Protein AF-0000000067826975 (afdb_homodimer)

Structure (mmCIF, N/CA/C/O backbone):
data_AF-0000000067826975-model_v1
#
loop_
_entity.id
_entity.type
_entity.pdbx_description
1 polymer 'Sll1570 protein'
#
loop_
_atom_site.group_PDB
_atom_site.id
_atom_site.type_symbol
_atom_site.label_atom_id
_atom_site.label_alt_id
_atom_site.label_comp_id
_atom_site.label_asym_id
_atom_site.label_entity_id
_atom_site.label_seq_id
_atom_site.pdbx_PDB_ins_code
_atom_site.Cartn_x
_atom_site.Cartn_y
_atom_site.Cartn_z
_atom_site.occupancy
_atom_site.B_iso_or_equiv
_atom_site.auth_seq_id
_atom_site.auth_comp_id
_atom_site.auth_asym_id
_atom_site.auth_atom_id
_atom_site.pdbx_PDB_model_num
ATOM 1 N N . MET A 1 1 ? 66.312 76.188 -1.214 1 27.33 1 MET A N 1
ATOM 2 C CA . MET A 1 1 ? 65.125 75.688 -1.903 1 27.33 1 MET A CA 1
ATOM 3 C C . MET A 1 1 ? 65.312 74.312 -2.479 1 27.33 1 MET A C 1
ATOM 5 O O . MET A 1 1 ? 66.438 74 -2.953 1 27.33 1 MET A O 1
ATOM 9 N N . VAL A 1 2 ? 64.375 73.312 -2.111 1 25.5 2 VAL A N 1
ATOM 10 C CA . VAL A 1 2 ? 64.438 71.938 -1.65 1 25.5 2 VAL A CA 1
ATOM 11 C C . VAL A 1 2 ? 64.562 71 -2.846 1 25.5 2 VAL A C 1
ATOM 13 O O . VAL A 1 2 ? 63.656 70.812 -3.627 1 25.5 2 VAL A O 1
ATOM 16 N N . LYS A 1 3 ? 65.812 71.062 -3.537 1 24.67 3 LYS A N 1
ATOM 17 C CA . LYS A 1 3 ? 66.188 70.438 -4.816 1 24.67 3 LYS A CA 1
ATOM 18 C C . LYS A 1 3 ? 66.062 68.938 -4.762 1 24.67 3 LYS A C 1
ATOM 20 O O . LYS A 1 3 ? 66.438 68.25 -5.73 1 24.67 3 LYS A O 1
ATOM 25 N N . SER A 1 4 ? 65.875 68.312 -3.475 1 24.92 4 SER A N 1
ATOM 26 C CA . SER A 1 4 ? 66.688 67.125 -3.293 1 24.92 4 SER A CA 1
ATOM 27 C C . SER A 1 4 ? 66.188 66 -4.156 1 24.92 4 SER A C 1
ATOM 29 O O . SER A 1 4 ? 65.062 65.438 -3.936 1 24.92 4 SER A O 1
ATOM 31 N N . GLU A 1 5 ? 66.312 66.062 -5.496 1 25.78 5 GLU A N 1
ATOM 32 C CA . GLU A 1 5 ? 66 65.188 -6.586 1 25.78 5 GLU A CA 1
ATOM 33 C C . GLU A 1 5 ? 66.562 63.781 -6.383 1 25.78 5 GLU A C 1
ATOM 35 O O . GLU A 1 5 ? 67.75 63.562 -6.613 1 25.78 5 GLU A O 1
ATOM 40 N N . SER A 1 6 ? 66.5 63.219 -5.102 1 27.38 6 SER A N 1
ATOM 41 C CA . SER A 1 6 ? 67.25 62 -4.844 1 27.38 6 SER A CA 1
ATOM 42 C C . SER A 1 6 ? 66.875 60.875 -5.805 1 27.38 6 SER A C 1
ATOM 44 O O . SER A 1 6 ? 65.688 60.531 -5.91 1 27.38 6 SER A O 1
ATOM 46 N N . GLY A 1 7 ? 67.438 60.906 -7.023 1 24.91 7 GLY A N 1
ATOM 47 C CA . GLY A 1 7 ? 67.375 60 -8.164 1 24.91 7 GLY A CA 1
ATOM 48 C C . GLY A 1 7 ? 67.562 58.531 -7.789 1 24.91 7 GLY A C 1
ATOM 49 O O . GLY A 1 7 ? 68.688 58.125 -7.398 1 24.91 7 GLY A O 1
ATOM 50 N N . ILE A 1 8 ? 66.625 57.938 -6.969 1 28.06 8 ILE A N 1
ATOM 51 C CA . ILE A 1 8 ? 66.688 56.594 -6.441 1 28.06 8 ILE A CA 1
ATOM 52 C C . ILE A 1 8 ? 66.875 55.594 -7.586 1 28.06 8 ILE A C 1
ATOM 54 O O . ILE A 1 8 ? 66.125 55.594 -8.555 1 28.06 8 ILE A O 1
ATOM 58 N N . SER A 1 9 ? 68.188 55.312 -7.941 1 25.05 9 SER A N 1
ATOM 59 C CA . SER A 1 9 ? 68.75 54.344 -8.914 1 25.05 9 SER A CA 1
ATOM 60 C C . SER A 1 9 ? 68.188 52.969 -8.703 1 25.05 9 SER A C 1
ATOM 62 O O . SER A 1 9 ? 68.375 52.344 -7.652 1 25.05 9 SER A O 1
ATOM 64 N N . MET A 1 10 ? 66.812 52.75 -9.039 1 24.97 10 MET A N 1
ATOM 65 C CA . MET A 1 10 ? 66.125 51.5 -8.898 1 24.97 10 MET A CA 1
ATOM 66 C C . MET A 1 10 ? 66.812 50.344 -9.602 1 24.97 10 MET A C 1
ATOM 68 O O . MET A 1 10 ? 67.125 50.406 -10.805 1 24.97 10 MET A O 1
ATOM 72 N N . GLN A 1 11 ? 67.875 49.75 -8.875 1 24.52 11 GLN A N 1
ATOM 73 C CA . GLN A 1 11 ? 68.688 48.625 -9.32 1 24.52 11 GLN A CA 1
ATOM 74 C C . GLN A 1 11 ? 67.812 47.469 -9.781 1 24.52 11 GLN A C 1
ATOM 76 O O . GLN A 1 11 ? 66.938 46.969 -9.016 1 24.52 11 GLN A O 1
ATOM 81 N N . THR A 1 12 ? 67.375 47.438 -11.086 1 26.55 12 THR A N 1
ATOM 82 C CA . THR A 1 12 ? 66.625 46.469 -11.844 1 26.55 12 THR A CA 1
ATOM 83 C C . THR A 1 12 ? 67.25 45.094 -11.805 1 26.55 12 THR A C 1
ATOM 85 O O . THR A 1 12 ? 68.312 44.875 -12.375 1 26.55 12 THR A O 1
ATOM 88 N N . HIS A 1 13 ? 67.438 44.531 -10.523 1 24.8 13 HIS A N 1
ATOM 89 C CA . HIS A 1 13 ? 68.062 43.188 -10.508 1 24.8 13 HIS A CA 1
ATOM 90 C C . HIS A 1 13 ? 67.312 42.25 -11.461 1 24.8 13 HIS A C 1
ATOM 92 O O . HIS A 1 13 ? 66.125 42.156 -11.445 1 24.8 13 HIS A O 1
ATOM 98 N N . LEU A 1 14 ? 67.938 42.062 -12.656 1 24.34 14 LEU A N 1
ATOM 99 C CA . LEU A 1 14 ? 67.625 41.219 -13.805 1 24.34 14 LEU A CA 1
ATOM 100 C C . LEU A 1 14 ? 67.438 39.781 -13.375 1 24.34 14 LEU A C 1
ATOM 102 O O . LEU A 1 14 ? 68.438 39.125 -12.945 1 24.34 14 LEU A O 1
ATOM 106 N N . LEU A 1 15 ? 66.375 39.438 -12.508 1 25.42 15 LEU A N 1
ATOM 107 C CA . LEU A 1 15 ? 66.188 38.062 -12.102 1 25.42 15 LEU A CA 1
ATOM 108 C C . LEU A 1 15 ? 66.188 37.125 -13.312 1 25.42 15 LEU A C 1
ATOM 110 O O . LEU A 1 15 ? 65.688 37.5 -14.375 1 25.42 15 LEU A O 1
ATOM 114 N N . PRO A 1 16 ? 67.25 36.125 -13.32 1 25.44 16 PRO A N 1
ATOM 115 C CA . PRO A 1 16 ? 67.5 35.188 -14.422 1 25.44 16 PRO A CA 1
ATOM 116 C C . PRO A 1 16 ? 66.312 34.438 -14.891 1 25.44 16 PRO A C 1
ATOM 118 O O . PRO A 1 16 ? 65.375 34.219 -14.117 1 25.44 16 PRO A O 1
ATOM 121 N N . LYS A 1 17 ? 66.125 34.344 -16.234 1 25.56 17 LYS A N 1
ATOM 122 C CA . LYS A 1 17 ? 65.062 33.844 -17.109 1 25.56 17 LYS A CA 1
ATOM 123 C C . LYS A 1 17 ? 64.812 32.375 -16.922 1 25.56 17 LYS A C 1
ATOM 125 O O . LYS A 1 17 ? 64.062 31.75 -17.672 1 25.56 17 LYS A O 1
ATOM 130 N N . LYS A 1 18 ? 65.75 31.672 -16.281 1 27.77 18 LYS A N 1
ATOM 131 C CA . LYS A 1 18 ? 65.75 30.297 -16.734 1 27.77 18 LYS A CA 1
ATOM 132 C C . LYS A 1 18 ? 64.375 29.609 -16.406 1 27.77 18 LYS A C 1
ATOM 134 O O . LYS A 1 18 ? 64.312 28.375 -16.359 1 27.77 18 LYS A O 1
ATOM 139 N N . VAL A 1 19 ? 63.375 30.234 -16.016 1 26.34 19 VAL A N 1
ATOM 140 C CA . VAL A 1 19 ? 62.312 29.469 -15.383 1 26.34 19 VAL A CA 1
ATOM 141 C C . VAL A 1 19 ? 61.594 28.609 -16.438 1 26.34 19 VAL A C 1
ATOM 143 O O . VAL A 1 19 ? 60.531 28.047 -16.172 1 26.34 19 VAL A O 1
ATOM 146 N N . ALA A 1 20 ? 62.188 28.578 -17.672 1 21.11 20 ALA A N 1
ATOM 147 C CA . ALA A 1 20 ? 61.062 28.359 -18.609 1 21.11 20 ALA A CA 1
ATOM 148 C C . ALA A 1 20 ? 60.438 26.984 -18.375 1 21.11 20 ALA A C 1
ATOM 150 O O . ALA A 1 20 ? 59.219 26.891 -18.266 1 21.11 20 ALA A O 1
ATOM 151 N N . SER A 1 21 ? 61 25.922 -19.016 1 24.59 21 SER A N 1
ATOM 152 C CA . SER A 1 21 ? 60.25 25.094 -19.953 1 24.59 21 SER A CA 1
ATOM 153 C C . SER A 1 21 ? 59.531 23.969 -19.219 1 24.59 21 SER A C 1
ATOM 155 O O . SER A 1 21 ? 59.125 22.984 -19.844 1 24.59 21 SER A O 1
ATOM 157 N N . TRP A 1 22 ? 59.625 23.844 -17.953 1 28 22 TRP A N 1
ATOM 158 C CA . TRP A 1 22 ? 59.219 22.531 -17.516 1 28 22 TRP A CA 1
ATOM 159 C C . TRP A 1 22 ? 57.75 22.266 -17.891 1 28 22 TRP A C 1
ATOM 161 O O . TRP A 1 22 ? 56.844 22.812 -17.266 1 28 22 TRP A O 1
ATOM 171 N N . ILE A 1 23 ? 57.375 22.375 -19.203 1 25.2 23 ILE A N 1
ATOM 172 C CA . ILE A 1 23 ? 56 22.203 -19.625 1 25.2 23 ILE A CA 1
ATOM 173 C C . ILE A 1 23 ? 55.406 20.969 -18.969 1 25.2 23 ILE A C 1
ATOM 175 O O . ILE A 1 23 ? 56.125 20.156 -18.375 1 25.2 23 ILE A O 1
ATOM 179 N N . THR A 1 24 ? 54.656 20.125 -19.844 1 26.69 24 THR A N 1
ATOM 180 C CA . THR A 1 24 ? 53.312 19.656 -20.062 1 26.69 24 THR A CA 1
ATOM 181 C C . THR A 1 24 ? 53.125 18.25 -19.516 1 26.69 24 THR A C 1
ATOM 183 O O . THR A 1 24 ? 52.031 17.672 -19.625 1 26.69 24 THR A O 1
ATOM 186 N N . SER A 1 25 ? 54.188 17.594 -19.172 1 29.06 25 SER A N 1
ATOM 187 C CA . SER A 1 25 ? 53.781 16.188 -19.141 1 29.06 25 SER A CA 1
ATOM 188 C C . SER A 1 25 ? 52.719 15.953 -18.062 1 29.06 25 SER A C 1
ATOM 190 O O . SER A 1 25 ? 53.062 15.703 -16.906 1 29.06 25 SER A O 1
ATOM 192 N N . LEU A 1 26 ? 51.906 16.906 -17.766 1 31.52 26 LEU A N 1
ATOM 193 C CA . LEU A 1 26 ? 50.938 16.531 -16.766 1 31.52 26 LEU A CA 1
ATOM 194 C C . LEU A 1 26 ? 50.281 15.195 -17.109 1 31.52 26 LEU A C 1
ATOM 196 O O . LEU A 1 26 ? 49.75 15.016 -18.203 1 31.52 26 LEU A O 1
ATOM 200 N N . GLY A 1 27 ? 50.875 14.109 -16.594 1 27.41 27 GLY A N 1
ATOM 201 C CA . GLY A 1 27 ? 50.344 12.758 -16.516 1 27.41 27 GLY A CA 1
ATOM 202 C C . GLY A 1 27 ? 48.812 12.719 -16.391 1 27.41 27 GLY A C 1
ATOM 203 O O . GLY A 1 27 ? 48.25 13.539 -15.68 1 27.41 27 GLY A O 1
ATOM 204 N N . LEU A 1 28 ? 48.188 12.164 -17.438 1 29.11 28 LEU A N 1
ATOM 205 C CA . LEU A 1 28 ? 46.781 11.703 -17.469 1 29.11 28 LEU A CA 1
ATOM 206 C C . LEU A 1 28 ? 46.438 10.977 -16.172 1 29.11 28 LEU A C 1
ATOM 208 O O . LEU A 1 28 ? 46.844 9.836 -15.961 1 29.11 28 LEU A O 1
ATOM 212 N N . ALA A 1 29 ? 46.625 11.539 -15.008 1 30.31 29 ALA A N 1
ATOM 213 C CA . ALA A 1 29 ? 45.906 10.922 -13.906 1 30.31 29 ALA A CA 1
ATOM 214 C C . ALA A 1 29 ? 44.5 10.469 -14.344 1 30.31 29 ALA A C 1
ATOM 216 O O . ALA A 1 29 ? 43.719 11.273 -14.836 1 30.31 29 ALA A O 1
ATOM 217 N N . GLY A 1 30 ? 44.531 9.305 -14.859 1 28.48 30 GLY A N 1
ATOM 218 C CA . GLY A 1 30 ? 43.281 8.602 -15.078 1 28.48 30 GLY A CA 1
ATOM 219 C C . GLY A 1 30 ? 42.219 8.93 -14.039 1 28.48 30 GLY A C 1
ATOM 220 O O . GLY A 1 30 ? 42.438 8.688 -12.844 1 28.48 30 GLY A O 1
ATOM 221 N N . LEU A 1 31 ? 41.625 10.062 -14.242 1 29.78 31 LEU A N 1
ATOM 222 C CA . LEU A 1 31 ? 40.312 10.227 -13.609 1 29.78 31 LEU A CA 1
ATOM 223 C C . LEU A 1 31 ? 39.562 8.906 -13.602 1 29.78 31 LEU A C 1
ATOM 225 O O . LEU A 1 31 ? 39.031 8.484 -14.641 1 29.78 31 LEU A O 1
ATOM 229 N N . SER A 1 32 ? 40.219 7.957 -12.969 1 29.25 32 SER A N 1
ATOM 230 C CA . SER A 1 32 ? 39.25 6.906 -12.656 1 29.25 32 SER A CA 1
ATOM 231 C C . SER A 1 32 ? 37.906 7.492 -12.211 1 29.25 32 SER A C 1
ATOM 233 O O . SER A 1 32 ? 37.812 8.109 -11.148 1 29.25 32 SER A O 1
ATOM 235 N N . ILE A 1 33 ? 37.281 8 -13.148 1 31.16 33 ILE A N 1
ATOM 236 C CA . ILE A 1 33 ? 35.844 8.117 -12.891 1 31.16 33 ILE A CA 1
ATOM 237 C C . ILE A 1 33 ? 35.344 6.914 -12.086 1 31.16 33 ILE A C 1
ATOM 239 O O . ILE A 1 33 ? 35.344 5.789 -12.586 1 31.16 33 ILE A O 1
ATOM 243 N N . LEU A 1 34 ? 35.844 6.816 -10.867 1 30 34 LEU A N 1
ATOM 244 C CA . LEU A 1 34 ? 34.969 6.016 -10.031 1 30 34 LEU A CA 1
ATOM 245 C C . LEU A 1 34 ? 33.5 6.195 -10.461 1 30 34 LEU A C 1
ATOM 247 O O . LEU A 1 34 ? 32.969 7.297 -10.383 1 30 34 LEU A O 1
ATOM 251 N N . ALA A 1 35 ? 33.281 5.629 -11.547 1 31.05 35 ALA A N 1
ATOM 252 C CA . ALA A 1 35 ? 31.844 5.355 -11.734 1 31.05 35 ALA A CA 1
ATOM 253 C C . ALA A 1 35 ? 31.141 5.176 -10.391 1 31.05 35 ALA A C 1
ATOM 255 O O . ALA A 1 35 ? 31.312 4.152 -9.727 1 31.05 35 ALA A O 1
ATOM 256 N N . LEU A 1 36 ? 31.094 6.309 -9.594 1 32.78 36 LEU A N 1
ATOM 257 C CA . LEU A 1 36 ? 30.062 6.238 -8.57 1 32.78 36 LEU A CA 1
ATOM 258 C C . LEU A 1 36 ? 28.875 5.395 -9.039 1 32.78 36 LEU A C 1
ATOM 260 O O . LEU A 1 36 ? 28.328 5.637 -10.109 1 32.78 36 LEU A O 1
ATOM 264 N N . ASP A 1 37 ? 29.094 4.203 -8.914 1 34 37 ASP A N 1
ATOM 265 C CA . ASP A 1 37 ? 27.875 3.414 -9.094 1 34 37 ASP A CA 1
ATOM 266 C C . ASP A 1 37 ? 26.625 4.242 -8.789 1 34 37 ASP A C 1
ATOM 268 O O . ASP A 1 37 ? 26.516 4.84 -7.715 1 34 37 ASP A O 1
ATOM 272 N N . PRO A 1 38 ? 26.078 4.871 -9.695 1 37.12 38 PRO A N 1
ATOM 273 C CA . PRO A 1 38 ? 24.828 5.586 -9.461 1 37.12 38 PRO A CA 1
ATOM 274 C C . PRO A 1 38 ? 23.969 4.922 -8.391 1 37.12 38 PRO A C 1
ATOM 276 O O . PRO A 1 38 ? 22.797 5.27 -8.234 1 37.12 38 PRO A O 1
ATOM 279 N N . LEU A 1 39 ? 24.234 3.695 -8.062 1 37.91 39 LEU A N 1
ATOM 280 C CA . LEU A 1 39 ? 23.562 3.324 -6.828 1 37.91 39 LEU A CA 1
ATOM 281 C C . LEU A 1 39 ? 23.781 4.375 -5.746 1 37.91 39 LEU A C 1
ATOM 283 O O . LEU A 1 39 ? 24.484 4.113 -4.758 1 37.91 39 LEU A O 1
ATOM 287 N N . ALA A 1 40 ? 24.531 5.469 -5.988 1 36.81 40 ALA A N 1
ATOM 288 C CA . ALA A 1 40 ? 24.719 6.594 -5.074 1 36.81 40 ALA A CA 1
ATOM 289 C C . ALA A 1 40 ? 23.656 6.605 -3.986 1 36.81 40 ALA A C 1
ATOM 291 O O . ALA A 1 40 ? 22.594 5.98 -4.133 1 36.81 40 ALA A O 1
ATOM 292 N N . SER A 1 41 ? 23.531 7.746 -3.068 1 38.72 41 SER A N 1
ATOM 293 C CA . SER A 1 41 ? 22.828 8.188 -1.872 1 38.72 41 SER A CA 1
ATOM 294 C C . SER A 1 41 ? 21.312 8.117 -2.066 1 38.72 41 SER A C 1
ATOM 296 O O . SER A 1 41 ? 20.672 9.117 -2.406 1 38.72 41 SER A O 1
ATOM 298 N N . ARG A 1 42 ? 20.891 7.34 -2.85 1 46.56 42 ARG A N 1
ATOM 299 C CA . ARG A 1 42 ? 19.438 7.184 -2.725 1 46.56 42 ARG A CA 1
ATOM 300 C C . ARG A 1 42 ? 19.016 7.152 -1.261 1 46.56 42 ARG A C 1
ATOM 302 O O . ARG A 1 42 ? 18.312 6.234 -0.833 1 46.56 42 ARG A O 1
ATOM 309 N N . ALA A 1 43 ? 19.875 7.512 -0.386 1 49.03 43 ALA A N 1
ATOM 310 C CA . ALA A 1 43 ? 19.797 7.547 1.072 1 49.03 43 ALA A CA 1
ATOM 311 C C . ALA A 1 43 ? 18.516 8.227 1.549 1 49.03 43 ALA A C 1
ATOM 313 O O . ALA A 1 43 ? 18.078 8.016 2.682 1 49.03 43 ALA A O 1
ATOM 314 N N . ASP A 1 44 ? 17.766 8.984 0.638 1 68.75 44 ASP A N 1
ATOM 315 C CA . ASP A 1 44 ? 16.766 9.773 1.354 1 68.75 44 ASP A CA 1
ATOM 316 C C . ASP A 1 44 ? 15.383 9.148 1.208 1 68.75 44 ASP A C 1
ATOM 318 O O . ASP A 1 44 ? 15.102 8.461 0.226 1 68.75 44 ASP A O 1
ATOM 322 N N . SER A 1 45 ? 14.719 9.023 2.24 1 81.88 45 SER A N 1
ATOM 323 C CA . SER A 1 45 ? 13.359 8.508 2.377 1 81.88 45 SER A CA 1
ATOM 324 C C . SER A 1 45 ? 12.398 9.242 1.451 1 81.88 45 SER A C 1
ATOM 326 O O . SER A 1 45 ? 12.5 10.453 1.274 1 81.88 45 SER A O 1
ATOM 328 N N . PRO A 1 46 ? 11.617 8.484 0.652 1 82.31 46 PRO A N 1
ATOM 329 C CA . PRO A 1 46 ? 10.641 9.102 -0.25 1 82.31 46 PRO A CA 1
ATOM 330 C C . PRO A 1 46 ? 9.789 10.164 0.442 1 82.31 46 PRO A C 1
ATOM 332 O O . PRO A 1 46 ? 9.492 11.203 -0.153 1 82.31 46 PRO A O 1
ATOM 335 N N . LEU A 1 47 ? 9.531 9.93 1.655 1 88.62 47 LEU A N 1
ATOM 336 C CA . LEU A 1 47 ? 8.68 10.883 2.363 1 88.62 47 LEU A CA 1
ATOM 337 C C . LEU A 1 47 ? 9.422 12.203 2.586 1 88.62 47 LEU A C 1
ATOM 339 O O . LEU A 1 47 ? 8.828 13.281 2.473 1 88.62 47 LEU A O 1
ATOM 343 N N . THR A 1 48 ? 10.711 12.102 2.805 1 89 48 THR A N 1
ATOM 344 C CA . THR A 1 48 ? 11.461 13.297 3.184 1 89 48 THR A CA 1
ATOM 345 C C . THR A 1 48 ? 12.062 13.969 1.953 1 89 48 THR A C 1
ATOM 347 O O . THR A 1 48 ? 12.5 15.117 2.02 1 89 48 THR A O 1
ATOM 350 N N . SER A 1 49 ? 11.961 13.312 0.824 1 90.44 49 SER A N 1
ATOM 351 C CA . SER A 1 49 ? 12.648 13.828 -0.35 1 90.44 49 SER A CA 1
ATOM 352 C C . SER A 1 49 ? 11.664 14.281 -1.422 1 90.44 49 SER A C 1
ATOM 354 O O . SER A 1 49 ? 12.07 14.734 -2.494 1 90.44 49 SER A O 1
ATOM 356 N N . THR A 1 50 ? 10.461 14.102 -1.182 1 94.31 50 THR A N 1
ATOM 357 C CA . THR A 1 50 ? 9.438 14.594 -2.104 1 94.31 50 THR A CA 1
ATOM 358 C C . THR A 1 50 ? 9.109 16.047 -1.812 1 94.31 50 THR A C 1
ATOM 360 O O . THR A 1 50 ? 8.766 16.406 -0.681 1 94.31 50 THR A O 1
ATOM 363 N N . ASP A 1 51 ? 9.219 16.891 -2.836 1 95.75 51 ASP A N 1
ATOM 364 C CA . ASP A 1 51 ? 9 18.312 -2.691 1 95.75 51 ASP A CA 1
ATOM 365 C C . ASP A 1 51 ? 7.605 18.719 -3.176 1 95.75 51 ASP A C 1
ATOM 367 O O . ASP A 1 51 ? 7.387 18.891 -4.375 1 95.75 51 ASP A O 1
ATOM 371 N N . LEU A 1 52 ? 6.695 18.922 -2.277 1 98.12 52 LEU A N 1
ATOM 372 C CA . LEU A 1 52 ? 5.395 19.516 -2.584 1 98.12 52 LEU A CA 1
ATOM 373 C C . LEU A 1 52 ? 5.418 21.016 -2.395 1 98.12 52 LEU A C 1
ATOM 375 O O . LEU A 1 52 ? 4.793 21.766 -3.156 1 98.12 52 LEU A O 1
ATOM 379 N N . ALA A 1 53 ? 6.152 21.422 -1.446 1 98.19 53 ALA A N 1
ATOM 380 C CA . ALA A 1 53 ? 6.152 22.797 -0.954 1 98.19 53 ALA A CA 1
ATOM 381 C C . ALA A 1 53 ? 6.637 23.766 -2.031 1 98.19 53 ALA A C 1
ATOM 383 O O . ALA A 1 53 ? 6.121 24.875 -2.15 1 98.19 53 ALA A O 1
ATOM 384 N N . GLY A 1 54 ? 7.547 23.344 -2.822 1 97.81 54 GLY A N 1
ATOM 385 C CA . GLY A 1 54 ? 8.133 24.219 -3.816 1 97.81 54 GLY A CA 1
ATOM 386 C C . GLY A 1 54 ? 7.117 24.797 -4.781 1 97.81 54 GLY A C 1
ATOM 387 O O . GLY A 1 54 ? 7.273 25.922 -5.254 1 97.81 54 GLY A O 1
ATOM 388 N N . ALA A 1 55 ? 6.098 24.109 -5.043 1 98.62 55 ALA A N 1
ATOM 389 C CA . ALA A 1 55 ? 5.066 24.531 -5.988 1 98.62 55 ALA A CA 1
ATOM 390 C C . ALA A 1 55 ? 4.145 25.578 -5.371 1 98.62 55 ALA A C 1
ATOM 392 O O . ALA A 1 55 ? 3.307 26.156 -6.062 1 98.62 55 ALA A O 1
ATOM 393 N N . TYR A 1 56 ? 4.328 25.797 -4.082 1 98.62 56 TYR A N 1
ATOM 394 C CA . TYR A 1 56 ? 3.43 26.688 -3.355 1 98.62 56 TYR A CA 1
ATOM 395 C C . TYR A 1 56 ? 4.207 27.797 -2.68 1 98.62 56 TYR A C 1
ATOM 397 O O . TYR A 1 56 ? 3.775 28.328 -1.653 1 98.62 56 TYR A O 1
ATOM 405 N N . SER A 1 57 ? 5.301 28.172 -3.174 1 96.94 57 SER A N 1
ATOM 406 C CA . SER A 1 57 ? 6.184 29.156 -2.555 1 96.94 57 SER A CA 1
ATOM 407 C C . SER A 1 57 ? 5.555 30.547 -2.564 1 96.94 57 SER A C 1
ATOM 409 O O . SER A 1 57 ? 6.039 31.453 -1.893 1 96.94 57 SER A O 1
ATOM 411 N N . ASP A 1 58 ? 4.492 30.703 -3.361 1 98.19 58 ASP A N 1
ATOM 412 C CA . ASP A 1 58 ? 3.783 31.984 -3.424 1 98.19 58 ASP A CA 1
ATOM 413 C C . ASP A 1 58 ? 2.91 32.188 -2.188 1 98.19 58 ASP A C 1
ATOM 415 O O . ASP A 1 58 ? 2.41 33.281 -1.947 1 98.19 58 ASP A O 1
ATOM 419 N N . ILE A 1 59 ? 2.707 31.172 -1.437 1 98.25 59 ILE A N 1
ATOM 420 C CA . ILE A 1 59 ? 1.903 31.25 -0.221 1 98.25 59 ILE A CA 1
ATOM 421 C C . ILE A 1 59 ? 2.799 31.562 0.972 1 98.25 59 ILE A C 1
ATOM 423 O O . ILE A 1 59 ? 3.734 30.828 1.274 1 98.25 59 ILE A O 1
ATOM 427 N N . ALA A 1 60 ? 2.502 32.594 1.694 1 97.5 60 ALA A N 1
ATOM 428 C CA . ALA A 1 60 ? 3.336 33.125 2.768 1 97.5 60 ALA A CA 1
ATOM 429 C C . ALA A 1 60 ? 3.615 32.062 3.824 1 97.5 60 ALA A C 1
ATOM 431 O O . ALA A 1 60 ? 4.742 31.938 4.309 1 97.5 60 ALA A O 1
ATOM 432 N N . ALA A 1 61 ? 2.619 31.281 4.188 1 98.12 61 ALA A N 1
ATOM 433 C CA . ALA A 1 61 ? 2.783 30.234 5.203 1 98.12 61 ALA A CA 1
ATOM 434 C C . ALA A 1 61 ? 3.773 29.172 4.742 1 98.12 61 ALA A C 1
ATOM 436 O O . ALA A 1 61 ? 4.559 28.656 5.543 1 98.12 61 ALA A O 1
ATOM 437 N N . VAL A 1 62 ? 3.768 28.844 3.467 1 98.5 62 VAL A N 1
ATOM 438 C CA . VAL A 1 62 ? 4.691 27.859 2.918 1 98.5 62 VAL A CA 1
ATOM 439 C C . VAL A 1 62 ? 6.113 28.422 2.93 1 98.5 62 VAL A C 1
ATOM 441 O O . VAL A 1 62 ? 7.051 27.75 3.359 1 98.5 62 VAL A O 1
ATOM 444 N N . GLU A 1 63 ? 6.203 29.641 2.502 1 97.75 63 GLU A N 1
ATOM 445 C CA . GLU A 1 63 ? 7.512 30.281 2.512 1 97.75 63 GLU A CA 1
ATOM 446 C C . GLU A 1 63 ? 8.094 30.328 3.922 1 97.75 63 GLU A C 1
ATOM 448 O O . GLU A 1 63 ? 9.273 30.031 4.125 1 97.75 63 GLU A O 1
ATOM 453 N N . TRP A 1 64 ? 7.301 30.719 4.828 1 97.25 64 TRP A N 1
ATOM 454 C CA . TRP A 1 64 ? 7.727 30.797 6.223 1 97.25 64 TRP A CA 1
ATOM 455 C C . TRP A 1 64 ? 8.188 29.422 6.727 1 97.25 64 TRP A C 1
ATOM 457 O O . TRP A 1 64 ? 9.25 29.312 7.332 1 97.25 64 TRP A O 1
ATOM 467 N N . ALA A 1 65 ? 7.402 28.406 6.477 1 97.38 65 ALA A N 1
ATOM 468 C CA . ALA A 1 65 ? 7.719 27.062 6.926 1 97.38 65 ALA A CA 1
ATOM 469 C C . ALA A 1 65 ? 9.016 26.562 6.289 1 97.38 65 ALA A C 1
ATOM 471 O O . ALA A 1 65 ? 9.805 25.875 6.938 1 97.38 65 ALA A O 1
ATOM 472 N N . GLN A 1 66 ? 9.219 26.906 5.043 1 96 66 GLN A N 1
ATOM 473 C CA . GLN A 1 66 ? 10.445 26.5 4.363 1 96 66 GLN A CA 1
ATOM 474 C C . GLN A 1 66 ? 11.664 27.172 5 1 96 66 GLN A C 1
ATOM 476 O O . GLN A 1 66 ? 12.727 26.562 5.102 1 96 66 GLN A O 1
ATOM 481 N N . GLN A 1 67 ? 11.477 28.312 5.402 1 95.31 67 GLN A N 1
ATOM 482 C CA . GLN A 1 67 ? 12.586 29.109 5.93 1 95.31 67 GLN A CA 1
ATOM 483 C C . GLN A 1 67 ? 12.922 28.703 7.359 1 95.31 67 GLN A C 1
ATOM 485 O O . GLN A 1 67 ? 14.094 28.547 7.707 1 95.31 67 GLN A O 1
ATOM 490 N N . TYR A 1 68 ? 11.922 28.516 8.188 1 94.19 68 TYR A N 1
ATOM 491 C CA . TYR A 1 68 ? 12.18 28.406 9.617 1 94.19 68 TYR A CA 1
ATOM 492 C C . TYR A 1 68 ? 11.969 26.984 10.102 1 94.19 68 TYR A C 1
ATOM 494 O O . TYR A 1 68 ? 12.5 26.578 11.141 1 94.19 68 TYR A O 1
ATOM 502 N N . ARG A 1 69 ? 11.031 26.203 9.508 1 94.62 69 ARG A N 1
ATOM 503 C CA . ARG A 1 69 ? 10.773 24.797 9.797 1 94.62 69 ARG A CA 1
ATOM 504 C C . ARG A 1 69 ? 10.297 24.609 11.234 1 94.62 69 ARG A C 1
ATOM 506 O O . ARG A 1 69 ? 10.727 23.688 11.922 1 94.62 69 ARG A O 1
ATOM 513 N N . ILE A 1 70 ? 9.539 25.578 11.656 1 92.81 70 ILE A N 1
ATOM 514 C CA . ILE A 1 70 ? 9 25.531 13.016 1 92.81 70 ILE A CA 1
ATOM 515 C C . ILE A 1 70 ? 7.48 25.719 12.969 1 92.81 70 ILE A C 1
ATOM 517 O O . ILE A 1 70 ? 6.973 26.531 12.195 1 92.81 70 ILE A O 1
ATOM 521 N N . MET A 1 71 ? 6.871 24.938 13.867 1 95.44 71 MET A N 1
ATOM 522 C CA . MET A 1 71 ? 5.438 25.125 14.055 1 95.44 71 MET A CA 1
ATOM 523 C C . MET A 1 71 ? 5.148 26.422 14.789 1 95.44 71 MET A C 1
ATOM 525 O O . MET A 1 71 ? 5.277 26.5 16.016 1 95.44 71 MET A O 1
ATOM 529 N N . SER A 1 72 ? 4.809 27.453 14.117 1 95.12 72 SER A N 1
ATOM 530 C CA . SER A 1 72 ? 4.488 28.766 14.664 1 95.12 72 SER A CA 1
ATOM 531 C C . SER A 1 72 ? 2.98 29 14.695 1 95.12 72 SER A C 1
ATOM 533 O O . SER A 1 72 ? 2.219 28.266 14.078 1 95.12 72 SER A O 1
ATOM 535 N N . PRO A 1 73 ? 2.557 30.078 15.383 1 96 73 PRO A N 1
ATOM 536 C CA . PRO A 1 73 ? 1.134 30.422 15.359 1 96 73 PRO A CA 1
ATOM 537 C C . PRO A 1 73 ? 0.608 30.656 13.945 1 96 73 PRO A C 1
ATOM 539 O O . PRO A 1 73 ? -0.538 30.312 13.648 1 96 73 PRO A O 1
ATOM 542 N N . LEU A 1 74 ? 1.461 31.188 13.133 1 97.06 74 LEU A N 1
ATOM 543 C CA . LEU A 1 74 ? 1.082 31.422 11.742 1 97.06 74 LEU A CA 1
ATOM 544 C C . LEU A 1 74 ? 0.737 30.094 11.055 1 97.06 74 LEU A C 1
ATOM 546 O O . LEU A 1 74 ? -0.279 30 10.367 1 97.06 74 LEU A O 1
ATOM 550 N N . ILE A 1 75 ? 1.558 29.125 11.297 1 98.25 75 ILE A N 1
ATOM 551 C CA . ILE A 1 75 ? 1.37 27.812 10.672 1 98.25 75 ILE A CA 1
ATOM 552 C C . ILE A 1 75 ? 0.142 27.141 11.273 1 98.25 75 ILE A C 1
ATOM 554 O O . ILE A 1 75 ? -0.675 26.562 10.547 1 98.25 75 ILE A O 1
ATOM 558 N N . VAL A 1 76 ? 0.024 27.219 12.562 1 98.06 76 VAL A N 1
ATOM 559 C CA . VAL A 1 76 ? -1.104 26.594 13.25 1 98.06 76 VAL A CA 1
ATOM 560 C C . VAL A 1 76 ? -2.412 27.188 12.727 1 98.06 76 VAL A C 1
ATOM 562 O O . VAL A 1 76 ? -3.338 26.453 12.383 1 98.06 76 VAL A O 1
ATOM 565 N N . ASP A 1 77 ? -2.498 28.5 12.625 1 97.88 77 ASP A N 1
ATOM 566 C CA . ASP A 1 77 ? -3.699 29.172 12.133 1 97.88 77 ASP A CA 1
ATOM 567 C C . ASP A 1 77 ? -4.008 28.766 10.695 1 97.88 77 ASP A C 1
ATOM 569 O O . ASP A 1 77 ? -5.172 28.594 10.328 1 97.88 77 ASP A O 1
ATOM 573 N N . PHE A 1 78 ? -2.998 28.672 9.938 1 98.69 78 PHE A N 1
ATOM 574 C CA . PHE A 1 78 ? -3.148 28.281 8.539 1 98.69 78 PHE A CA 1
ATOM 575 C C . PHE A 1 78 ? -3.764 26.891 8.445 1 98.69 78 PHE A C 1
ATOM 577 O O . PHE A 1 78 ? -4.703 26.672 7.68 1 98.69 78 PHE A O 1
ATOM 584 N N . LEU A 1 79 ? -3.285 25.922 9.242 1 98.75 79 LEU A N 1
ATOM 585 C CA . LEU A 1 79 ? -3.721 24.531 9.195 1 98.75 79 LEU A CA 1
ATOM 586 C C . LEU A 1 79 ? -5.121 24.375 9.781 1 98.75 79 LEU A C 1
ATOM 588 O O . LEU A 1 79 ? -5.891 23.516 9.352 1 98.75 79 LEU A O 1
ATOM 592 N N . LEU A 1 80 ? -5.461 25.234 10.719 1 98.5 80 LEU A N 1
ATOM 593 C CA . LEU A 1 80 ? -6.781 25.188 11.336 1 98.5 80 LEU A CA 1
ATOM 594 C C . LEU A 1 80 ? -7.816 25.875 10.461 1 98.5 80 LEU A C 1
ATOM 596 O O . LEU A 1 80 ? -9.023 25.688 10.648 1 98.5 80 LEU A O 1
ATOM 600 N N . GLY A 1 81 ? -7.348 26.672 9.547 1 97.69 81 GLY A N 1
ATOM 601 C CA . GLY A 1 81 ? -8.242 27.5 8.75 1 97.69 81 GLY A CA 1
ATOM 602 C C . GLY A 1 81 ? -8.883 26.75 7.598 1 97.69 81 GLY A C 1
ATOM 603 O O . GLY A 1 81 ? -8.883 25.516 7.582 1 97.69 81 GLY A O 1
ATOM 604 N N . ASP A 1 82 ? -9.5 27.469 6.586 1 97.19 82 ASP A N 1
ATOM 605 C CA . ASP A 1 82 ? -10.32 26.906 5.527 1 97.19 82 ASP A CA 1
ATOM 606 C C . ASP A 1 82 ? -9.562 26.844 4.203 1 97.19 82 ASP A C 1
ATOM 608 O O . ASP A 1 82 ? -10.164 26.719 3.137 1 97.19 82 ASP A O 1
ATOM 612 N N . ARG A 1 83 ? -8.25 26.906 4.293 1 98.06 83 ARG A N 1
ATOM 613 C CA . ARG A 1 83 ? -7.441 26.844 3.078 1 98.06 83 ARG A CA 1
ATOM 614 C C . ARG A 1 83 ? -7.582 25.484 2.402 1 98.06 83 ARG A C 1
ATOM 616 O O . ARG A 1 83 ? -7.887 24.484 3.059 1 98.06 83 ARG A O 1
ATOM 623 N N . PRO A 1 84 ? -7.391 25.453 1.062 1 98.5 84 PRO A N 1
ATOM 624 C CA . PRO A 1 84 ? -7.418 24.172 0.354 1 98.5 84 PRO A CA 1
ATOM 625 C C . PRO A 1 84 ? -6.402 23.172 0.908 1 98.5 84 PRO A C 1
ATOM 627 O O . PRO A 1 84 ? -5.301 23.547 1.298 1 98.5 84 PRO A O 1
ATOM 630 N N . LEU A 1 85 ? -6.762 21.906 0.844 1 98.81 85 LEU A N 1
ATOM 631 C CA . LEU A 1 85 ? -5.957 20.875 1.47 1 98.81 85 LEU A CA 1
ATOM 632 C C . LEU A 1 85 ? -4.59 20.766 0.804 1 98.81 85 LEU A C 1
ATOM 634 O O . LEU A 1 85 ? -3.596 20.453 1.465 1 98.81 85 LEU A O 1
ATOM 638 N N . GLY A 1 86 ? -4.555 21.016 -0.543 1 98.75 86 GLY A N 1
ATOM 639 C CA . GLY A 1 86 ? -3.27 21.031 -1.225 1 98.75 86 GLY A CA 1
ATOM 640 C C . GLY A 1 86 ? -2.295 22.031 -0.655 1 98.75 86 GLY A C 1
ATOM 641 O O . GLY A 1 86 ? -1.096 21.766 -0.557 1 98.75 86 GLY A O 1
ATOM 642 N N . GLU A 1 87 ? -2.805 23.172 -0.271 1 98.88 87 GLU A N 1
ATOM 643 C CA . GLU A 1 87 ? -1.969 24.203 0.344 1 98.88 87 GLU A CA 1
ATOM 644 C C . GLU A 1 87 ? -1.535 23.797 1.748 1 98.88 87 GLU A C 1
ATOM 646 O O . GLU A 1 87 ? -0.384 24 2.135 1 98.88 87 GLU A O 1
ATOM 651 N N . LYS A 1 88 ? -2.41 23.203 2.492 1 98.88 88 LYS A N 1
ATOM 652 C CA . LYS A 1 88 ? -2.072 22.719 3.828 1 98.88 88 LYS A CA 1
ATOM 653 C C . LYS A 1 88 ? -1.008 21.625 3.764 1 98.88 88 LYS A C 1
ATOM 655 O O . LYS A 1 88 ? -0.066 21.625 4.559 1 98.88 88 LYS A O 1
ATOM 660 N N . ALA A 1 89 ? -1.161 20.75 2.791 1 98.88 89 ALA A N 1
ATOM 661 C CA . ALA A 1 89 ? -0.163 19.703 2.596 1 98.88 89 ALA A CA 1
ATOM 662 C C . ALA A 1 89 ? 1.203 20.297 2.271 1 98.88 89 ALA A C 1
ATOM 664 O O . ALA A 1 89 ? 2.23 19.812 2.748 1 98.88 89 ALA A O 1
ATOM 665 N N . ALA A 1 90 ? 1.16 21.328 1.485 1 98.75 90 ALA A N 1
ATOM 666 C CA . ALA A 1 90 ? 2.408 22 1.113 1 98.75 90 ALA A CA 1
ATOM 667 C C . ALA A 1 90 ? 3.088 22.609 2.332 1 98.75 90 ALA A C 1
ATOM 669 O O . ALA A 1 90 ? 4.309 22.531 2.473 1 98.75 90 ALA A O 1
ATOM 670 N N . VAL A 1 91 ? 2.35 23.219 3.201 1 98.69 91 VAL A N 1
ATOM 671 C CA . VAL A 1 91 ? 2.902 23.797 4.418 1 98.69 91 VAL A CA 1
ATOM 672 C C . VAL A 1 91 ? 3.512 22.703 5.289 1 98.69 91 VAL A C 1
ATOM 674 O O . VAL A 1 91 ? 4.602 22.875 5.84 1 98.69 91 VAL A O 1
ATOM 677 N N . ILE A 1 92 ? 2.846 21.594 5.406 1 98.56 92 ILE A N 1
ATOM 678 C CA . ILE A 1 92 ? 3.348 20.484 6.195 1 98.56 92 ILE A CA 1
ATOM 679 C C . ILE A 1 92 ? 4.637 19.953 5.574 1 98.56 92 ILE A C 1
ATOM 681 O O . ILE A 1 92 ? 5.617 19.703 6.281 1 98.56 92 ILE A O 1
ATOM 685 N N . ASN A 1 93 ? 4.598 19.797 4.305 1 98 93 ASN A N 1
ATOM 686 C CA . ASN A 1 93 ? 5.797 19.391 3.586 1 98 93 ASN A CA 1
ATOM 687 C C . ASN A 1 93 ? 6.957 20.344 3.83 1 98 93 ASN A C 1
ATOM 689 O O . ASN A 1 93 ? 8.102 19.906 4.008 1 98 93 ASN A O 1
ATOM 693 N N . ALA A 1 94 ? 6.684 21.609 3.865 1 97.25 94 ALA A N 1
ATOM 694 C CA . ALA A 1 94 ? 7.695 22.641 4.07 1 97.25 94 ALA A CA 1
ATOM 695 C C . ALA A 1 94 ? 8.266 22.562 5.484 1 97.25 94 ALA A C 1
ATOM 697 O O . ALA A 1 94 ? 9.461 22.797 5.691 1 97.25 94 ALA A O 1
ATOM 698 N N . LEU A 1 95 ? 7.379 22.297 6.441 1 96.38 95 LEU A N 1
ATOM 699 C CA . LEU A 1 95 ? 7.863 22.109 7.805 1 96.38 95 LEU A CA 1
ATOM 700 C C . LEU A 1 95 ? 8.93 21.031 7.859 1 96.38 95 LEU A C 1
ATOM 702 O O . LEU A 1 95 ? 9.898 21.141 8.617 1 96.38 95 LEU A O 1
ATOM 706 N N . GLY A 1 96 ? 8.703 20.047 7.039 1 89.19 96 GLY A N 1
ATOM 707 C CA . GLY A 1 96 ? 9.695 19 6.832 1 89.19 96 GLY A CA 1
ATOM 708 C C . GLY A 1 96 ? 9.859 18.094 8.023 1 89.19 96 GLY A C 1
ATOM 709 O O . GLY A 1 96 ? 8.883 17.766 8.703 1 89.19 96 GLY A O 1
ATOM 710 N N . TRP A 1 97 ? 11.07 17.547 8.062 1 81.69 97 TRP A N 1
ATOM 711 C CA . TRP A 1 97 ? 11.43 16.531 9.047 1 81.69 97 TRP A CA 1
ATOM 712 C C . TRP A 1 97 ? 12.688 16.922 9.805 1 81.69 97 TRP A C 1
ATOM 714 O O . TRP A 1 97 ? 13.414 17.828 9.391 1 81.69 97 TRP A O 1
ATOM 724 N N . ASN A 1 98 ? 12.75 16.391 10.961 1 77.06 98 ASN A N 1
ATOM 725 C CA . ASN A 1 98 ? 13.953 16.516 11.781 1 77.06 98 ASN A CA 1
ATOM 726 C C . ASN A 1 98 ? 14.469 15.156 12.234 1 77.06 98 ASN A C 1
ATOM 728 O O . ASN A 1 98 ? 13.695 14.328 12.711 1 77.06 98 ASN A O 1
ATOM 732 N N . ILE A 1 99 ? 15.766 15.008 12.047 1 74.56 99 ILE A N 1
ATOM 733 C CA . ILE A 1 99 ? 16.375 13.719 12.359 1 74.56 99 ILE A CA 1
ATOM 734 C C . ILE A 1 99 ? 16.141 13.391 13.836 1 74.56 99 ILE A C 1
ATOM 736 O O . ILE A 1 99 ? 16.016 12.227 14.203 1 74.56 99 ILE A O 1
ATOM 740 N N . ASP A 1 100 ? 16.141 14.469 14.703 1 76.81 100 ASP A N 1
ATOM 741 C CA . ASP A 1 100 ? 15.922 14.266 16.125 1 76.81 100 ASP A CA 1
ATOM 742 C C . ASP A 1 100 ? 14.43 14.164 16.438 1 76.81 100 ASP A C 1
ATOM 744 O O . ASP A 1 100 ? 14.047 13.969 17.594 1 76.81 100 ASP A O 1
ATOM 748 N N . GLY A 1 101 ? 13.648 14.141 15.453 1 77.69 101 GLY A N 1
ATOM 749 C CA . GLY A 1 101 ? 12.203 14.133 15.641 1 77.69 101 GLY A CA 1
ATOM 750 C C . GLY A 1 101 ? 11.617 15.508 15.883 1 77.69 101 GLY A C 1
ATOM 751 O O . GLY A 1 101 ? 12.352 16.453 16.172 1 77.69 101 GLY A O 1
ATOM 752 N N . SER A 1 102 ? 10.414 15.656 15.578 1 89.44 102 SER A N 1
ATOM 753 C CA . SER A 1 102 ? 9.602 16.828 15.891 1 89.44 102 SER A CA 1
ATOM 754 C C . SER A 1 102 ? 8.281 16.438 16.547 1 89.44 102 SER A C 1
ATOM 756 O O . SER A 1 102 ? 8.031 15.25 16.797 1 89.44 102 SER A O 1
ATOM 758 N N . ASN A 1 103 ? 7.629 17.375 17.078 1 94.12 103 ASN A N 1
ATOM 759 C CA . ASN A 1 103 ? 6.332 17.109 17.703 1 94.12 103 ASN A CA 1
ATOM 760 C C . ASN A 1 103 ? 5.234 17.984 17.094 1 94.12 103 ASN A C 1
ATOM 762 O O . ASN A 1 103 ? 4.344 18.453 17.812 1 94.12 103 ASN A O 1
ATOM 766 N N . ASN A 1 104 ? 5.344 18.234 15.805 1 96.88 104 ASN A N 1
ATOM 767 C CA . ASN A 1 104 ? 4.406 19.125 15.117 1 96.88 104 ASN A CA 1
ATOM 768 C C . ASN A 1 104 ? 2.975 18.594 15.203 1 96.88 104 ASN A C 1
ATOM 770 O O . ASN A 1 104 ? 2.033 19.375 15.359 1 96.88 104 ASN A O 1
ATOM 774 N N . ALA A 1 105 ? 2.783 17.297 15.086 1 97.19 105 ALA A N 1
ATOM 775 C CA . ALA A 1 105 ? 1.45 16.703 15.148 1 97.19 105 ALA A CA 1
ATOM 776 C C . ALA A 1 105 ? 0.794 16.984 16.5 1 97.19 105 ALA A C 1
ATOM 778 O O . ALA A 1 105 ? -0.374 17.375 16.562 1 97.19 105 ALA A O 1
ATOM 779 N N . GLU A 1 106 ? 1.573 16.797 17.531 1 95.62 106 GLU A N 1
ATOM 780 C CA . GLU A 1 106 ? 1.049 17.047 18.875 1 95.62 106 GLU A CA 1
ATOM 781 C C . GLU A 1 106 ? 0.698 18.531 19.047 1 95.62 106 GLU A C 1
ATOM 783 O O . GLU A 1 106 ? -0.343 18.859 19.625 1 95.62 106 GLU A O 1
ATOM 788 N N . GLN A 1 107 ? 1.537 19.391 18.594 1 96.5 107 GLN A N 1
ATOM 789 C CA . GLN A 1 107 ? 1.282 20.828 18.688 1 96.5 107 GLN A CA 1
ATOM 790 C C . GLN A 1 107 ? 0.003 21.219 17.953 1 96.5 107 GLN A C 1
ATOM 792 O O . GLN A 1 107 ? -0.799 22 18.469 1 96.5 107 GLN A O 1
ATOM 797 N N . PHE A 1 108 ? -0.166 20.672 16.828 1 98.12 108 PHE A N 1
ATOM 798 C CA . PHE A 1 108 ? -1.391 20.938 16.078 1 98.12 108 PHE A CA 1
ATOM 799 C C . PHE A 1 108 ? -2.609 20.438 16.844 1 98.12 108 PHE A C 1
ATOM 801 O O . PHE A 1 108 ? -3.625 21.125 16.938 1 98.12 108 PHE A O 1
ATOM 808 N N . LEU A 1 109 ? -2.471 19.219 17.359 1 97.44 109 LEU A N 1
ATOM 809 C CA . LEU A 1 109 ? -3.588 18.625 18.078 1 97.44 109 LEU A CA 1
ATOM 810 C C . LEU A 1 109 ? -3.949 19.469 19.312 1 97.44 109 LEU A C 1
ATOM 812 O O . LEU A 1 109 ? -5.129 19.609 19.641 1 97.44 109 LEU A O 1
ATOM 816 N N . VAL A 1 110 ? -2.988 19.969 19.984 1 97.06 110 VAL A N 1
ATOM 817 C CA . VAL A 1 110 ? -3.227 20.828 21.141 1 97.06 110 VAL A CA 1
ATOM 818 C C . VAL A 1 110 ? -3.984 22.094 20.703 1 97.06 110 VAL A C 1
ATOM 820 O O . VAL A 1 110 ? -4.934 22.5 21.359 1 97.06 110 VAL A O 1
ATOM 823 N N . ALA A 1 111 ? -3.578 22.641 19.625 1 98.19 111 ALA A N 1
ATOM 824 C CA . ALA A 1 111 ? -4.258 23.828 19.094 1 98.19 111 ALA A CA 1
ATOM 825 C C . ALA A 1 111 ? -5.695 23.5 18.688 1 98.19 111 ALA A C 1
ATOM 827 O O . ALA A 1 111 ? -6.609 24.281 18.953 1 98.19 111 ALA A O 1
ATOM 828 N N . LEU A 1 112 ? -5.871 22.359 18.062 1 98.25 112 LEU A N 1
ATOM 829 C CA . LEU A 1 112 ? -7.199 21.922 17.656 1 98.25 112 LEU A CA 1
ATOM 830 C C . LEU A 1 112 ? -8.102 21.703 18.859 1 98.25 112 LEU A C 1
ATOM 832 O O . LEU A 1 112 ? -9.281 22.062 18.844 1 98.25 112 LEU A O 1
ATOM 836 N N . ALA A 1 113 ? -7.531 21.109 19.859 1 97.81 113 ALA A N 1
ATOM 837 C CA . ALA A 1 113 ? -8.273 20.891 21.094 1 97.81 113 ALA A CA 1
ATOM 838 C C . ALA A 1 113 ? -8.75 22.203 21.688 1 97.81 113 ALA A C 1
ATOM 840 O O . ALA A 1 113 ? -9.891 22.328 22.141 1 97.81 113 ALA A O 1
ATOM 841 N N . ARG A 1 114 ? -7.918 23.172 21.703 1 97.5 114 ARG A N 1
ATOM 842 C CA . ARG A 1 114 ? -8.266 24.484 22.203 1 97.5 114 ARG A CA 1
ATOM 843 C C . ARG A 1 114 ? -9.398 25.109 21.391 1 97.5 114 ARG A C 1
ATOM 845 O O . ARG A 1 114 ? -10.344 25.672 21.938 1 97.5 114 ARG A O 1
ATOM 852 N N . LYS A 1 115 ? -9.25 24.984 20.156 1 96.88 115 LYS A N 1
ATOM 853 C CA . LYS A 1 115 ? -10.289 25.5 19.266 1 96.88 115 LYS A CA 1
ATOM 854 C C . LYS A 1 115 ? -11.641 24.859 19.562 1 96.88 115 LYS A C 1
ATOM 856 O O . LYS A 1 115 ? -12.68 25.5 19.469 1 96.88 115 LYS A O 1
ATOM 861 N N . ASN A 1 116 ? -11.578 23.594 19.922 1 96.38 116 ASN A N 1
ATOM 862 C CA . ASN A 1 116 ? -12.797 22.844 20.188 1 96.38 116 ASN A CA 1
ATOM 863 C C . ASN A 1 116 ? -13.211 22.953 21.656 1 96.38 116 ASN A C 1
ATOM 865 O O . ASN A 1 116 ? -14.133 22.266 22.109 1 96.38 116 ASN A O 1
ATOM 869 N N . ASP A 1 117 ? -12.531 23.734 22.406 1 96.12 117 ASP A N 1
ATOM 870 C CA . ASP A 1 117 ? -12.789 23.922 23.828 1 96.12 117 ASP A CA 1
ATOM 871 C C . ASP A 1 117 ? -12.758 22.594 24.578 1 96.12 117 ASP A C 1
ATOM 873 O O . ASP A 1 117 ? -13.68 22.266 25.328 1 96.12 117 ASP A O 1
ATOM 877 N N . LYS A 1 118 ? -11.711 21.766 24.281 1 95.75 118 LYS A N 1
ATOM 878 C CA . LYS A 1 118 ? -11.477 20.469 24.906 1 95.75 118 LYS A CA 1
ATOM 879 C C . LYS A 1 118 ? -10.031 20.344 25.375 1 95.75 118 LYS A C 1
ATOM 881 O O . LYS A 1 118 ? -9.109 20.844 24.734 1 95.75 118 LYS A O 1
ATOM 886 N N . PRO A 1 119 ? -9.875 19.641 26.578 1 95.44 119 PRO A N 1
ATOM 887 C CA . PRO A 1 119 ? -8.484 19.281 26.891 1 95.44 119 PRO A CA 1
ATOM 888 C C . PRO A 1 119 ? -7.852 18.375 25.844 1 95.44 119 PRO A C 1
ATOM 890 O O . PRO A 1 119 ? -8.516 17.469 25.328 1 95.44 119 PRO A O 1
ATOM 893 N N . PRO A 1 120 ? -6.594 18.578 25.5 1 92.56 120 PRO A N 1
ATOM 894 C CA . PRO A 1 120 ? -5.941 17.75 24.484 1 92.56 120 PRO A CA 1
ATOM 895 C C . PRO A 1 120 ? -6.039 16.25 24.797 1 92.56 120 PRO A C 1
ATOM 897 O O . PRO A 1 120 ? -6.25 15.453 23.875 1 92.56 120 PRO A O 1
ATOM 900 N N . THR A 1 121 ? -5.969 15.867 26.031 1 91 121 THR A N 1
ATOM 901 C CA . THR A 1 121 ? -5.961 14.461 26.422 1 91 121 THR A CA 1
ATOM 902 C C . THR A 1 121 ? -7.336 13.836 26.203 1 91 121 THR A C 1
ATOM 904 O O . THR A 1 121 ? -7.473 12.609 26.219 1 91 121 THR A O 1
ATOM 907 N N . HIS A 1 122 ? -8.336 14.68 25.953 1 93.25 122 HIS A N 1
ATOM 908 C CA . HIS A 1 122 ? -9.703 14.18 25.781 1 93.25 122 HIS A CA 1
ATOM 909 C C . HIS A 1 122 ? -10.078 14.125 24.297 1 93.25 122 HIS A C 1
ATOM 911 O O . HIS A 1 122 ? -11.156 13.641 23.953 1 93.25 122 HIS A O 1
ATOM 917 N N . MET A 1 123 ? -9.156 14.617 23.484 1 94.19 123 MET A N 1
ATOM 918 C CA . MET A 1 123 ? -9.406 14.5 22.062 1 94.19 123 MET A CA 1
ATOM 919 C C . MET A 1 123 ? -9.391 13.039 21.625 1 94.19 123 MET A C 1
ATOM 921 O O . MET A 1 123 ? -8.508 12.281 22.031 1 94.19 123 MET A O 1
ATOM 925 N N . ASP A 1 124 ? -10.43 12.625 20.844 1 93.56 124 ASP A N 1
ATOM 926 C CA . ASP A 1 124 ? -10.5 11.281 20.266 1 93.56 124 ASP A CA 1
ATOM 927 C C . ASP A 1 124 ? -10.68 11.336 18.75 1 93.56 124 ASP A C 1
ATOM 929 O O . ASP A 1 124 ? -10.859 12.406 18.188 1 93.56 124 ASP A O 1
ATOM 933 N N . LEU A 1 125 ? -10.656 10.211 18.172 1 94.44 125 LEU A N 1
ATOM 934 C CA . LEU A 1 125 ? -10.75 10.125 16.719 1 94.44 125 LEU A CA 1
ATOM 935 C C . LEU A 1 125 ? -12.039 10.766 16.219 1 94.44 125 LEU A C 1
ATOM 937 O O . LEU A 1 125 ? -12.039 11.453 15.195 1 94.44 125 LEU A O 1
ATOM 941 N N . GLY A 1 126 ? -13.055 10.562 16.922 1 92.94 126 GLY A N 1
ATOM 942 C CA . GLY A 1 126 ? -14.352 11.078 16.516 1 92.94 126 GLY A CA 1
ATOM 943 C C . GLY A 1 126 ? -14.438 12.594 16.578 1 92.94 126 GLY A C 1
ATOM 944 O O . GLY A 1 126 ? -15.359 13.188 16.016 1 92.94 126 GLY A O 1
ATOM 945 N N . ASP A 1 127 ? -13.492 13.242 17.203 1 94.88 127 ASP A N 1
ATOM 946 C CA . ASP A 1 127 ? -13.477 14.695 17.297 1 94.88 127 ASP A CA 1
ATOM 947 C C . ASP A 1 127 ? -12.812 15.32 16.078 1 94.88 127 ASP A C 1
ATOM 949 O O . ASP A 1 127 ? -12.844 16.547 15.898 1 94.88 127 ASP A O 1
ATOM 953 N N . LEU A 1 128 ? -12.234 14.531 15.18 1 96.69 128 LEU A N 1
ATOM 954 C CA . LEU A 1 128 ? -11.492 15.039 14.031 1 96.69 128 LEU A CA 1
ATOM 955 C C . LEU A 1 128 ? -12.273 14.812 12.742 1 96.69 128 LEU A C 1
ATOM 957 O O . LEU A 1 128 ? -12.844 13.734 12.531 1 96.69 128 LEU A O 1
ATOM 961 N N . THR A 1 129 ? -12.328 15.836 11.938 1 97 129 THR A N 1
ATOM 962 C CA . THR A 1 129 ? -12.82 15.664 10.578 1 97 129 THR A CA 1
ATOM 963 C C . THR A 1 129 ? -11.844 14.836 9.75 1 97 129 THR A C 1
ATOM 965 O O . THR A 1 129 ? -10.672 14.711 10.109 1 97 129 THR A O 1
ATOM 968 N N . PRO A 1 130 ? -12.281 14.312 8.609 1 97.44 130 PRO A N 1
ATOM 969 C CA . PRO A 1 130 ? -11.359 13.562 7.746 1 97.44 130 PRO A CA 1
ATOM 970 C C . PRO A 1 130 ? -10.141 14.391 7.336 1 97.44 130 PRO A C 1
ATOM 972 O O . PRO A 1 130 ? -9.031 13.867 7.281 1 97.44 130 PRO A O 1
ATOM 975 N N . GLU A 1 131 ? -10.32 15.641 7.109 1 98.5 131 GLU A N 1
ATOM 976 C CA . GLU A 1 131 ? -9.195 16.5 6.754 1 98.5 131 GLU A CA 1
ATOM 977 C C . GLU A 1 131 ? -8.227 16.656 7.93 1 98.5 131 GLU A C 1
ATOM 979 O O . GLU A 1 131 ? -7.012 16.672 7.742 1 98.5 131 GLU A O 1
ATOM 984 N N . GLU A 1 132 ? -8.828 16.797 9.078 1 98.5 132 GLU A N 1
ATOM 985 C CA . GLU A 1 132 ? -7.98 16.922 10.258 1 98.5 132 GLU A CA 1
ATOM 986 C C . GLU A 1 132 ? -7.223 15.633 10.547 1 98.5 132 GLU A C 1
ATOM 988 O O . GLU A 1 132 ? -6.062 15.664 10.961 1 98.5 132 GLU A O 1
ATOM 993 N N . LEU A 1 133 ? -7.84 14.484 10.312 1 97.88 133 LEU A N 1
ATOM 994 C CA . LEU A 1 133 ? -7.145 13.203 10.3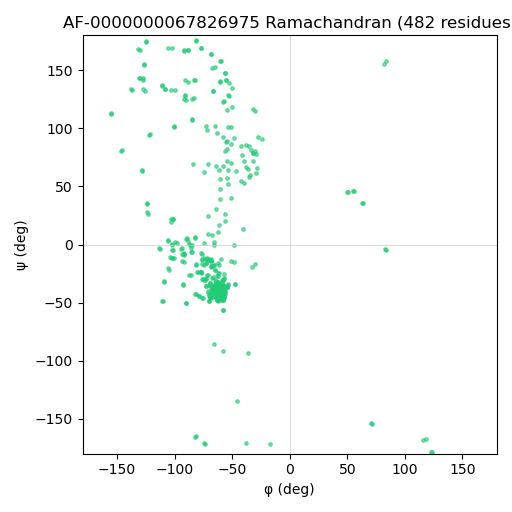91 1 97.88 133 LEU A CA 1
ATOM 995 C C . LEU A 1 133 ? -5.953 13.172 9.438 1 97.88 133 LEU A C 1
ATOM 997 O O . LEU A 1 133 ? -4.863 12.727 9.812 1 97.88 133 LEU A O 1
ATOM 1001 N N . PHE A 1 134 ? -6.191 13.672 8.289 1 98.69 134 PHE A N 1
ATOM 1002 C CA . PHE A 1 134 ? -5.137 13.758 7.281 1 98.69 134 PHE A CA 1
ATOM 1003 C C . PHE A 1 134 ? -4 14.648 7.766 1 98.69 134 PHE A C 1
ATOM 1005 O O . PHE A 1 134 ? -2.83 14.273 7.676 1 98.69 134 PHE A O 1
ATOM 1012 N N . ILE A 1 135 ? -4.324 15.797 8.25 1 98.81 135 ILE A N 1
ATOM 1013 C CA . ILE A 1 135 ? -3.33 16.766 8.688 1 98.81 135 ILE A CA 1
ATOM 1014 C C . ILE A 1 135 ? -2.492 16.188 9.82 1 98.81 135 ILE A C 1
ATOM 1016 O O . ILE A 1 135 ? -1.261 16.203 9.766 1 98.81 135 ILE A O 1
ATOM 1020 N N . VAL A 1 136 ? -3.117 15.594 10.82 1 98.38 136 VAL A N 1
ATOM 1021 C CA . VAL A 1 136 ? -2.402 15.008 11.953 1 98.38 136 VAL A CA 1
ATOM 1022 C C . VAL A 1 136 ? -1.53 13.852 11.469 1 98.38 136 VAL A C 1
ATOM 1024 O O . VAL A 1 136 ? -0.365 13.734 11.859 1 98.38 136 VAL A O 1
ATOM 1027 N N . GLY A 1 137 ? -2.117 13.023 10.617 1 98.12 137 GLY A N 1
ATOM 1028 C CA . GLY A 1 137 ? -1.371 11.891 10.102 1 98.12 137 GLY A CA 1
ATOM 1029 C C . GLY A 1 137 ? -0.133 12.297 9.32 1 98.12 137 GLY A C 1
ATOM 1030 O O . GLY A 1 137 ? 0.934 11.703 9.492 1 98.12 137 GLY A O 1
ATOM 1031 N N . TYR A 1 138 ? -0.272 13.297 8.453 1 98.38 138 TYR A N 1
ATOM 1032 C CA . TYR A 1 138 ? 0.853 13.742 7.641 1 98.38 138 TYR A CA 1
ATOM 1033 C C . TYR A 1 138 ? 1.926 14.398 8.5 1 98.38 138 TYR A C 1
ATOM 1035 O O . TYR A 1 138 ? 3.115 14.117 8.344 1 98.38 138 TYR A O 1
ATOM 1043 N N . LEU A 1 139 ? 1.562 15.242 9.469 1 98.19 139 LEU A N 1
ATOM 1044 C CA . LEU A 1 139 ? 2.508 15.82 10.414 1 98.19 139 LEU A CA 1
ATOM 1045 C C . LEU A 1 139 ? 3.254 14.734 11.172 1 98.19 139 LEU A C 1
ATOM 1047 O O . LEU A 1 139 ? 4.477 14.789 11.312 1 98.19 139 LEU A O 1
ATOM 1051 N N . LEU A 1 140 ? 2.49 13.781 11.617 1 97 140 LEU A N 1
ATOM 1052 C CA . LEU A 1 140 ? 3.053 12.703 12.422 1 97 140 LEU A CA 1
ATOM 1053 C C . LEU A 1 140 ? 4.039 11.875 11.609 1 97 140 LEU A C 1
ATOM 1055 O O . LEU A 1 140 ? 5.074 11.445 12.125 1 97 140 LEU A O 1
ATOM 1059 N N . ALA A 1 141 ? 3.707 11.641 10.344 1 96.56 141 ALA A N 1
ATOM 1060 C CA . ALA A 1 141 ? 4.605 10.906 9.461 1 96.56 141 ALA A CA 1
ATOM 1061 C C . ALA A 1 141 ? 5.949 11.617 9.328 1 96.56 141 ALA A C 1
ATOM 1063 O O . ALA A 1 141 ? 7 10.969 9.312 1 96.56 141 ALA A O 1
ATOM 1064 N N . LEU A 1 142 ? 5.906 12.898 9.211 1 95.81 142 LEU A N 1
ATOM 1065 C CA . LEU A 1 142 ? 7.137 13.664 9.031 1 95.81 142 LEU A CA 1
ATOM 1066 C C . LEU A 1 142 ? 7.852 13.875 10.359 1 95.81 142 LEU A C 1
ATOM 1068 O O . LEU A 1 142 ? 9.07 14.055 10.391 1 95.81 142 LEU A O 1
ATOM 1072 N N . ASP A 1 143 ? 7.121 13.82 11.492 1 95.31 143 ASP A N 1
ATOM 1073 C CA . ASP A 1 143 ? 7.742 13.914 12.812 1 95.31 143 ASP A CA 1
ATOM 1074 C C . ASP A 1 143 ? 8.742 12.789 13.031 1 95.31 143 ASP A C 1
ATOM 1076 O O . ASP A 1 143 ? 9.781 12.984 13.664 1 95.31 143 ASP A O 1
ATOM 1080 N N . ASP A 1 144 ? 8.375 11.648 12.531 1 91.06 144 ASP A N 1
ATOM 1081 C CA . ASP A 1 144 ? 9.211 10.453 12.609 1 91.06 144 ASP A CA 1
ATOM 1082 C C . ASP A 1 144 ? 9.039 9.578 11.367 1 91.06 144 ASP A C 1
ATOM 1084 O O . ASP A 1 144 ? 8.344 8.562 11.414 1 91.06 144 ASP A O 1
ATOM 1088 N N . TYR A 1 145 ? 9.719 9.969 10.352 1 88.69 145 TYR A N 1
ATOM 1089 C CA . TYR A 1 145 ? 9.531 9.352 9.039 1 88.69 145 TYR A CA 1
ATOM 1090 C C . TYR A 1 145 ? 10.133 7.957 9.008 1 88.69 145 TYR A C 1
ATOM 1092 O O . TYR A 1 145 ? 9.828 7.168 8.102 1 88.69 145 TYR A O 1
ATOM 1100 N N . GLN A 1 146 ? 10.977 7.641 9.984 1 86.5 146 GLN A N 1
ATOM 1101 C CA . GLN A 1 146 ? 11.656 6.348 9.977 1 86.5 146 GLN A CA 1
ATOM 1102 C C . GLN A 1 146 ? 10.758 5.254 10.539 1 86.5 146 GLN A C 1
ATOM 1104 O O . GLN A 1 146 ? 10.672 4.16 9.969 1 86.5 146 GLN A O 1
ATOM 1109 N N . THR A 1 147 ? 10.086 5.613 11.609 1 87.81 147 THR A N 1
ATOM 1110 C CA . THR A 1 147 ? 9.352 4.555 12.305 1 87.81 147 THR A CA 1
ATOM 1111 C C . THR A 1 147 ? 7.855 4.66 12.031 1 87.81 147 THR A C 1
ATOM 1113 O O . THR A 1 147 ? 7.117 3.693 12.211 1 87.81 147 THR A O 1
ATOM 1116 N N . LEU A 1 148 ? 7.363 5.852 11.625 1 92.38 148 LEU A N 1
ATOM 1117 C CA . LEU A 1 148 ? 5.941 6.109 11.422 1 92.38 148 LEU A CA 1
ATOM 1118 C C . LEU A 1 148 ? 5.133 5.668 12.641 1 92.38 148 LEU A C 1
ATOM 1120 O O . LEU A 1 148 ? 4.117 4.984 12.5 1 92.38 148 LEU A O 1
ATOM 1124 N N . GLY A 1 149 ? 5.656 6.039 13.797 1 92.19 149 GLY A N 1
ATOM 1125 C CA . GLY A 1 149 ? 5.074 5.629 15.07 1 92.19 149 GLY A CA 1
ATOM 1126 C C . GLY A 1 149 ? 3.898 6.488 15.492 1 92.19 149 GLY A C 1
ATOM 1127 O O . GLY A 1 149 ? 3.58 7.48 14.828 1 92.19 149 GLY A O 1
ATOM 1128 N N . PRO A 1 150 ? 3.291 6.113 16.562 1 94.06 150 PRO A N 1
ATOM 1129 C CA . PRO A 1 150 ? 2.092 6.812 17.031 1 94.06 150 PRO A CA 1
ATOM 1130 C C . PRO A 1 150 ? 2.412 8.133 17.719 1 94.06 150 PRO A C 1
ATOM 1132 O O . PRO A 1 150 ? 3.578 8.422 18 1 94.06 150 PRO A O 1
ATOM 1135 N N . LEU A 1 151 ? 1.374 8.883 17.938 1 90.94 151 LEU A N 1
ATOM 1136 C CA . LEU A 1 151 ? 1.468 10.141 18.672 1 90.94 151 LEU A CA 1
ATOM 1137 C C . LEU A 1 151 ? 2.057 9.922 20.062 1 90.94 151 LEU A C 1
ATOM 1139 O O . LEU A 1 151 ? 2.848 10.742 20.547 1 90.94 151 LEU A O 1
ATOM 1143 N N . SER A 1 152 ? 1.563 8.828 20.672 1 90.19 152 SER A N 1
ATOM 1144 C CA . SER A 1 152 ? 2.076 8.484 21.984 1 90.19 152 SER A CA 1
ATOM 1145 C C . SER A 1 152 ? 2.328 6.98 22.109 1 90.19 152 SER A C 1
ATOM 1147 O O . SER A 1 152 ? 1.456 6.172 21.781 1 90.19 152 SER A O 1
ATOM 1149 N N . THR A 1 153 ? 3.473 6.684 22.625 1 84.31 153 THR A N 1
ATOM 1150 C CA . THR A 1 153 ? 3.795 5.285 22.891 1 84.31 153 THR A CA 1
ATOM 1151 C C . THR A 1 153 ? 3.395 4.891 24.312 1 84.31 153 THR A C 1
ATOM 1153 O O . THR A 1 153 ? 3.367 3.705 24.641 1 84.31 153 THR A O 1
ATOM 1156 N N . GLN A 1 154 ? 3.145 5.875 25.125 1 81.19 154 GLN A N 1
ATOM 1157 C CA . GLN A 1 154 ? 2.863 5.66 26.547 1 81.19 154 GLN A CA 1
ATOM 1158 C C . GLN A 1 154 ? 1.384 5.363 26.766 1 81.19 154 GLN A C 1
ATOM 1160 O O . GLN A 1 154 ? 0.963 5.117 27.906 1 81.19 154 GLN A O 1
ATOM 1165 N N . GLY A 1 155 ? 0.646 5.406 25.719 1 75.44 155 GLY A N 1
ATOM 1166 C CA . GLY A 1 155 ? -0.767 5.094 25.875 1 75.44 155 GLY A CA 1
ATOM 1167 C C . GLY A 1 155 ? -1.675 6.258 25.516 1 75.44 155 GLY A C 1
ATOM 1168 O O . GLY A 1 155 ? -1.262 7.188 24.828 1 75.44 155 GLY A O 1
ATOM 1169 N N . GLY A 1 156 ? -2.92 6.082 25.906 1 83.12 156 GLY A N 1
ATOM 1170 C CA . GLY A 1 156 ? -3.988 7.004 25.547 1 83.12 156 GLY A CA 1
ATOM 1171 C C . GLY A 1 156 ? -5.133 6.332 24.812 1 83.12 156 GLY A C 1
ATOM 1172 O O . GLY A 1 156 ? -5.168 5.105 24.703 1 83.12 156 GLY A O 1
ATOM 1173 N N . ASN A 1 157 ? -5.984 7.297 24.531 1 90.44 157 ASN A N 1
ATOM 1174 C CA . ASN A 1 157 ? -7.109 6.746 23.781 1 90.44 157 ASN A CA 1
ATOM 1175 C C . ASN A 1 157 ? -6.715 6.414 22.344 1 90.44 157 ASN A C 1
ATOM 1177 O O . ASN A 1 157 ? -5.531 6.438 22 1 90.44 157 ASN A O 1
ATOM 1181 N N . ASP A 1 158 ? -7.609 6.082 21.5 1 90.69 158 ASP A N 1
ATOM 1182 C CA . ASP A 1 158 ? -7.348 5.574 20.156 1 90.69 158 ASP A CA 1
ATOM 1183 C C . ASP A 1 158 ? -6.605 6.609 19.312 1 90.69 158 ASP A C 1
ATOM 1185 O O . ASP A 1 158 ? -5.707 6.266 18.547 1 90.69 158 ASP A O 1
ATOM 1189 N N . LEU A 1 159 ? -6.906 7.812 19.5 1 94.94 159 LEU A N 1
ATOM 1190 C CA . LEU A 1 159 ? -6.246 8.859 18.734 1 94.94 159 LEU A CA 1
ATOM 1191 C C . LEU A 1 159 ? -4.754 8.914 19.047 1 94.94 159 LEU A C 1
ATOM 1193 O O . LEU A 1 159 ? -3.92 8.898 18.141 1 94.94 159 LEU A O 1
ATOM 1197 N N . TRP A 1 160 ? -4.41 8.828 20.281 1 94.12 160 TRP A N 1
ATOM 1198 C CA . TRP A 1 160 ? -3.029 9 20.734 1 94.12 160 TRP A CA 1
ATOM 1199 C C . TRP A 1 160 ? -2.205 7.75 20.422 1 94.12 160 TRP A C 1
ATOM 1201 O O . TRP A 1 160 ? -0.978 7.82 20.312 1 94.12 160 TRP A O 1
ATOM 1211 N N . ARG A 1 161 ? -2.879 6.68 20.156 1 93.06 161 ARG A N 1
ATOM 1212 C CA . ARG A 1 161 ? -2.199 5.43 19.828 1 93.06 161 ARG A CA 1
ATOM 1213 C C . ARG A 1 161 ? -2.162 5.203 18.328 1 93.06 161 ARG A C 1
ATOM 1215 O O . ARG A 1 161 ? -1.61 4.203 17.859 1 93.06 161 ARG A O 1
ATOM 1222 N N . SER A 1 162 ? -2.66 6.094 17.641 1 94.38 162 SER A N 1
ATOM 1223 C CA . SER A 1 162 ? -2.756 5.914 16.188 1 94.38 162 SER A CA 1
ATOM 1224 C C . SER A 1 162 ? -1.446 6.281 15.508 1 94.38 162 SER A C 1
ATOM 1226 O O . SER A 1 162 ? -0.794 7.258 15.875 1 94.38 162 SER A O 1
ATOM 1228 N N . THR A 1 163 ? -1.146 5.496 14.523 1 95.56 163 THR A N 1
ATOM 1229 C CA . THR A 1 163 ? -0.004 5.777 13.656 1 95.56 163 THR A CA 1
ATOM 1230 C C . THR A 1 163 ? -0.414 6.676 12.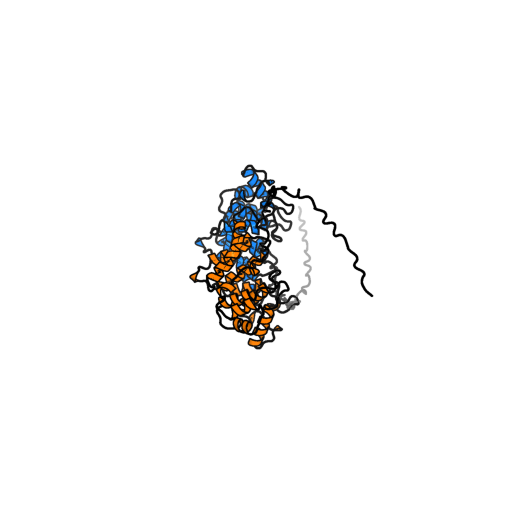492 1 95.56 163 THR A C 1
ATOM 1232 O O . THR A 1 163 ? -1.604 6.859 12.234 1 95.56 163 THR A O 1
ATOM 1235 N N . PRO A 1 164 ? 0.598 7.23 11.75 1 96.75 164 PRO A N 1
ATOM 1236 C CA . PRO A 1 164 ? 0.279 8.016 10.555 1 96.75 164 PRO A CA 1
ATOM 1237 C C . PRO A 1 164 ? -0.534 7.223 9.531 1 96.75 164 PRO A C 1
ATOM 1239 O O . PRO A 1 164 ? -1.5 7.746 8.969 1 96.75 164 PRO A O 1
ATOM 1242 N N . VAL A 1 165 ? -0.184 5.996 9.375 1 96.88 165 VAL A N 1
ATOM 1243 C CA . VAL A 1 165 ? -0.849 5.168 8.375 1 96.88 165 VAL A CA 1
ATOM 1244 C C . VAL A 1 165 ? -2.307 4.949 8.766 1 96.88 165 VAL A C 1
ATOM 1246 O O . VAL A 1 165 ? -3.203 5.016 7.926 1 96.88 165 VAL A O 1
ATOM 1249 N N . GLN A 1 166 ? -2.533 4.719 10.031 1 96.38 166 GLN A N 1
ATOM 1250 C CA . GLN A 1 166 ? -3.9 4.531 10.5 1 96.38 166 GLN A CA 1
ATOM 1251 C C . GLN A 1 166 ? -4.734 5.793 10.297 1 96.38 166 GLN A C 1
ATOM 1253 O O . GLN A 1 166 ? -5.832 5.734 9.742 1 96.38 166 GLN A O 1
ATOM 1258 N N . LEU A 1 167 ? -4.215 6.91 10.68 1 97.12 167 LEU A N 1
ATOM 1259 C CA . LEU A 1 167 ? -4.934 8.172 10.578 1 97.12 167 LEU A CA 1
ATOM 1260 C C . LEU A 1 167 ? -5.195 8.531 9.117 1 97.12 167 LEU A C 1
ATOM 1262 O O . LEU A 1 167 ? -6.324 8.867 8.75 1 97.12 167 LEU A O 1
ATOM 1266 N N . MET A 1 168 ? -4.234 8.375 8.312 1 97.75 168 MET A N 1
ATOM 1267 C CA . MET A 1 168 ? -4.363 8.773 6.914 1 97.75 168 MET A CA 1
ATOM 1268 C C . MET A 1 168 ? -5.238 7.789 6.145 1 97.75 168 MET A C 1
ATOM 1270 O O . MET A 1 168 ? -5.898 8.164 5.176 1 97.75 168 MET A O 1
ATOM 1274 N N . SER A 1 169 ? -5.227 6.527 6.559 1 97.81 169 SER A N 1
ATOM 1275 C CA . SER A 1 169 ? -6.121 5.566 5.926 1 97.81 169 SER A CA 1
ATOM 1276 C C . SER A 1 169 ? -7.582 5.891 6.219 1 97.81 169 SER A C 1
ATOM 1278 O O . SER A 1 169 ? -8.438 5.793 5.336 1 97.81 169 SER A O 1
ATOM 1280 N N . LYS A 1 170 ? -7.828 6.312 7.434 1 97.69 170 LYS A N 1
ATOM 1281 C CA . LYS A 1 170 ? -9.188 6.742 7.758 1 97.69 170 LYS A CA 1
ATOM 1282 C C . LYS A 1 170 ? -9.586 7.965 6.934 1 97.69 170 LYS A C 1
ATOM 1284 O O . LYS A 1 170 ? -10.703 8.031 6.418 1 97.69 170 LYS A O 1
ATOM 1289 N N . ALA A 1 171 ? -8.703 8.898 6.84 1 98.38 171 ALA A N 1
ATOM 1290 C CA . ALA A 1 171 ? -8.961 10.078 6.02 1 98.38 171 ALA A CA 1
ATOM 1291 C C . ALA A 1 171 ? -9.227 9.688 4.566 1 98.38 171 ALA A C 1
ATOM 1293 O O . ALA A 1 171 ? -10.164 10.188 3.943 1 98.38 171 ALA A O 1
ATOM 1294 N N . ALA A 1 172 ? -8.422 8.797 4.047 1 98.44 172 ALA A N 1
ATOM 1295 C CA . ALA A 1 172 ? -8.531 8.375 2.652 1 98.44 172 ALA A CA 1
ATOM 1296 C C . ALA A 1 172 ? -9.836 7.637 2.402 1 98.44 172 ALA A C 1
ATOM 1298 O O . ALA A 1 172 ? -10.438 7.77 1.334 1 98.44 172 ALA A O 1
ATOM 1299 N N . TYR A 1 173 ? -10.203 6.832 3.387 1 97.88 173 TYR A N 1
ATOM 1300 C CA . TYR A 1 173 ? -11.477 6.133 3.287 1 97.88 173 TYR A CA 1
ATOM 1301 C C . TYR A 1 173 ? -12.633 7.117 3.205 1 97.88 173 TYR A C 1
ATOM 1303 O O . TYR A 1 173 ? -13.555 6.941 2.398 1 97.88 173 TYR A O 1
ATOM 1311 N N . ALA A 1 174 ? -12.555 8.141 3.998 1 97.56 174 ALA A N 1
ATOM 1312 C CA . ALA A 1 174 ? -13.633 9.125 4.09 1 97.56 174 ALA A CA 1
ATOM 1313 C C . ALA A 1 174 ? -13.609 10.07 2.893 1 97.56 174 ALA A C 1
ATOM 1315 O O . ALA A 1 174 ? -14.633 10.68 2.561 1 97.56 174 ALA A O 1
ATOM 1316 N N . LEU A 1 175 ? -12.492 10.234 2.238 1 98 175 LEU A N 1
ATOM 1317 C CA . LEU A 1 175 ? -12.336 11.18 1.139 1 98 175 LEU A CA 1
ATOM 1318 C C . LEU A 1 175 ? -11.75 10.492 -0.088 1 98 175 LEU A C 1
ATOM 1320 O O . LEU A 1 175 ? -10.672 10.875 -0.562 1 98 175 LEU A O 1
ATOM 1324 N N . PRO A 1 176 ? -12.422 9.555 -0.667 1 97.31 176 PRO A N 1
ATOM 1325 C CA . PRO A 1 176 ? -11.852 8.742 -1.741 1 97.31 176 PRO A CA 1
ATOM 1326 C C . PRO A 1 176 ? -11.586 9.539 -3.014 1 97.31 176 PRO A C 1
ATOM 1328 O O . PRO A 1 176 ? -10.734 9.156 -3.82 1 97.31 176 PRO A O 1
ATOM 1331 N N . GLU A 1 177 ? -12.211 10.727 -3.17 1 97.62 177 GLU A N 1
ATOM 1332 C CA . GLU A 1 177 ? -12.055 11.5 -4.398 1 97.62 177 GLU A CA 1
ATOM 1333 C C . GLU A 1 177 ? -11.086 12.656 -4.203 1 97.62 177 GLU A C 1
ATOM 1335 O O . GLU A 1 177 ? -10.883 13.469 -5.109 1 97.62 177 GLU A O 1
ATOM 1340 N N . ASN A 1 178 ? -10.578 12.758 -2.998 1 98.75 178 ASN A N 1
ATOM 1341 C CA . ASN A 1 178 ? -9.617 13.82 -2.719 1 98.75 178 ASN A CA 1
ATOM 1342 C C . ASN A 1 178 ? -8.203 13.406 -3.098 1 98.75 178 ASN A C 1
ATOM 1344 O O . ASN A 1 178 ? -7.562 12.625 -2.381 1 98.75 178 ASN A O 1
ATOM 1348 N N . PHE A 1 179 ? -7.707 13.938 -4.133 1 98.81 179 PHE A N 1
ATOM 1349 C CA . PHE A 1 179 ? -6.418 13.531 -4.688 1 98.81 179 PHE A CA 1
ATOM 1350 C C . PHE A 1 179 ? -5.297 13.789 -3.689 1 98.81 179 PHE A C 1
ATOM 1352 O O . PHE A 1 179 ? -4.398 12.961 -3.529 1 98.81 179 PHE A O 1
ATOM 1359 N N . THR A 1 180 ? -5.285 14.906 -3.059 1 98.94 180 THR A N 1
ATOM 1360 C CA . THR A 1 180 ? -4.219 15.25 -2.123 1 98.94 180 THR A CA 1
ATOM 1361 C C . THR A 1 180 ? -4.109 14.203 -1.019 1 98.94 180 THR A C 1
ATOM 1363 O O . THR A 1 180 ? -3.016 13.734 -0.708 1 98.94 180 THR A O 1
ATOM 1366 N N . VAL A 1 181 ? -5.25 13.82 -0.492 1 98.88 181 VAL A N 1
ATOM 1367 C CA . VAL A 1 181 ? -5.285 12.82 0.565 1 98.88 181 VAL A CA 1
ATOM 1368 C C . VAL A 1 181 ? -4.727 11.5 0.041 1 98.88 181 VAL A C 1
ATOM 1370 O O . VAL A 1 181 ? -3.844 10.898 0.66 1 98.88 181 VAL A O 1
ATOM 1373 N N . GLN A 1 182 ? -5.199 11.117 -1.104 1 98.75 182 GLN A N 1
ATOM 1374 C CA . GLN A 1 182 ? -4.785 9.836 -1.669 1 98.75 182 GLN A CA 1
ATOM 1375 C C . GLN A 1 182 ? -3.303 9.844 -2.021 1 98.75 182 GLN A C 1
ATOM 1377 O O . GLN A 1 182 ? -2.588 8.875 -1.744 1 98.75 182 GLN A O 1
ATOM 1382 N N . PHE A 1 183 ? -2.799 10.914 -2.598 1 98.75 183 PHE A N 1
ATOM 1383 C CA . PHE A 1 183 ? -1.423 11 -3.07 1 98.75 183 PHE A CA 1
ATOM 1384 C C . PHE A 1 183 ? -0.451 11.047 -1.897 1 98.75 183 PHE A C 1
ATOM 1386 O O . PHE A 1 183 ? 0.52 10.289 -1.856 1 98.75 183 PHE A O 1
ATOM 1393 N N . VAL A 1 184 ? -0.707 11.883 -0.941 1 98.69 184 VAL A N 1
ATOM 1394 C CA . VAL A 1 184 ? 0.191 12.016 0.202 1 98.69 184 VAL A CA 1
ATOM 1395 C C . VAL A 1 184 ? 0.18 10.719 1.016 1 98.69 184 VAL A C 1
ATOM 1397 O O . VAL A 1 184 ? 1.223 10.273 1.5 1 98.69 184 VAL A O 1
ATOM 1400 N N . ARG A 1 185 ? -0.988 10.086 1.179 1 98.31 185 ARG A N 1
ATOM 1401 C CA . ARG A 1 185 ? -1.023 8.781 1.836 1 98.31 185 ARG A CA 1
ATOM 1402 C C . ARG A 1 185 ? -0.125 7.781 1.117 1 98.31 185 ARG A C 1
ATOM 1404 O O . ARG A 1 185 ? 0.567 6.988 1.758 1 98.31 185 ARG A O 1
ATOM 1411 N N . SER A 1 186 ? -0.163 7.824 -0.197 1 97.75 186 SER A N 1
ATOM 1412 C CA . SER A 1 186 ? 0.649 6.875 -0.954 1 97.75 186 SER A CA 1
ATOM 1413 C C . SER A 1 186 ? 2.137 7.105 -0.712 1 97.75 186 SER A C 1
ATOM 1415 O O . SER A 1 186 ? 2.93 6.164 -0.738 1 97.75 186 SER A O 1
ATOM 1417 N N . LEU A 1 187 ? 2.525 8.352 -0.467 1 97.19 187 LEU A N 1
ATOM 1418 C CA . LEU A 1 187 ? 3.91 8.633 -0.101 1 97.19 187 LEU A CA 1
ATOM 1419 C C . LEU A 1 187 ? 4.242 8.031 1.262 1 97.19 187 LEU A C 1
ATOM 1421 O O . LEU A 1 187 ? 5.305 7.434 1.438 1 97.19 187 LEU A O 1
ATOM 1425 N N . VAL A 1 188 ? 3.324 8.188 2.162 1 96.5 188 VAL A N 1
ATOM 1426 C CA . VAL A 1 188 ? 3.527 7.695 3.521 1 96.5 188 VAL A CA 1
ATOM 1427 C C . VAL A 1 188 ? 3.549 6.168 3.525 1 96.5 188 VAL A C 1
ATOM 1429 O O . VAL A 1 188 ? 4.438 5.555 4.121 1 96.5 188 VAL A O 1
ATOM 1432 N N . THR A 1 189 ? 2.594 5.527 2.824 1 95.5 189 THR A N 1
ATOM 1433 C CA . THR A 1 189 ? 2.584 4.07 2.752 1 95.5 189 THR A CA 1
ATOM 1434 C C . THR A 1 189 ? 3.764 3.562 1.928 1 95.5 189 THR A C 1
ATOM 1436 O O . THR A 1 189 ? 4.305 2.49 2.205 1 95.5 189 THR A O 1
ATOM 1439 N N . GLY A 1 190 ? 4.141 4.332 0.934 1 94.19 190 GLY A N 1
ATOM 1440 C CA . GLY A 1 190 ? 5.348 3.99 0.194 1 94.19 190 GLY A CA 1
ATOM 1441 C C . GLY A 1 190 ? 6.59 3.943 1.063 1 94.19 190 GLY A C 1
ATOM 1442 O O . GLY A 1 190 ? 7.469 3.104 0.856 1 94.19 190 GLY A O 1
ATOM 1443 N N . GLN A 1 191 ? 6.629 4.844 2.023 1 92 191 GLN A N 1
ATOM 1444 C CA . GLN A 1 191 ? 7.746 4.887 2.963 1 92 191 GLN A CA 1
ATOM 1445 C C . GLN A 1 191 ? 7.91 3.555 3.686 1 92 191 GLN A C 1
ATOM 1447 O O . GLN A 1 191 ? 9.031 3.154 4.012 1 92 191 GLN A O 1
ATOM 1452 N N . ALA A 1 192 ? 6.852 2.885 3.84 1 88.25 192 ALA A N 1
ATOM 1453 C CA . ALA A 1 192 ? 6.887 1.601 4.535 1 88.25 192 ALA A CA 1
ATOM 1454 C C . ALA A 1 192 ? 7.633 0.551 3.713 1 88.25 192 ALA A C 1
ATOM 1456 O O . ALA A 1 192 ? 8.062 -0.474 4.246 1 88.25 192 ALA A O 1
ATOM 1457 N N . TRP A 1 193 ? 7.801 0.761 2.43 1 91.69 193 TRP A N 1
ATOM 1458 C CA . TRP A 1 193 ? 8.469 -0.185 1.546 1 91.69 193 TRP A CA 1
ATOM 1459 C C . TRP A 1 193 ? 9.953 0.16 1.402 1 91.69 193 TRP A C 1
ATOM 1461 O O . TRP A 1 193 ? 10.703 -0.573 0.76 1 91.69 193 TRP A O 1
ATOM 1471 N N . PHE A 1 194 ? 10.305 1.27 2.035 1 88.62 194 PHE A N 1
ATOM 1472 C CA . PHE A 1 194 ? 11.695 1.7 1.956 1 88.62 194 PHE A CA 1
ATOM 1473 C C . PHE A 1 194 ? 12.625 0.611 2.471 1 88.62 194 PHE A C 1
ATOM 1475 O O . PHE A 1 194 ? 12.469 0.125 3.592 1 88.62 194 PHE A O 1
ATOM 1482 N N . GLY A 1 195 ? 13.586 0.198 1.615 1 84.5 195 GLY A N 1
ATOM 1483 C CA . GLY A 1 195 ? 14.516 -0.853 1.982 1 84.5 195 GLY A CA 1
ATOM 1484 C C . GLY A 1 195 ? 13.961 -2.248 1.781 1 84.5 195 GLY A C 1
ATOM 1485 O O . GLY A 1 195 ? 14.656 -3.24 1.99 1 84.5 195 GLY A O 1
ATOM 1486 N N . ILE A 1 196 ? 12.719 -2.336 1.396 1 87.81 196 ILE A N 1
ATOM 1487 C CA . ILE A 1 196 ? 12.078 -3.631 1.201 1 87.81 196 ILE A CA 1
ATOM 1488 C C . ILE A 1 196 ? 11.805 -3.855 -0.285 1 87.81 196 ILE A C 1
ATOM 1490 O O . ILE A 1 196 ? 12.234 -4.863 -0.854 1 87.81 196 ILE A O 1
ATOM 1494 N N . SER A 1 197 ? 11.258 -2.951 -0.924 1 92.88 197 SER A N 1
ATOM 1495 C CA . SER A 1 197 ? 10.953 -3.021 -2.35 1 92.88 197 SER A CA 1
ATOM 1496 C C . SER A 1 197 ? 10.852 -1.63 -2.965 1 92.88 197 SER A C 1
ATOM 1498 O O . SER A 1 197 ? 9.859 -0.931 -2.773 1 92.88 197 SER A O 1
ATOM 1500 N N . TRP A 1 198 ? 11.789 -1.358 -3.809 1 93.31 198 TRP A N 1
ATOM 1501 C CA . TRP A 1 198 ? 11.812 -0.057 -4.469 1 93.31 198 TRP A CA 1
ATOM 1502 C C . TRP A 1 198 ? 10.703 0.043 -5.516 1 93.31 198 TRP A C 1
ATOM 1504 O O . TRP A 1 198 ? 10.109 1.107 -5.695 1 93.31 198 TRP A O 1
ATOM 1514 N N . CYS A 1 199 ? 10.422 -1.038 -6.168 1 96.12 199 CYS A N 1
ATOM 1515 C CA . CYS A 1 199 ? 9.344 -1.055 -7.148 1 96.12 199 CYS A CA 1
ATOM 1516 C C . CYS A 1 199 ? 7.992 -0.852 -6.477 1 96.12 199 CYS A C 1
ATOM 1518 O O . CYS A 1 199 ? 7.152 -0.098 -6.973 1 96.12 199 CYS A O 1
ATOM 1520 N N . ALA A 1 200 ? 7.781 -1.523 -5.324 1 96.38 200 ALA A N 1
ATOM 1521 C CA . ALA A 1 200 ? 6.539 -1.308 -4.59 1 96.38 200 ALA A CA 1
ATOM 1522 C C . ALA A 1 200 ? 6.402 0.149 -4.156 1 96.38 200 ALA A C 1
ATOM 1524 O O . ALA A 1 200 ? 5.316 0.725 -4.223 1 96.38 200 ALA A O 1
ATOM 1525 N N . LEU A 1 201 ? 7.473 0.709 -3.697 1 95.62 201 LEU A N 1
ATOM 1526 C CA . LEU A 1 201 ? 7.508 2.113 -3.305 1 95.62 201 LEU A CA 1
ATOM 1527 C C . LEU A 1 201 ? 7.086 3.014 -4.461 1 95.62 201 LEU A C 1
ATOM 1529 O O . LEU A 1 201 ? 6.27 3.918 -4.281 1 95.62 201 LEU A O 1
ATOM 1533 N N . TYR A 1 202 ? 7.605 2.752 -5.613 1 96.31 202 TYR A N 1
ATOM 1534 C CA . TYR A 1 202 ? 7.281 3.529 -6.805 1 96.31 202 TYR A CA 1
ATOM 1535 C C . TYR A 1 202 ? 5.812 3.367 -7.176 1 96.31 202 TYR A C 1
ATOM 1537 O O . TYR A 1 202 ? 5.152 4.336 -7.562 1 96.31 202 TYR A O 1
ATOM 1545 N N . LEU A 1 203 ? 5.297 2.213 -7.051 1 97.5 203 LEU A N 1
ATOM 1546 C CA . LEU A 1 203 ? 3.957 1.906 -7.543 1 97.5 203 LEU A CA 1
ATOM 1547 C C . LEU A 1 203 ? 2.893 2.574 -6.68 1 97.5 203 LEU A C 1
ATOM 1549 O O . LEU A 1 203 ? 1.806 2.896 -7.168 1 97.5 203 LEU A O 1
ATOM 1553 N N . GLU A 1 204 ? 3.18 2.857 -5.371 1 97 204 GLU A N 1
ATOM 1554 C CA . GLU A 1 204 ? 2.17 3.436 -4.488 1 97 204 GLU A CA 1
ATOM 1555 C C . GLU A 1 204 ? 1.645 4.758 -5.043 1 97 204 GLU A C 1
ATOM 1557 O O . GLU A 1 204 ? 0.459 4.875 -5.359 1 97 204 GLU A O 1
ATOM 1562 N N . PRO A 1 205 ? 2.508 5.734 -5.301 1 97.69 205 PRO A N 1
ATOM 1563 C CA . PRO A 1 205 ? 1.989 6.988 -5.859 1 97.69 205 PRO A CA 1
ATOM 1564 C C . PRO A 1 205 ? 1.641 6.875 -7.344 1 97.69 205 PRO A C 1
ATOM 1566 O O . PRO A 1 205 ? 0.722 7.547 -7.816 1 97.69 205 PRO A O 1
ATOM 1569 N N . ALA A 1 206 ? 2.311 6.02 -8.117 1 97.31 206 ALA A N 1
ATOM 1570 C CA . ALA A 1 206 ? 2.018 5.844 -9.531 1 97.31 206 ALA A CA 1
ATOM 1571 C C . ALA A 1 206 ? 0.592 5.34 -9.742 1 97.31 206 ALA A C 1
ATOM 1573 O O . ALA A 1 206 ? -0.098 5.773 -10.664 1 97.31 206 ALA A O 1
ATOM 1574 N N . ASN A 1 207 ? 0.192 4.453 -8.859 1 96.62 207 ASN A N 1
ATOM 1575 C CA . ASN A 1 207 ? -1.164 3.924 -8.953 1 96.62 207 ASN A CA 1
ATOM 1576 C C . ASN A 1 207 ? -2.207 4.996 -8.656 1 96.62 207 ASN A C 1
ATOM 1578 O O . ASN A 1 207 ? -3.281 5.008 -9.258 1 96.62 207 ASN A O 1
ATOM 1582 N N . VAL A 1 208 ? -1.936 5.871 -7.695 1 97.88 208 VAL A N 1
ATOM 1583 C CA . VAL A 1 208 ? -2.848 6.973 -7.414 1 97.88 208 VAL A CA 1
ATOM 1584 C C . VAL A 1 208 ? -2.986 7.859 -8.648 1 97.88 208 VAL A C 1
ATOM 1586 O O . VAL A 1 208 ? -4.098 8.242 -9.023 1 97.88 208 VAL A O 1
ATOM 1589 N N . LEU A 1 209 ? -1.868 8.148 -9.289 1 97.88 209 LEU A N 1
ATOM 1590 C CA . LEU A 1 209 ? -1.891 9.008 -10.469 1 97.88 209 LEU A CA 1
ATOM 1591 C C . LEU A 1 209 ? -2.715 8.375 -11.586 1 97.88 209 LEU A C 1
ATOM 1593 O O . LEU A 1 209 ? -3.428 9.07 -12.312 1 97.88 209 LEU A O 1
ATOM 1597 N N . ALA A 1 210 ? -2.604 7.117 -11.68 1 95.12 210 ALA A N 1
ATOM 1598 C CA . ALA A 1 210 ? -3.34 6.41 -12.727 1 95.12 210 ALA A CA 1
ATOM 1599 C C . ALA A 1 210 ? -4.848 6.523 -12.508 1 95.12 210 ALA A C 1
ATOM 1601 O O . ALA A 1 210 ? -5.621 6.508 -13.469 1 95.12 210 ALA A O 1
ATOM 1602 N N . ASN A 1 211 ? -5.238 6.797 -11.297 1 94 211 ASN A N 1
ATOM 1603 C CA . ASN A 1 211 ? -6.656 6.816 -10.961 1 94 211 ASN A CA 1
ATOM 1604 C C . ASN A 1 211 ? -7.195 8.242 -10.867 1 94 211 ASN A C 1
ATOM 1606 O O . ASN A 1 211 ? -8.398 8.445 -10.734 1 94 211 ASN A O 1
ATOM 1610 N N . PHE A 1 212 ? -6.312 9.172 -10.867 1 97.69 212 PHE A N 1
ATOM 1611 C CA . PHE A 1 212 ? -6.703 10.57 -10.758 1 97.69 212 PHE A CA 1
ATOM 1612 C C . PHE A 1 212 ? -6.207 11.375 -11.953 1 97.69 212 PHE A C 1
ATOM 1614 O O . PHE A 1 212 ? -5.102 11.914 -11.938 1 97.69 212 PHE A O 1
ATOM 1621 N N . PRO A 1 213 ? -7.074 11.523 -12.922 1 96.31 213 PRO A N 1
ATOM 1622 C CA . PRO A 1 213 ? -6.66 12.391 -14.023 1 96.31 213 PRO A CA 1
ATOM 1623 C C . PRO A 1 213 ? -6.367 13.82 -13.57 1 96.31 213 PRO A C 1
ATOM 1625 O O . PRO A 1 213 ? -6.867 14.258 -12.531 1 96.31 213 PRO A O 1
ATOM 1628 N N . PRO A 1 214 ? -5.605 14.516 -14.336 1 97.31 214 PRO A N 1
ATOM 1629 C CA . PRO A 1 214 ? -5.117 15.828 -13.906 1 97.31 214 PRO A CA 1
ATOM 1630 C C . PRO A 1 214 ? -6.242 16.766 -13.477 1 97.31 214 PRO A C 1
ATOM 1632 O O . PRO A 1 214 ? -6.102 17.5 -12.5 1 97.31 214 PRO A O 1
ATOM 1635 N N . GLU A 1 215 ? -7.355 16.672 -14.117 1 97.19 215 GLU A N 1
ATOM 1636 C CA . GLU A 1 215 ? -8.453 17.609 -13.867 1 97.19 215 GLU A CA 1
ATOM 1637 C C . GLU A 1 215 ? -9.117 17.328 -12.523 1 97.19 215 GLU A C 1
ATOM 1639 O O . GLU A 1 215 ? -9.867 18.156 -12.008 1 97.19 215 GLU A O 1
ATOM 1644 N N . LYS A 1 216 ? -8.844 16.219 -11.891 1 97.44 216 LYS A N 1
ATOM 1645 C CA . LYS A 1 216 ? -9.477 15.836 -10.633 1 97.44 216 LYS A CA 1
ATOM 1646 C C . LYS A 1 216 ? -8.516 16.016 -9.461 1 97.44 216 LYS A C 1
ATOM 1648 O O . LYS A 1 216 ? -8.859 15.703 -8.312 1 97.44 216 LYS A O 1
ATOM 1653 N N . ARG A 1 217 ? -7.383 16.531 -9.781 1 98.44 217 ARG A N 1
ATOM 1654 C CA . ARG A 1 217 ? -6.367 16.672 -8.742 1 98.44 217 ARG A CA 1
ATOM 1655 C C . ARG A 1 217 ? -6.465 18.031 -8.062 1 98.44 217 ARG A C 1
ATOM 1657 O O . ARG A 1 217 ? -6.559 19.062 -8.734 1 98.44 217 ARG A O 1
ATOM 1664 N N . ASN A 1 218 ? -6.531 18.031 -6.762 1 98.75 218 ASN A N 1
ATOM 1665 C CA . ASN A 1 218 ? -6.605 19.266 -6.004 1 98.75 218 ASN A CA 1
ATOM 1666 C C . ASN A 1 218 ? -5.25 19.641 -5.402 1 98.75 218 ASN A C 1
ATOM 1668 O O . ASN A 1 218 ? -5.188 20.266 -4.348 1 98.75 218 ASN A O 1
ATOM 1672 N N . LEU A 1 219 ? -4.18 19.125 -5.98 1 98.69 219 LEU A N 1
ATOM 1673 C CA . LEU A 1 219 ? -2.781 19.5 -5.793 1 98.69 219 LEU A CA 1
ATOM 1674 C C . LEU A 1 219 ? -2.221 20.172 -7.047 1 98.69 219 LEU A C 1
ATOM 1676 O O . LEU A 1 219 ? -2.504 19.719 -8.164 1 98.69 219 LEU A O 1
ATOM 1680 N N . ARG A 1 220 ? -1.47 21.25 -6.871 1 98.56 220 ARG A N 1
ATOM 1681 C CA . ARG A 1 220 ? -0.925 21.922 -8.055 1 98.56 220 ARG A CA 1
ATOM 1682 C C . ARG A 1 220 ?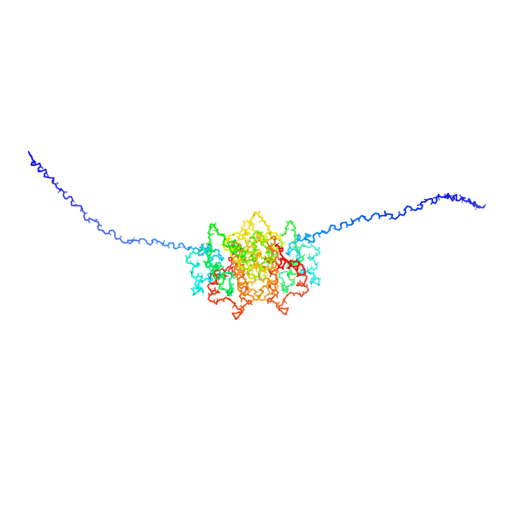 -0.12 20.938 -8.906 1 98.56 220 ARG A C 1
ATOM 1684 O O . ARG A 1 220 ? 0.633 20.125 -8.375 1 98.56 220 ARG A O 1
ATOM 1691 N N . PRO A 1 221 ? -0.219 21.047 -10.234 1 98.5 221 PRO A N 1
ATOM 1692 C CA . PRO A 1 221 ? 0.492 20.109 -11.109 1 98.5 221 PRO A CA 1
ATOM 1693 C C . PRO A 1 221 ? 2.002 20.125 -10.883 1 98.5 221 PRO A C 1
ATOM 1695 O O . PRO A 1 221 ? 2.641 19.062 -10.922 1 98.5 221 PRO A O 1
ATOM 1698 N N . GLN A 1 222 ? 2.516 21.266 -10.594 1 98.56 222 GLN A N 1
ATOM 1699 C CA . GLN A 1 222 ? 3.953 21.359 -10.359 1 98.56 222 GLN A CA 1
ATOM 1700 C C . GLN A 1 222 ? 4.355 20.578 -9.109 1 98.56 222 GLN A C 1
ATOM 1702 O O . GLN A 1 222 ? 5.445 20.016 -9.055 1 98.56 222 GLN A O 1
ATOM 1707 N N . ALA A 1 223 ? 3.535 20.562 -8.094 1 98.69 223 ALA A N 1
ATOM 1708 C CA . ALA A 1 223 ? 3.82 19.781 -6.887 1 98.69 223 ALA A CA 1
ATOM 1709 C C . ALA A 1 223 ? 3.883 18.297 -7.199 1 98.69 223 ALA A C 1
ATOM 1711 O O . ALA A 1 223 ? 4.781 17.594 -6.723 1 98.69 223 ALA A O 1
ATOM 1712 N N . VAL A 1 224 ? 2.924 17.844 -7.996 1 98.62 224 VAL A N 1
ATOM 1713 C CA . VAL A 1 224 ? 2.904 16.438 -8.414 1 98.62 224 VAL A CA 1
ATOM 1714 C C . VAL A 1 224 ? 4.168 16.125 -9.211 1 98.62 224 VAL A C 1
ATOM 1716 O O . VAL A 1 224 ? 4.816 15.102 -8.977 1 98.62 224 VAL A O 1
ATOM 1719 N N . GLN A 1 225 ? 4.531 17.031 -10.094 1 98.12 225 GLN A N 1
ATOM 1720 C CA . GLN A 1 225 ? 5.723 16.844 -10.914 1 98.12 225 GLN A CA 1
ATOM 1721 C C . GLN A 1 225 ? 6.98 16.766 -10.055 1 98.12 225 GLN A C 1
ATOM 1723 O O . GLN A 1 225 ? 7.816 15.883 -10.234 1 98.12 225 GLN A O 1
ATOM 1728 N N . ASN A 1 226 ? 7.098 17.656 -9.148 1 97.75 226 ASN A N 1
ATOM 1729 C CA . ASN A 1 226 ? 8.258 17.672 -8.258 1 97.75 226 ASN A CA 1
ATOM 1730 C C . ASN A 1 226 ? 8.367 16.359 -7.484 1 97.75 226 ASN A C 1
ATOM 1732 O O . ASN A 1 226 ? 9.453 15.781 -7.387 1 97.75 226 ASN A O 1
ATOM 1736 N N . ALA A 1 227 ? 7.262 15.945 -6.957 1 97.31 227 ALA A N 1
ATOM 1737 C CA . ALA A 1 227 ? 7.246 14.711 -6.18 1 97.31 227 ALA A CA 1
ATOM 1738 C C . ALA A 1 227 ? 7.641 13.516 -7.043 1 97.31 227 ALA A C 1
ATOM 1740 O O . ALA A 1 227 ? 8.492 12.711 -6.656 1 97.31 227 ALA A O 1
ATOM 1741 N N . MET A 1 228 ? 7.109 13.469 -8.242 1 97.25 228 MET A N 1
ATOM 1742 C CA . MET A 1 228 ? 7.316 12.297 -9.086 1 97.25 228 MET A CA 1
ATOM 1743 C C . MET A 1 228 ? 8.711 12.312 -9.703 1 97.25 228 MET A C 1
ATOM 1745 O O . MET A 1 228 ? 9.258 11.25 -10.023 1 97.25 228 MET A O 1
ATOM 1749 N N . GLU A 1 229 ? 9.266 13.453 -9.812 1 96.06 229 GLU A N 1
ATOM 1750 C CA . GLU A 1 229 ? 10.648 13.508 -10.289 1 96.06 229 GLU A CA 1
ATOM 1751 C C . GLU A 1 229 ? 11.57 12.688 -9.391 1 96.06 229 GLU A C 1
ATOM 1753 O O . GLU A 1 229 ? 12.445 11.969 -9.883 1 96.06 229 GLU A O 1
ATOM 1758 N N . TYR A 1 230 ? 11.359 12.758 -8.18 1 94.12 230 TYR A N 1
ATOM 1759 C CA . TYR A 1 230 ? 12.148 11.977 -7.234 1 94.12 230 TYR A CA 1
ATOM 1760 C C . TYR A 1 230 ? 11.727 10.516 -7.258 1 94.12 230 TYR A C 1
ATOM 1762 O O . TYR A 1 230 ? 12.57 9.617 -7.359 1 94.12 230 TYR A O 1
ATOM 1770 N N . LEU A 1 231 ? 10.453 10.281 -7.23 1 95.44 231 LEU A N 1
ATOM 1771 C CA . LEU A 1 231 ? 9.922 8.922 -7.117 1 95.44 231 LEU A CA 1
ATOM 1772 C C . LEU A 1 231 ? 10.234 8.117 -8.375 1 95.44 231 LEU A C 1
ATOM 1774 O O . LEU A 1 231 ? 10.391 6.895 -8.305 1 95.44 231 LEU A O 1
ATOM 1778 N N . ASN A 1 232 ? 10.352 8.758 -9.508 1 94.75 232 ASN A N 1
ATOM 1779 C CA . ASN A 1 232 ? 10.633 8.102 -10.781 1 94.75 232 ASN A CA 1
ATOM 1780 C C . ASN A 1 232 ? 12.016 7.465 -10.789 1 94.75 232 ASN A C 1
ATOM 1782 O O . ASN A 1 232 ? 12.297 6.594 -11.617 1 94.75 232 ASN A O 1
ATOM 1786 N N . LEU A 1 233 ? 12.883 7.879 -9.867 1 92.38 233 LEU A N 1
ATOM 1787 C CA . LEU A 1 233 ? 14.203 7.266 -9.742 1 92.38 233 LEU A CA 1
ATOM 1788 C C . LEU A 1 233 ? 14.078 5.789 -9.383 1 92.38 233 LEU A C 1
ATOM 1790 O O . LEU A 1 233 ? 14.977 4.996 -9.688 1 92.38 233 LEU A O 1
ATOM 1794 N N . TYR A 1 234 ? 12.953 5.457 -8.781 1 92.69 234 TYR A N 1
ATOM 1795 C CA . TYR A 1 234 ? 12.781 4.082 -8.336 1 92.69 234 TYR A CA 1
ATOM 1796 C C . TYR A 1 234 ? 12.094 3.242 -9.406 1 92.69 234 TYR A C 1
ATOM 1798 O O . TYR A 1 234 ? 12.008 2.018 -9.281 1 92.69 234 TYR A O 1
ATOM 1806 N N . GLU A 1 235 ? 11.625 3.832 -10.445 1 94.62 235 GLU A N 1
ATOM 1807 C CA . GLU A 1 235 ? 10.883 3.113 -11.477 1 94.62 235 GLU A CA 1
ATOM 1808 C C . GLU A 1 235 ? 11.758 2.045 -12.133 1 94.62 235 GLU A C 1
ATOM 1810 O O . GLU A 1 235 ? 11.266 0.977 -12.5 1 94.62 235 GLU A O 1
ATOM 1815 N N . SER A 1 236 ? 13.039 2.287 -12.242 1 93.12 236 SER A N 1
ATOM 1816 C CA . SER A 1 236 ? 13.945 1.369 -12.922 1 93.12 236 SER A CA 1
ATOM 1817 C C . SER A 1 236 ? 13.992 0.016 -12.227 1 93.12 236 SER A C 1
ATOM 1819 O O . SER A 1 236 ? 14.258 -1.009 -12.859 1 93.12 236 SER A O 1
ATOM 1821 N N . TYR A 1 237 ? 13.719 -0.007 -10.93 1 92.81 237 TYR A N 1
ATOM 1822 C CA . TYR A 1 237 ? 13.727 -1.254 -10.172 1 92.81 237 TYR A CA 1
ATOM 1823 C C . TYR A 1 237 ? 12.539 -2.129 -10.547 1 92.81 237 TYR A C 1
ATOM 1825 O O . TYR A 1 237 ? 12.492 -3.312 -10.203 1 92.81 237 TYR A O 1
ATOM 1833 N N . CYS A 1 238 ? 11.586 -1.545 -11.242 1 95.19 238 CYS A N 1
ATOM 1834 C CA . CYS A 1 238 ? 10.445 -2.318 -11.719 1 95.19 238 CYS A CA 1
ATOM 1835 C C . CYS A 1 238 ? 10.75 -2.977 -13.055 1 95.19 238 CYS A C 1
ATOM 1837 O O . CYS A 1 238 ? 10.086 -3.939 -13.445 1 95.19 238 CYS A O 1
ATOM 1839 N N . LEU A 1 239 ? 11.609 -2.432 -13.789 1 88.44 239 LEU A N 1
ATOM 1840 C CA . LEU A 1 239 ? 11.938 -2.846 -15.148 1 88.44 239 LEU A CA 1
ATOM 1841 C C . LEU A 1 239 ? 13.062 -3.879 -15.148 1 88.44 239 LEU A C 1
ATOM 1843 O O . LEU A 1 239 ? 12.984 -4.879 -15.867 1 88.44 239 LEU A O 1
ATOM 1847 N N . GLU A 1 240 ? 14.102 -3.555 -14.453 1 72.94 240 GLU A N 1
ATOM 1848 C CA . GLU A 1 240 ? 15.359 -4.277 -14.578 1 72.94 240 GLU A CA 1
ATOM 1849 C C . GLU A 1 240 ? 15.453 -5.414 -13.57 1 72.94 240 GLU A C 1
ATOM 1851 O O . GLU A 1 240 ? 14.531 -5.629 -12.781 1 72.94 240 GLU A O 1
ATOM 1856 N N . GLY A 1 241 ? 16.406 -6.23 -13.805 1 64.38 241 GLY A N 1
ATOM 1857 C CA . GLY A 1 241 ? 16.672 -7.418 -13 1 64.38 241 GLY A CA 1
ATOM 1858 C C . GLY A 1 241 ? 17.109 -7.094 -11.586 1 64.38 241 GLY A C 1
ATOM 1859 O O . GLY A 1 241 ? 17.406 -7.996 -10.797 1 64.38 241 GLY A O 1
ATOM 1860 N N . ASP A 1 242 ? 17.219 -5.746 -11.227 1 62.28 242 ASP A N 1
ATOM 1861 C CA . ASP A 1 242 ? 17.641 -5.441 -9.859 1 62.28 242 ASP A CA 1
ATOM 1862 C C . ASP A 1 242 ? 16.438 -5.363 -8.93 1 62.28 242 ASP A C 1
ATOM 1864 O O . ASP A 1 242 ? 15.32 -5.066 -9.367 1 62.28 242 ASP A O 1
ATOM 1868 N N . ILE A 1 243 ? 16.656 -5.961 -7.621 1 67.75 243 ILE A N 1
ATOM 1869 C CA . ILE A 1 243 ? 15.539 -5.988 -6.684 1 67.75 243 ILE A CA 1
ATOM 1870 C C . ILE A 1 243 ? 15.656 -4.816 -5.711 1 67.75 243 ILE A C 1
ATOM 1872 O O . ILE A 1 243 ? 16.75 -4.348 -5.418 1 67.75 243 ILE A O 1
ATOM 1876 N N . MET B 1 1 ? -18.375 -83.25 52.031 1 20.7 1 MET B N 1
ATOM 1877 C CA . MET B 1 1 ? -18.969 -82.438 51 1 20.7 1 MET B CA 1
ATOM 1878 C C . MET B 1 1 ? -19.578 -81.188 51.594 1 20.7 1 MET B C 1
ATOM 1880 O O . MET B 1 1 ? -19.812 -81.125 52.781 1 20.7 1 MET B O 1
ATOM 1884 N N . VAL B 1 2 ? -20.438 -80.375 50.906 1 19.47 2 VAL B N 1
ATOM 1885 C CA . VAL B 1 2 ? -20.688 -79.062 50.344 1 19.47 2 VAL B CA 1
ATOM 1886 C C . VAL B 1 2 ? -21.672 -78.312 51.25 1 19.47 2 VAL B C 1
ATOM 1888 O O . VAL B 1 2 ? -22 -77.125 50.969 1 19.47 2 VAL B O 1
ATOM 1891 N N . LYS B 1 3 ? -22.344 -78.812 52.219 1 25.89 3 LYS B N 1
ATOM 1892 C CA . LYS B 1 3 ? -23.703 -78.312 52.281 1 25.89 3 LYS B CA 1
ATOM 1893 C C . LYS B 1 3 ? -23.703 -76.875 52.719 1 25.89 3 LYS B C 1
ATOM 1895 O O . LYS B 1 3 ? -24.047 -76.562 53.875 1 25.89 3 LYS B O 1
ATOM 1900 N N . SER B 1 4 ? -22.516 -75.938 52.531 1 23.89 4 SER B N 1
ATOM 1901 C CA . SER B 1 4 ? -22.328 -74.812 53.438 1 23.89 4 SER B CA 1
ATOM 1902 C C . SER B 1 4 ? -23.328 -73.688 53.156 1 23.89 4 SER B C 1
ATOM 1904 O O . SER B 1 4 ? -23.219 -73 52.125 1 23.89 4 SER B O 1
ATOM 1906 N N . GLU B 1 5 ? -24.641 -73.938 53.312 1 26.47 5 GLU B N 1
ATOM 1907 C CA . GLU B 1 5 ? -25.812 -73.125 52.938 1 26.47 5 GLU B CA 1
ATOM 1908 C C . GLU B 1 5 ? -25.828 -71.75 53.656 1 26.47 5 GLU B C 1
ATOM 1910 O O . GLU B 1 5 ? -26.156 -71.688 54.844 1 26.47 5 GLU B O 1
ATOM 1915 N N . SER B 1 6 ? -24.672 -70.938 53.688 1 27.75 6 SER B N 1
ATOM 1916 C CA . SER B 1 6 ? -24.688 -69.812 54.625 1 27.75 6 SER B CA 1
ATOM 1917 C C . SER B 1 6 ? -25.766 -68.812 54.219 1 27.75 6 SER B C 1
ATOM 1919 O O . SER B 1 6 ? -25.906 -68.5 53.031 1 27.75 6 SER B O 1
ATOM 1921 N N . GLY B 1 7 ? -26.938 -68.75 54.844 1 25.08 7 GLY B N 1
ATOM 1922 C CA . GLY B 1 7 ? -28.203 -68.062 54.875 1 25.08 7 GLY B CA 1
ATOM 1923 C C . GLY B 1 7 ? -28.047 -66.562 54.969 1 25.08 7 GLY B C 1
ATOM 1924 O O . GLY B 1 7 ? -27.766 -66 56.031 1 25.08 7 GLY B O 1
ATOM 1925 N N . ILE B 1 8 ? -27.25 -65.812 54.094 1 28.38 8 ILE B N 1
ATOM 1926 C CA . ILE B 1 8 ? -26.953 -64.375 54.312 1 28.38 8 ILE B CA 1
ATOM 1927 C C . ILE B 1 8 ? -28.234 -63.562 54.25 1 28.38 8 ILE B C 1
ATOM 1929 O O . ILE B 1 8 ? -28.984 -63.656 53.281 1 28.38 8 ILE B O 1
ATOM 1933 N N . SER B 1 9 ? -28.891 -63.25 55.406 1 25.19 9 SER B N 1
ATOM 1934 C CA . SER B 1 9 ? -30.078 -62.469 55.719 1 25.19 9 SER B CA 1
ATOM 1935 C C . SER B 1 9 ? -29.953 -61.062 55.156 1 25.19 9 SER B C 1
ATOM 1937 O O . SER B 1 9 ? -29 -60.344 55.469 1 25.19 9 SER B O 1
ATOM 1939 N N . MET B 1 10 ? -30.359 -60.75 53.875 1 24.53 10 MET B N 1
ATOM 1940 C CA . MET B 1 10 ? -30.312 -59.562 53.062 1 24.53 10 MET B CA 1
ATOM 1941 C C . MET B 1 10 ? -31.156 -58.438 53.656 1 24.53 10 MET B C 1
ATOM 1943 O O . MET B 1 10 ? -32.375 -58.562 53.719 1 24.53 10 MET B O 1
ATOM 1947 N N . GLN B 1 11 ? -30.75 -57.875 54.844 1 25.08 11 GLN B N 1
ATOM 1948 C CA . GLN B 1 11 ? -31.531 -56.844 55.5 1 25.08 11 GLN B CA 1
ATOM 1949 C C . GLN B 1 11 ? -31.734 -55.656 54.594 1 25.08 11 GLN B C 1
ATOM 1951 O O . GLN B 1 11 ? -30.766 -55.062 54.062 1 25.08 11 GLN B O 1
ATOM 1956 N N . THR B 1 12 ? -32.844 -55.594 53.812 1 26.36 12 THR B N 1
ATOM 1957 C CA . THR B 1 12 ? -33.344 -54.625 52.844 1 26.36 12 THR B CA 1
ATOM 1958 C C . THR B 1 12 ? -33.594 -53.281 53.531 1 26.36 12 THR B C 1
ATOM 1960 O O . THR B 1 12 ? -34.469 -53.156 54.375 1 26.36 12 THR B O 1
ATOM 1963 N N . HIS B 1 13 ? -32.5 -52.562 54.094 1 25.03 13 HIS B N 1
ATOM 1964 C CA . HIS B 1 13 ? -32.688 -51.281 54.719 1 25.03 13 HIS B CA 1
ATOM 1965 C C . HIS B 1 13 ? -33.406 -50.312 53.812 1 25.03 13 HIS B C 1
ATOM 1967 O O . HIS B 1 13 ? -33.094 -50.188 52.625 1 25.03 13 HIS B O 1
ATOM 1973 N N . LEU B 1 14 ? -34.719 -50.125 54.062 1 24.91 14 LEU B N 1
ATOM 1974 C CA . LEU B 1 14 ? -35.75 -49.281 53.469 1 24.91 14 LEU B CA 1
ATOM 1975 C C . LEU B 1 14 ? -35.312 -47.844 53.469 1 24.91 14 LEU B C 1
ATOM 1977 O O . LEU B 1 14 ? -35.125 -47.25 54.531 1 24.91 14 LEU B O 1
ATOM 1981 N N . LEU B 1 15 ? -34.312 -47.438 52.594 1 25.67 15 LEU B N 1
ATOM 1982 C CA . LEU B 1 15 ? -33.844 -46.062 52.562 1 25.67 15 LEU B CA 1
ATOM 1983 C C . LEU B 1 15 ? -35 -45.094 52.344 1 25.67 15 LEU B C 1
ATOM 1985 O O . LEU B 1 15 ? -35.906 -45.375 51.562 1 25.67 15 LEU B O 1
ATOM 1989 N N . PRO B 1 16 ? -35.25 -44.219 53.406 1 26.23 16 PRO B N 1
ATOM 1990 C CA . PRO B 1 16 ? -36.375 -43.281 53.469 1 26.23 16 PRO B CA 1
ATOM 1991 C C . PRO B 1 16 ? -36.5 -42.375 52.25 1 26.23 16 PRO B C 1
ATOM 1993 O O . PRO B 1 16 ? -35.5 -42.156 51.562 1 26.23 16 PRO B O 1
ATOM 1996 N N . LYS B 1 17 ? -37.719 -42.125 51.75 1 23.58 17 LYS B N 1
ATOM 1997 C CA . LYS B 1 17 ? -38.375 -41.469 50.594 1 23.58 17 LYS B CA 1
ATOM 1998 C C . LYS B 1 17 ? -38.031 -39.969 50.562 1 23.58 17 LYS B C 1
ATOM 2000 O O . LYS B 1 17 ? -38.531 -39.25 49.719 1 23.58 17 LYS B O 1
ATOM 2005 N N . LYS B 1 18 ? -37.562 -39.406 51.656 1 28.38 18 LYS B N 1
ATOM 2006 C CA . LYS B 1 18 ? -37.844 -37.969 51.656 1 28.38 18 LYS B CA 1
ATOM 2007 C C . LYS B 1 18 ? -37.156 -37.281 50.469 1 28.38 18 LYS B C 1
ATOM 2009 O O . LYS B 1 18 ? -36.125 -36.625 50.656 1 28.38 18 LYS B O 1
ATOM 2014 N N . VAL B 1 19 ? -36.719 -37.969 49.469 1 26.12 19 VAL B N 1
ATOM 2015 C CA . VAL B 1 19 ? -35.812 -37.312 48.531 1 26.12 19 VAL B CA 1
ATOM 2016 C C . VAL B 1 19 ? -36.562 -36.219 47.781 1 26.12 19 VAL B C 1
ATOM 2018 O O . VAL B 1 19 ? -36.094 -35.688 46.781 1 26.12 19 VAL B O 1
ATOM 2021 N N . ALA B 1 20 ? -37.844 -35.969 48.25 1 21.5 20 ALA B N 1
ATOM 2022 C CA . ALA B 1 20 ? -38.594 -35.406 47.156 1 21.5 20 ALA B CA 1
ATOM 2023 C C . ALA B 1 20 ? -37.938 -34.125 46.625 1 21.5 20 ALA B C 1
ATOM 2025 O O . ALA B 1 20 ? -37.688 -34 45.438 1 21.5 20 ALA B O 1
ATOM 2026 N N . SER B 1 21 ? -38.406 -33 47.219 1 24.89 21 SER B N 1
ATOM 2027 C CA . SER B 1 21 ? -38.969 -31.859 46.469 1 24.89 21 SER B CA 1
ATOM 2028 C C . SER B 1 21 ? -37.875 -30.906 46 1 24.89 21 SER B C 1
ATOM 2030 O O . SER B 1 21 ? -38.156 -29.734 45.688 1 24.89 21 SER B O 1
ATOM 2032 N N . TRP B 1 22 ? -36.656 -31.156 46.281 1 27.11 22 TRP B N 1
ATOM 2033 C CA . TRP B 1 22 ? -35.844 -29.969 46.094 1 27.11 22 TRP B CA 1
ATOM 2034 C C . TRP B 1 22 ? -35.938 -29.438 44.656 1 27.11 22 TRP B C 1
ATOM 2036 O O . TRP B 1 22 ? -35.469 -30.078 43.719 1 27.11 22 TRP B O 1
ATOM 2046 N N . ILE B 1 23 ? -37.125 -28.922 44.25 1 26.05 23 ILE B N 1
ATOM 2047 C CA . ILE B 1 23 ? -37.406 -28.281 42.969 1 26.05 23 ILE B CA 1
ATOM 2048 C C . ILE B 1 23 ? -36.219 -27.422 42.531 1 26.05 23 ILE B C 1
ATOM 2050 O O . ILE B 1 23 ? -35.406 -27.031 43.375 1 26.05 23 ILE B O 1
ATOM 2054 N N . THR B 1 24 ? -36.5 -26.594 41.375 1 26.14 24 THR B N 1
ATOM 2055 C CA . THR B 1 24 ? -36.062 -26.047 40.062 1 26.14 24 THR B CA 1
ATOM 2056 C C . THR B 1 24 ? -35.281 -24.75 40.281 1 26.14 24 THR B C 1
ATOM 2058 O O . THR B 1 24 ? -34.969 -24.062 39.312 1 26.14 24 THR B O 1
ATOM 2061 N N . SER B 1 25 ? -35.062 -24.359 41.469 1 29.06 25 SER B N 1
ATOM 2062 C CA . SER B 1 25 ? -34.562 -22.984 41.344 1 29.06 25 SER B CA 1
ATOM 2063 C C . SER B 1 25 ? -33.281 -22.953 40.531 1 29.06 25 SER B C 1
ATOM 2065 O O . SER B 1 25 ? -32.188 -23.188 41.062 1 29.06 25 SER B O 1
ATOM 2067 N N . LEU B 1 26 ? -33.188 -23.75 39.469 1 31.34 26 LEU B N 1
ATOM 2068 C CA . LEU B 1 26 ? -32 -23.547 38.625 1 31.34 26 LEU B CA 1
ATOM 2069 C C . LEU B 1 26 ? -31.734 -22.062 38.438 1 31.34 26 LEU B C 1
ATOM 2071 O O . LEU B 1 26 ? -32.594 -21.344 37.906 1 31.34 26 LEU B O 1
ATOM 2075 N N . GLY B 1 27 ? -31.062 -21.453 39.344 1 27.12 27 GLY B N 1
ATOM 2076 C CA . GLY B 1 27 ? -30.484 -20.125 39.281 1 27.12 27 GLY B CA 1
ATOM 2077 C C . GLY B 1 27 ? -30.047 -19.75 37.875 1 27.12 27 GLY B C 1
ATOM 2078 O O . GLY B 1 27 ? -29.531 -20.609 37.125 1 27.12 27 GLY B O 1
ATOM 2079 N N . LEU B 1 28 ? -30.688 -18.703 37.312 1 29.81 28 LEU B N 1
ATOM 2080 C CA . LEU B 1 28 ? -30.281 -17.938 36.156 1 29.81 28 LEU B CA 1
ATOM 2081 C C . LEU B 1 28 ? -28.781 -17.703 36.156 1 29.81 28 LEU B C 1
ATOM 2083 O O . LEU B 1 28 ? -28.281 -16.875 36.906 1 29.81 28 LEU B O 1
ATOM 2087 N N . ALA B 1 29 ? -27.953 -18.719 36.281 1 30.47 29 ALA B N 1
ATOM 2088 C CA . ALA B 1 29 ? -26.578 -18.422 35.875 1 30.47 29 ALA B CA 1
ATOM 2089 C C . ALA B 1 29 ? -26.531 -17.469 34.688 1 30.47 29 ALA B C 1
ATOM 2091 O O . ALA B 1 29 ? -27.078 -17.766 33.625 1 30.47 29 ALA B O 1
ATOM 2092 N N . GLY B 1 30 ? -26.609 -16.281 35.094 1 27.56 30 GLY B N 1
ATOM 2093 C CA . GLY B 1 30 ? -26.312 -15.242 34.094 1 27.56 30 GLY B CA 1
ATOM 2094 C C . GLY B 1 30 ? -25.25 -15.648 33.094 1 27.56 30 GLY B C 1
ATOM 2095 O O . GLY B 1 30 ? -24.109 -15.93 33.469 1 27.56 30 GLY B O 1
ATOM 2096 N N . LEU B 1 31 ? -25.672 -16.391 32.094 1 30.44 31 LEU B N 1
ATOM 2097 C CA . LEU B 1 31 ? -24.875 -16.422 30.891 1 30.44 31 LEU B CA 1
ATOM 2098 C C . LEU B 1 31 ? -24.219 -15.07 30.625 1 30.44 31 LEU B C 1
ATOM 2100 O O . LEU B 1 31 ? -24.891 -14.117 30.219 1 30.44 31 LEU B O 1
ATOM 2104 N N . SER B 1 32 ? -23.438 -14.711 31.609 1 29.31 32 SER B N 1
ATOM 2105 C CA . SER B 1 32 ? -22.578 -13.641 31.094 1 29.31 32 SER B CA 1
ATOM 2106 C C . SER B 1 32 ? -22.094 -13.953 29.688 1 29.31 32 SER B C 1
ATOM 2108 O O . SER B 1 32 ? -21.359 -14.914 29.469 1 29.31 32 SER B O 1
ATOM 2110 N N . ILE B 1 33 ? -22.969 -13.766 28.812 1 30.44 33 ILE B N 1
ATOM 2111 C CA . ILE B 1 33 ? -22.469 -13.578 27.453 1 30.44 33 ILE B CA 1
ATOM 2112 C C . ILE B 1 33 ? -21.188 -12.75 27.484 1 30.44 33 ILE B C 1
ATOM 2114 O O . ILE B 1 33 ? -21.203 -11.57 27.844 1 30.44 33 ILE B O 1
ATOM 2118 N N . LEU B 1 34 ? -20.141 -13.344 28.062 1 30.17 34 LEU B N 1
ATOM 2119 C CA . LEU B 1 34 ? -18.891 -12.742 27.594 1 30.17 34 LEU B CA 1
ATOM 2120 C C . LEU B 1 34 ? -19.047 -12.195 26.188 1 30.17 34 LEU B C 1
ATOM 2122 O O . LEU B 1 34 ? -19.344 -12.945 25.25 1 30.17 34 LEU B O 1
ATOM 2126 N N . ALA B 1 35 ? -19.656 -11.094 26.125 1 32.09 35 ALA B N 1
ATOM 2127 C CA . ALA B 1 35 ? -19.375 -10.336 24.906 1 32.09 35 ALA B CA 1
ATOM 2128 C C . ALA B 1 35 ? -17.984 -10.633 24.391 1 32.09 35 ALA B C 1
ATOM 2130 O O . ALA B 1 35 ? -16.984 -10.141 24.938 1 32.09 35 ALA B O 1
ATOM 2131 N N . LEU B 1 36 ? -17.688 -11.883 24.031 1 33.25 36 LEU B N 1
ATOM 2132 C CA . LEU B 1 36 ? -16.547 -12.07 23.156 1 33.25 36 LEU B CA 1
ATOM 2133 C C . LEU B 1 36 ? -16.375 -10.867 22.219 1 33.25 36 LEU B C 1
ATOM 2135 O O . LEU B 1 36 ? -17.297 -10.523 21.484 1 33.25 36 LEU B O 1
ATOM 2139 N N . ASP B 1 37 ? -15.828 -9.883 22.766 1 33.62 37 ASP B N 1
ATOM 2140 C CA . ASP B 1 37 ? -15.469 -8.82 21.844 1 33.62 37 ASP B CA 1
ATOM 2141 C C . ASP B 1 37 ? -15.203 -9.375 20.438 1 33.62 37 ASP B C 1
ATOM 2143 O O . ASP B 1 37 ? -14.383 -10.273 20.266 1 33.62 37 ASP B O 1
ATOM 2147 N N . PRO B 1 38 ? -16.125 -9.422 19.609 1 37.72 38 PRO B N 1
ATOM 2148 C CA . PRO B 1 38 ? -15.914 -9.875 18.234 1 37.72 38 PRO B CA 1
ATOM 2149 C C . PRO B 1 38 ? -14.523 -9.523 17.703 1 37.72 38 PRO B C 1
ATOM 2151 O O . PRO B 1 38 ? -14.242 -9.742 16.516 1 37.72 38 PRO B O 1
ATOM 2154 N N . LEU B 1 39 ? -13.844 -8.602 18.281 1 37.56 39 LEU B N 1
ATOM 2155 C CA . LEU B 1 39 ? -12.469 -8.398 17.844 1 37.56 39 LEU B CA 1
ATOM 2156 C C . LEU B 1 39 ? -11.648 -9.672 17.984 1 37.56 39 LEU B C 1
ATOM 2158 O O . LEU B 1 39 ? -10.43 -9.656 17.781 1 37.56 39 LEU B O 1
ATOM 2162 N N . ALA B 1 40 ? -11.93 -10.648 18.859 1 38.09 40 ALA B N 1
ATOM 2163 C CA . ALA B 1 40 ? -11.156 -11.859 19.141 1 38.09 40 ALA B CA 1
ATOM 2164 C C . ALA B 1 40 ? -10.516 -12.398 17.859 1 38.09 40 ALA B C 1
ATOM 2166 O O . ALA B 1 40 ? -9.305 -12.648 17.812 1 38.09 40 ALA B O 1
ATOM 2167 N N . SER B 1 41 ? -11.234 -13.461 17.016 1 36.38 41 SER B N 1
ATOM 2168 C CA . SER B 1 41 ? -10.711 -14.469 16.109 1 36.38 41 SER B CA 1
ATOM 2169 C C . SER B 1 41 ? -10.258 -13.844 14.797 1 36.38 41 SER B C 1
ATOM 2171 O O . SER B 1 41 ? -10.297 -14.492 13.75 1 36.38 41 SER B O 1
ATOM 2173 N N . ARG B 1 42 ? -10.359 -12.602 14.672 1 44.81 42 ARG B N 1
ATOM 2174 C CA . ARG B 1 42 ? -9.859 -12.18 13.367 1 44.81 42 ARG B CA 1
ATOM 2175 C C . ARG B 1 42 ? -8.422 -12.633 13.156 1 44.81 42 ARG B C 1
ATOM 2177 O O . ARG B 1 42 ? -7.535 -11.812 12.914 1 44.81 42 ARG B O 1
ATOM 2184 N N . ALA B 1 43 ? -7.996 -13.547 13.836 1 48.5 43 ALA B N 1
ATOM 2185 C CA . ALA B 1 43 ? -6.648 -14.109 13.883 1 48.5 43 ALA B CA 1
ATOM 2186 C C . ALA B 1 43 ? -6.141 -14.445 12.484 1 48.5 43 ALA B C 1
ATOM 2188 O O . ALA B 1 43 ? -4.938 -14.633 12.281 1 48.5 43 ALA B O 1
ATOM 2189 N N . ASP B 1 44 ? -7.047 -14.492 11.422 1 69.56 44 ASP B N 1
ATOM 2190 C CA . ASP B 1 44 ? -6.402 -15.086 10.25 1 69.56 44 ASP B CA 1
ATOM 2191 C C . ASP B 1 44 ? -5.938 -14.008 9.273 1 69.56 44 ASP B C 1
ATOM 2193 O O . ASP B 1 44 ? -6.5 -12.914 9.234 1 69.56 44 ASP B O 1
ATOM 2197 N N . SER B 1 45 ? -4.785 -14.117 8.836 1 82.62 45 SER B N 1
ATOM 2198 C CA . SER B 1 45 ? -4.105 -13.266 7.871 1 82.62 45 SER B CA 1
ATOM 2199 C C . SER B 1 45 ? -4.934 -13.102 6.598 1 82.62 45 SER B C 1
ATOM 2201 O O . SER B 1 45 ? -5.562 -14.062 6.137 1 82.62 45 SER B O 1
ATOM 2203 N N . PRO B 1 46 ? -5.172 -11.836 6.172 1 82.81 46 PRO B N 1
ATOM 2204 C CA . PRO B 1 46 ? -5.938 -11.594 4.949 1 82.81 46 PRO B CA 1
ATOM 2205 C C . PRO B 1 46 ? -5.473 -12.461 3.779 1 82.81 46 PRO B C 1
ATOM 2207 O O . PRO B 1 46 ? -6.297 -12.945 3 1 82.81 46 PRO B O 1
ATOM 2210 N N . LEU B 1 47 ? -4.23 -12.703 3.754 1 89.19 47 LEU B N 1
ATOM 2211 C CA . LEU B 1 47 ? -3.707 -13.492 2.643 1 89.19 47 LEU B CA 1
ATOM 2212 C C . LEU B 1 47 ? -4.18 -14.945 2.732 1 89.19 47 LEU B C 1
ATOM 2214 O O . LEU B 1 47 ? -4.531 -15.547 1.719 1 89.19 47 LEU B O 1
ATOM 2218 N N . THR B 1 48 ? -4.281 -15.43 3.943 1 89.38 48 THR B N 1
ATOM 2219 C CA . THR B 1 48 ? -4.574 -16.844 4.117 1 89.38 48 THR B CA 1
ATOM 2220 C C . THR B 1 48 ? -6.078 -17.078 4.234 1 89.38 48 THR B C 1
ATOM 2222 O O . THR B 1 48 ? -6.551 -18.203 4.098 1 89.38 48 THR B O 1
ATOM 2225 N N . SER B 1 49 ? -6.828 -16.016 4.344 1 90.69 49 SER B N 1
ATOM 2226 C CA . SER B 1 49 ? -8.25 -16.188 4.621 1 90.69 49 SER B CA 1
ATOM 2227 C C . SER B 1 49 ? -9.102 -15.742 3.434 1 90.69 49 SER B C 1
ATOM 2229 O O . SER B 1 49 ? -10.328 -15.828 3.479 1 90.69 49 SER B O 1
ATOM 2231 N N . THR B 1 50 ? -8.508 -15.234 2.463 1 94.56 50 THR B N 1
ATOM 2232 C CA . THR B 1 50 ? -9.242 -14.883 1.251 1 94.56 50 THR B CA 1
ATOM 2233 C C . THR B 1 50 ? -9.406 -16.094 0.347 1 94.56 50 THR B C 1
ATOM 2235 O O . THR B 1 50 ? -8.422 -16.766 0.004 1 94.56 50 THR B O 1
ATOM 2238 N N . ASP B 1 51 ? -10.625 -16.391 -0.029 1 96 51 ASP B N 1
ATOM 2239 C CA . ASP B 1 51 ? -10.945 -17.562 -0.838 1 96 51 ASP B CA 1
ATOM 2240 C C . ASP B 1 51 ? -11.141 -17.172 -2.305 1 96 51 ASP B C 1
ATOM 2242 O O . ASP B 1 51 ? -12.219 -16.734 -2.695 1 96 51 ASP B O 1
ATOM 2246 N N . LEU B 1 52 ? -10.172 -17.406 -3.119 1 98.12 52 LEU B N 1
ATOM 2247 C CA . LEU B 1 52 ? -10.305 -17.297 -4.566 1 98.12 52 LEU B CA 1
ATOM 2248 C C . LEU B 1 52 ? -10.68 -18.625 -5.191 1 98.12 52 LEU B C 1
ATOM 2250 O O . LEU B 1 52 ? -11.445 -18.688 -6.156 1 98.12 52 LEU B O 1
ATOM 2254 N N . ALA B 1 53 ? -10.18 -19.641 -4.609 1 98.25 53 ALA B N 1
ATOM 2255 C CA . ALA B 1 53 ? -10.227 -20.984 -5.168 1 98.25 53 ALA B CA 1
ATOM 2256 C C . ALA B 1 53 ? -11.664 -21.484 -5.27 1 98.25 53 ALA B C 1
ATOM 2258 O O . ALA B 1 53 ? -12.031 -22.156 -6.238 1 98.25 53 ALA B O 1
ATOM 2259 N N . GLY B 1 54 ? -12.477 -21.125 -4.348 1 97.88 54 GLY B N 1
ATOM 2260 C CA . GLY B 1 54 ? -13.844 -21.641 -4.305 1 97.88 54 GLY B CA 1
ATOM 2261 C C . GLY B 1 54 ? -14.633 -21.328 -5.562 1 97.88 54 GLY B C 1
ATOM 2262 O O . GLY B 1 54 ? -15.484 -22.109 -5.973 1 97.88 54 GLY B O 1
ATOM 2263 N N . ALA B 1 55 ? -14.352 -20.266 -6.188 1 98.62 55 ALA B N 1
ATOM 2264 C CA . ALA B 1 55 ? -15.062 -19.828 -7.383 1 98.62 55 ALA B CA 1
ATOM 2265 C C . ALA B 1 55 ? -14.633 -20.625 -8.609 1 98.62 55 ALA B C 1
ATOM 2267 O O . ALA B 1 55 ? -15.242 -20.516 -9.672 1 98.62 55 ALA B O 1
ATOM 2268 N N . TYR B 1 56 ? -13.594 -21.438 -8.422 1 98.62 56 TYR B N 1
ATOM 2269 C CA . TYR B 1 56 ? -13.016 -22.156 -9.547 1 98.62 56 TYR B CA 1
ATOM 2270 C C . TYR B 1 56 ? -13.023 -23.656 -9.281 1 98.62 56 TYR B C 1
ATOM 2272 O O . TYR B 1 56 ? -12.18 -24.391 -9.805 1 98.62 56 TYR B O 1
ATOM 2280 N N . SER B 1 57 ? -13.891 -24.125 -8.508 1 97.12 57 SER B N 1
ATOM 2281 C CA . SER B 1 57 ? -13.922 -25.531 -8.094 1 97.12 57 SER B CA 1
ATOM 2282 C C . SER B 1 57 ? -14.266 -26.438 -9.266 1 97.12 57 SER B C 1
ATOM 2284 O O . SER B 1 57 ? -14.125 -27.672 -9.164 1 97.12 57 SER B O 1
ATOM 2286 N N . ASP B 1 58 ? -14.75 -25.844 -10.359 1 98.19 58 ASP B N 1
ATOM 2287 C CA . ASP B 1 58 ? -15.07 -26.625 -11.555 1 98.19 58 ASP B CA 1
ATOM 2288 C C . ASP B 1 58 ? -13.797 -27.016 -12.312 1 98.19 58 ASP B C 1
ATOM 2290 O O . ASP B 1 58 ? -13.844 -27.859 -13.211 1 98.19 58 ASP B O 1
ATOM 2294 N N . ILE B 1 59 ? -12.711 -26.438 -11.984 1 98.25 59 ILE B N 1
ATOM 2295 C CA . ILE B 1 59 ? -11.43 -26.734 -12.617 1 98.25 59 ILE B CA 1
ATOM 2296 C C . ILE B 1 59 ? -10.719 -27.859 -11.852 1 98.25 59 ILE B C 1
ATOM 2298 O O . ILE B 1 59 ? -10.445 -27.719 -10.656 1 98.25 59 ILE B O 1
ATOM 2302 N N . ALA B 1 60 ? -10.375 -28.891 -12.5 1 97.62 60 ALA B N 1
ATOM 2303 C CA . ALA B 1 60 ? -9.828 -30.109 -11.891 1 97.62 60 ALA B CA 1
ATOM 2304 C C . ALA B 1 60 ? -8.586 -29.797 -11.07 1 97.62 60 ALA B C 1
ATOM 2306 O O . ALA B 1 60 ? -8.414 -30.312 -9.961 1 97.62 60 ALA B O 1
ATOM 2307 N N . ALA B 1 61 ? -7.711 -28.953 -11.57 1 98.19 61 ALA B N 1
ATOM 2308 C CA . ALA B 1 61 ? -6.477 -28.609 -10.875 1 98.19 61 ALA B CA 1
ATOM 2309 C C . ALA B 1 61 ? -6.773 -27.891 -9.562 1 98.19 61 ALA B C 1
ATOM 2311 O O . ALA B 1 61 ? -6.086 -28.094 -8.562 1 98.19 61 ALA B O 1
ATOM 2312 N N . VAL B 1 62 ? -7.797 -27.047 -9.555 1 98.56 62 VAL B N 1
ATOM 2313 C CA . VAL B 1 62 ? -8.188 -26.328 -8.344 1 98.56 62 VAL B CA 1
ATOM 2314 C C . VAL B 1 62 ? -8.758 -27.312 -7.324 1 98.56 62 VAL B C 1
ATOM 2316 O O . VAL B 1 62 ? -8.391 -27.281 -6.148 1 98.56 62 VAL B O 1
ATOM 2319 N N . GLU B 1 63 ? -9.594 -28.156 -7.812 1 97.81 63 GLU B N 1
ATOM 2320 C CA . GLU B 1 63 ? -10.172 -29.172 -6.934 1 97.81 63 GLU B CA 1
ATOM 2321 C C . GLU B 1 63 ? -9.086 -30.031 -6.297 1 97.81 63 GLU B C 1
ATOM 2323 O O . GLU B 1 63 ? -9.117 -30.297 -5.094 1 97.81 63 GLU B O 1
ATOM 2328 N N . TRP B 1 64 ? -8.211 -30.469 -7.09 1 97.44 64 TRP B N 1
ATOM 2329 C CA . TRP B 1 64 ? -7.109 -31.297 -6.605 1 97.44 64 TRP B CA 1
ATOM 2330 C C . TRP B 1 64 ? -6.301 -30.562 -5.547 1 97.44 64 TRP B C 1
ATOM 2332 O O . TRP B 1 64 ? -6.012 -31.109 -4.48 1 97.44 64 TRP B O 1
ATOM 2342 N N . ALA B 1 65 ? -5.941 -29.328 -5.82 1 97.5 65 ALA B N 1
ATOM 2343 C CA . ALA B 1 65 ? -5.145 -28.531 -4.898 1 97.5 65 ALA B CA 1
ATOM 2344 C C . ALA B 1 65 ? -5.887 -28.312 -3.584 1 97.5 65 ALA B C 1
ATOM 2346 O O . ALA B 1 65 ? -5.281 -28.312 -2.512 1 97.5 65 ALA B O 1
ATOM 2347 N N . GLN B 1 66 ? -7.172 -28.094 -3.668 1 96.19 66 GLN B N 1
ATOM 2348 C CA . GLN B 1 66 ? -7.973 -27.922 -2.461 1 96.19 66 GLN B CA 1
ATOM 2349 C C . GLN B 1 66 ? -7.977 -29.188 -1.607 1 96.19 66 GLN B C 1
ATOM 2351 O O . GLN B 1 66 ? -7.953 -29.109 -0.377 1 96.19 66 GLN B O 1
ATOM 2356 N N . GLN B 1 67 ? -7.973 -30.234 -2.244 1 95.56 67 GLN B N 1
ATOM 2357 C CA . GLN B 1 67 ? -8.086 -31.516 -1.549 1 95.56 67 GLN B CA 1
ATOM 2358 C C . GLN B 1 67 ? -6.754 -31.922 -0.927 1 95.56 67 GLN B C 1
ATOM 2360 O O . GLN B 1 67 ? -6.711 -32.375 0.225 1 95.56 67 GLN B O 1
ATOM 2365 N N . TYR B 1 68 ? -5.676 -31.766 -1.661 1 94.5 68 TYR B N 1
ATOM 2366 C CA . TYR B 1 68 ? -4.43 -32.406 -1.242 1 94.5 68 TYR B CA 1
ATOM 2367 C C . TYR B 1 68 ? -3.43 -31.359 -0.757 1 94.5 68 TYR B C 1
ATOM 2369 O O . TYR B 1 68 ? -2.51 -31.672 -0 1 94.5 68 TYR B O 1
ATOM 2377 N N . ARG B 1 69 ? -3.439 -30.141 -1.291 1 94.81 69 ARG B N 1
ATOM 2378 C CA . ARG B 1 69 ? -2.613 -29.016 -0.875 1 94.81 69 ARG B CA 1
ATOM 2379 C C . ARG B 1 69 ? -1.133 -29.312 -1.08 1 94.81 69 ARG B C 1
ATOM 2381 O O . ARG B 1 69 ? -0.305 -29 -0.221 1 94.81 69 ARG B O 1
ATOM 2388 N N . ILE B 1 70 ? -0.884 -30.031 -2.139 1 93.06 70 ILE B N 1
ATOM 2389 C CA . ILE B 1 70 ? 0.495 -30.375 -2.461 1 93.06 70 ILE B CA 1
ATOM 2390 C C . ILE B 1 70 ? 0.807 -29.984 -3.902 1 93.06 70 ILE B C 1
ATOM 2392 O O . ILE B 1 70 ? -0.035 -30.125 -4.793 1 93.06 70 ILE B O 1
ATOM 2396 N N . MET B 1 71 ? 2.055 -29.531 -4.023 1 95.62 71 MET B N 1
ATOM 2397 C CA . MET B 1 71 ? 2.547 -29.266 -5.371 1 95.62 71 MET B CA 1
ATOM 2398 C C . MET B 1 71 ? 2.814 -30.562 -6.121 1 95.62 71 MET B C 1
ATOM 2400 O O . MET B 1 71 ? 3.807 -31.234 -5.859 1 95.62 71 MET B O 1
ATOM 2404 N N . SER B 1 72 ? 1.961 -30.953 -6.977 1 95.38 72 SER B N 1
ATOM 2405 C CA . SER B 1 72 ? 2.066 -32.156 -7.785 1 95.38 72 SER B CA 1
ATOM 2406 C C . SER B 1 72 ? 2.416 -31.828 -9.234 1 95.38 72 SER B C 1
ATOM 2408 O O . SER B 1 72 ? 2.33 -30.672 -9.648 1 95.38 72 SER B O 1
ATOM 2410 N N . PRO B 1 73 ? 2.758 -32.875 -10.023 1 96.19 73 PRO B N 1
ATOM 2411 C CA . PRO B 1 73 ? 2.998 -32.625 -11.445 1 96.19 73 PRO B CA 1
ATOM 2412 C C . PRO B 1 73 ? 1.79 -32.031 -12.156 1 96.19 73 PRO B C 1
ATOM 2414 O O . PRO B 1 73 ? 1.95 -31.188 -13.062 1 96.19 73 PRO B O 1
ATOM 2417 N N . LEU B 1 74 ? 0.636 -32.406 -11.703 1 97.19 74 LEU B N 1
ATOM 2418 C CA . LEU B 1 74 ? -0.584 -31.859 -12.273 1 97.19 74 LEU B CA 1
ATOM 2419 C C . LEU B 1 74 ? -0.632 -30.344 -12.062 1 97.19 74 LEU B C 1
ATOM 2421 O O . LEU B 1 74 ? -0.944 -29.594 -12.992 1 97.19 74 LEU B O 1
ATOM 2425 N N . ILE B 1 75 ? -0.304 -29.938 -10.883 1 98.31 75 ILE B N 1
ATOM 2426 C CA . ILE B 1 75 ? -0.339 -28.531 -10.531 1 98.31 75 ILE B CA 1
ATOM 2427 C C . ILE B 1 75 ? 0.771 -27.781 -11.273 1 98.31 75 ILE B C 1
ATOM 2429 O O . ILE B 1 75 ? 0.544 -26.703 -11.82 1 98.31 75 ILE B O 1
ATOM 2433 N N . VAL B 1 76 ? 1.938 -28.375 -11.297 1 98.19 76 VAL B N 1
ATOM 2434 C CA . VAL B 1 76 ? 3.082 -27.766 -11.969 1 98.19 76 VAL B CA 1
ATOM 2435 C C . VAL B 1 76 ? 2.76 -27.547 -13.445 1 98.19 76 VAL B C 1
ATOM 2437 O O . VAL B 1 76 ? 2.963 -26.453 -13.984 1 98.19 76 VAL B O 1
ATOM 2440 N N . ASP B 1 77 ? 2.217 -28.547 -14.102 1 97.94 77 ASP B N 1
ATOM 2441 C CA . ASP B 1 77 ? 1.865 -28.453 -15.516 1 97.94 77 ASP B CA 1
ATOM 2442 C C . ASP B 1 77 ? 0.806 -27.391 -15.75 1 97.94 77 ASP B C 1
ATOM 2444 O O . ASP B 1 77 ? 0.854 -26.672 -16.75 1 97.94 77 ASP B O 1
ATOM 2448 N N . PHE B 1 78 ? -0.116 -27.344 -14.883 1 98.75 78 PHE B N 1
ATOM 2449 C CA . PHE B 1 78 ? -1.175 -26.344 -14.969 1 98.75 78 PHE B CA 1
ATOM 2450 C C . PHE B 1 78 ? -0.598 -24.938 -14.914 1 98.75 78 PHE B C 1
ATOM 2452 O O . PHE B 1 78 ? -0.944 -24.078 -15.734 1 98.75 78 PHE B O 1
ATOM 2459 N N . LEU B 1 79 ? 0.334 -24.656 -13.984 1 98.75 79 LEU B N 1
ATOM 2460 C CA . LEU B 1 79 ? 0.91 -23.344 -13.766 1 98.7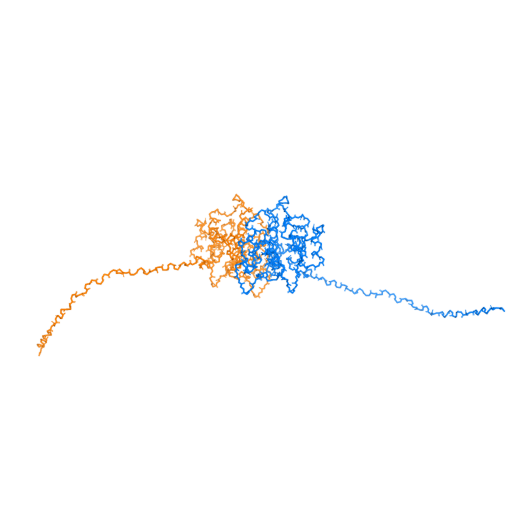5 79 LEU B CA 1
ATOM 2461 C C . LEU B 1 79 ? 1.873 -22.969 -14.883 1 98.75 79 LEU B C 1
ATOM 2463 O O . LEU B 1 79 ? 2.008 -21.797 -15.234 1 98.75 79 LEU B O 1
ATOM 2467 N N . LEU B 1 80 ? 2.492 -23.953 -15.484 1 98.56 80 LEU B N 1
ATOM 2468 C CA . LE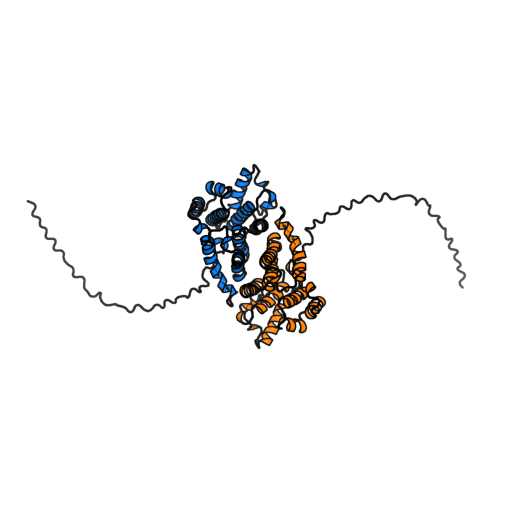U B 1 80 ? 3.42 -23.719 -16.578 1 98.56 80 LEU B CA 1
ATOM 2469 C C . LEU B 1 80 ? 2.67 -23.531 -17.891 1 98.56 80 LEU B C 1
ATOM 2471 O O . LEU B 1 80 ? 3.236 -23.031 -18.875 1 98.56 80 LEU B O 1
ATOM 2475 N N . GLY B 1 81 ? 1.443 -23.938 -17.906 1 97.75 81 GLY B N 1
ATOM 2476 C CA . GLY B 1 81 ? 0.683 -23.953 -19.156 1 97.75 81 GLY B CA 1
ATOM 2477 C C . GLY B 1 81 ? 0.101 -22.594 -19.5 1 97.75 81 GLY B C 1
ATOM 2478 O O . GLY B 1 81 ? 0.522 -21.578 -18.969 1 97.75 81 GLY B O 1
ATOM 2479 N N . ASP B 1 82 ? -0.889 -22.547 -20.484 1 97.25 82 ASP B N 1
ATOM 2480 C CA . ASP B 1 82 ? -1.409 -21.312 -21.078 1 97.25 82 ASP B CA 1
ATOM 2481 C C . ASP B 1 82 ? -2.783 -20.969 -20.5 1 97.25 82 ASP B C 1
ATOM 2483 O O . ASP B 1 82 ? -3.537 -20.203 -21.094 1 97.25 82 ASP B O 1
ATOM 2487 N N . ARG B 1 83 ? -3.078 -21.484 -19.328 1 98.06 83 ARG B N 1
ATOM 2488 C CA . ARG B 1 83 ? -4.359 -21.188 -18.688 1 98.06 83 ARG B CA 1
ATOM 2489 C C . ARG B 1 83 ? -4.445 -19.719 -18.281 1 98.06 83 ARG B C 1
ATOM 2491 O O . ARG B 1 83 ? -3.42 -19.078 -18.062 1 98.06 83 ARG B O 1
ATOM 2498 N N . PRO B 1 84 ? -5.688 -19.188 -18.234 1 98.44 84 PRO B N 1
ATOM 2499 C CA . PRO B 1 84 ? -5.855 -17.812 -17.766 1 98.44 84 PRO B CA 1
ATOM 2500 C C . PRO B 1 84 ? -5.281 -17.594 -16.375 1 98.44 84 PRO B C 1
ATOM 2502 O O . PRO B 1 84 ? -5.371 -18.484 -15.516 1 98.44 84 PRO B O 1
ATOM 2505 N N . LEU B 1 85 ? -4.785 -16.422 -16.141 1 98.81 85 LEU B N 1
ATOM 2506 C CA . LEU B 1 85 ? -4.074 -16.125 -14.906 1 98.81 85 LEU B CA 1
ATOM 2507 C C . LEU B 1 85 ? -5.004 -16.234 -13.703 1 98.81 85 LEU B C 1
ATOM 2509 O O . LEU B 1 85 ? -4.574 -16.625 -12.617 1 98.81 85 LEU B O 1
ATOM 2513 N N . GLY B 1 86 ? -6.32 -15.859 -13.914 1 98.75 86 GLY B N 1
ATOM 2514 C CA . GLY B 1 86 ? -7.281 -16.016 -12.836 1 98.75 86 GLY B CA 1
ATOM 2515 C C . GLY B 1 86 ? -7.402 -17.453 -12.359 1 98.75 86 GLY B C 1
ATOM 2516 O O . GLY B 1 86 ? -7.547 -17.703 -11.156 1 98.75 86 GLY B O 1
ATOM 2517 N N . GLU B 1 87 ? -7.316 -18.375 -13.273 1 98.88 87 GLU B N 1
ATOM 2518 C CA . GLU B 1 87 ? -7.363 -19.797 -12.922 1 98.88 87 GLU B CA 1
ATOM 2519 C C . GLU B 1 87 ? -6.082 -20.219 -12.219 1 98.88 87 GLU B C 1
ATOM 2521 O O . GLU B 1 87 ? -6.125 -20.984 -11.25 1 98.88 87 GLU B O 1
ATOM 2526 N N . LYS B 1 88 ? -4.973 -19.766 -12.672 1 98.88 88 LYS B N 1
ATOM 2527 C CA . LYS B 1 88 ? -3.701 -20.062 -12.023 1 98.88 88 LYS B CA 1
ATOM 2528 C C . LYS B 1 88 ? -3.658 -19.531 -10.602 1 98.88 88 LYS B C 1
ATOM 2530 O O . LYS B 1 88 ? -3.207 -20.219 -9.68 1 98.88 88 LYS B O 1
ATOM 2535 N N . ALA B 1 89 ? -4.16 -18.328 -10.445 1 98.88 89 ALA B N 1
ATOM 2536 C CA . ALA B 1 89 ? -4.234 -17.734 -9.117 1 98.88 89 ALA B CA 1
ATOM 2537 C C . ALA B 1 89 ? -5.109 -18.578 -8.188 1 98.88 89 ALA B C 1
ATOM 2539 O O . ALA B 1 89 ? -4.793 -18.75 -7.012 1 98.88 89 ALA B O 1
ATOM 2540 N N . ALA B 1 90 ? -6.172 -19.062 -8.75 1 98.75 90 ALA B N 1
ATOM 2541 C CA . ALA B 1 90 ? -7.082 -19.891 -7.965 1 98.75 90 ALA B CA 1
ATOM 2542 C C . ALA B 1 90 ? -6.398 -21.172 -7.512 1 98.75 90 ALA B C 1
ATOM 2544 O O . ALA B 1 90 ? -6.586 -21.625 -6.375 1 98.75 90 ALA B O 1
ATOM 2545 N N . VAL B 1 91 ? -5.625 -21.781 -8.359 1 98.75 91 VAL B N 1
ATOM 2546 C CA . VAL B 1 91 ? -4.898 -23 -8 1 98.75 91 VAL B CA 1
ATOM 2547 C C . VAL B 1 91 ? -3.895 -22.688 -6.895 1 98.75 91 VAL B C 1
ATOM 2549 O O . VAL B 1 91 ? -3.76 -23.469 -5.941 1 98.75 91 VAL B O 1
ATOM 2552 N N . ILE B 1 92 ? -3.215 -21.609 -6.984 1 98.56 92 ILE B N 1
ATOM 2553 C CA . ILE B 1 92 ? -2.244 -21.219 -5.969 1 98.56 92 ILE B CA 1
ATOM 2554 C C . ILE B 1 92 ? -2.959 -20.969 -4.645 1 98.56 92 ILE B C 1
ATOM 2556 O O . ILE B 1 92 ? -2.506 -21.422 -3.592 1 98.56 92 ILE B O 1
ATOM 2560 N N . ASN B 1 93 ? -4.043 -20.266 -4.742 1 98.06 93 ASN B N 1
ATOM 2561 C CA . ASN B 1 93 ? -4.859 -20.047 -3.557 1 98.06 93 ASN B CA 1
ATOM 2562 C C . ASN B 1 93 ? -5.301 -21.359 -2.92 1 98.06 93 ASN B C 1
ATOM 2564 O O . ASN B 1 93 ? -5.297 -21.5 -1.694 1 98.06 93 ASN B O 1
ATOM 2568 N N . ALA B 1 94 ? -5.633 -22.312 -3.707 1 97.38 94 ALA B N 1
ATOM 2569 C CA . ALA B 1 94 ? -6.09 -23.625 -3.236 1 97.38 94 ALA B CA 1
ATOM 2570 C C . ALA B 1 94 ? -4.957 -24.391 -2.561 1 97.38 94 ALA B C 1
ATOM 2572 O O . ALA B 1 94 ? -5.18 -25.094 -1.575 1 97.38 94 ALA B O 1
ATOM 2573 N N . LEU B 1 95 ? -3.766 -24.266 -3.145 1 96.44 95 LEU B N 1
ATOM 2574 C CA . LEU B 1 95 ? -2.609 -24.891 -2.504 1 96.44 95 LEU B CA 1
ATOM 2575 C C . LEU B 1 95 ? -2.459 -24.391 -1.067 1 96.44 95 LEU B C 1
ATOM 2577 O O . LEU B 1 95 ? -2.074 -25.156 -0.183 1 96.44 95 LEU B O 1
ATOM 2581 N N . GLY B 1 96 ? -2.779 -23.141 -0.921 1 89.31 96 GLY B N 1
ATOM 2582 C CA . GLY B 1 96 ? -2.873 -22.562 0.404 1 89.31 96 GLY B CA 1
ATOM 2583 C C . GLY B 1 96 ? -1.523 -22.375 1.072 1 89.31 96 GLY B C 1
ATOM 2584 O O . GLY B 1 96 ? -0.537 -22.047 0.41 1 89.31 96 GLY B O 1
ATOM 2585 N N . TRP B 1 97 ? -1.632 -22.375 2.379 1 81.94 97 TRP B N 1
ATOM 2586 C CA . TRP B 1 97 ? -0.497 -22.094 3.246 1 81.94 97 TRP B CA 1
ATOM 2587 C C . TRP B 1 97 ? -0.302 -23.188 4.281 1 81.94 97 TRP B C 1
ATOM 2589 O O . TRP B 1 97 ? -1.19 -24.016 4.488 1 81.94 97 TRP B O 1
ATOM 2599 N N . ASN B 1 98 ? 0.916 -23.25 4.703 1 77.44 98 ASN B N 1
ATOM 2600 C CA . ASN B 1 98 ? 1.271 -24.125 5.816 1 77.44 98 ASN B CA 1
ATOM 2601 C C . ASN B 1 98 ? 2.012 -23.375 6.914 1 77.44 98 ASN B C 1
ATOM 2603 O O . ASN B 1 98 ? 2.93 -22.594 6.629 1 77.44 98 ASN B O 1
ATOM 2607 N N . ILE B 1 99 ? 1.55 -23.641 8.133 1 75.25 99 ILE B N 1
ATOM 2608 C CA . ILE B 1 99 ? 2.121 -22.906 9.258 1 75.25 99 ILE B CA 1
ATOM 2609 C C . ILE B 1 99 ? 3.621 -23.172 9.344 1 75.25 99 ILE B C 1
ATOM 2611 O O . ILE B 1 99 ? 4.395 -22.312 9.75 1 75.25 99 ILE B O 1
ATOM 2615 N N . ASP B 1 100 ? 4.016 -24.453 8.977 1 77.69 100 ASP B N 1
ATOM 2616 C CA . ASP B 1 100 ? 5.43 -24.812 9 1 77.69 100 ASP B CA 1
ATOM 2617 C C . ASP B 1 100 ? 6.137 -24.344 7.73 1 77.69 100 ASP B C 1
ATOM 2619 O O . ASP B 1 100 ? 7.348 -24.531 7.578 1 77.69 100 ASP B O 1
ATOM 2623 N N . GLY B 1 101 ? 5.453 -23.641 6.93 1 79.56 101 GLY B N 1
ATOM 2624 C CA . GLY B 1 101 ? 6 -23.203 5.652 1 79.56 101 GLY B CA 1
ATOM 2625 C C . GLY B 1 101 ? 5.887 -24.25 4.562 1 79.56 101 GLY B C 1
ATOM 2626 O O . GLY B 1 101 ? 5.605 -25.422 4.844 1 79.56 101 GLY B O 1
ATOM 2627 N N . SER B 1 102 ? 5.926 -23.812 3.379 1 90.25 102 SER B N 1
ATOM 2628 C CA . SER B 1 102 ? 6.008 -24.656 2.186 1 90.25 102 SER B CA 1
ATOM 2629 C C . SER B 1 102 ? 7.094 -24.156 1.237 1 90.25 102 SER B C 1
ATOM 2631 O O . SER B 1 102 ? 7.812 -23.203 1.552 1 90.25 102 SER B O 1
ATOM 2633 N N . ASN B 1 103 ? 7.406 -24.953 0.268 1 94.38 103 ASN B N 1
ATOM 2634 C CA . ASN B 1 103 ? 8.406 -24.562 -0.713 1 94.38 103 ASN B CA 1
ATOM 2635 C C . ASN B 1 103 ? 7.859 -24.625 -2.135 1 94.38 103 ASN B C 1
ATOM 2637 O O . ASN B 1 103 ? 8.57 -25.016 -3.064 1 94.38 103 ASN B O 1
ATOM 2641 N N . ASN B 1 104 ? 6.586 -24.281 -2.268 1 97 104 ASN B N 1
ATOM 2642 C CA . ASN B 1 104 ? 5.914 -24.391 -3.559 1 97 104 ASN B CA 1
ATOM 2643 C C . ASN B 1 104 ? 6.562 -23.484 -4.602 1 97 104 ASN B C 1
ATOM 2645 O O . ASN B 1 104 ? 6.688 -23.859 -5.766 1 97 104 ASN B O 1
ATOM 2649 N N . ALA B 1 105 ? 6.961 -22.281 -4.211 1 97.31 105 ALA B N 1
ATOM 2650 C CA . ALA B 1 105 ? 7.598 -21.359 -5.133 1 97.31 105 ALA B CA 1
ATOM 2651 C C . ALA B 1 105 ? 8.883 -21.938 -5.711 1 97.31 105 ALA B C 1
ATOM 2653 O O . ALA B 1 105 ? 9.117 -21.875 -6.918 1 97.31 105 ALA B O 1
ATOM 2654 N N . GLU B 1 106 ? 9.664 -22.516 -4.836 1 95.81 106 GLU B N 1
ATOM 2655 C CA . GLU B 1 106 ? 10.906 -23.125 -5.289 1 95.81 106 GLU B CA 1
ATOM 2656 C C . GLU B 1 106 ? 10.641 -24.297 -6.23 1 95.81 106 GLU B C 1
ATOM 2658 O O . GLU B 1 106 ? 11.32 -24.438 -7.254 1 95.81 106 GLU B O 1
ATOM 2663 N N . GLN B 1 107 ? 9.695 -25.109 -5.906 1 96.62 107 GLN B N 1
ATOM 2664 C CA . GLN B 1 107 ? 9.344 -26.25 -6.754 1 96.62 107 GLN B CA 1
ATOM 2665 C C . GLN B 1 107 ? 8.898 -25.781 -8.141 1 96.62 107 GLN B C 1
ATOM 2667 O O . GLN B 1 107 ? 9.289 -26.359 -9.148 1 96.62 107 GLN B O 1
ATOM 2672 N N . PHE B 1 108 ? 8.125 -24.781 -8.156 1 98.25 108 PHE B N 1
ATOM 2673 C CA . PHE B 1 108 ? 7.699 -24.234 -9.438 1 98.25 108 PHE B CA 1
ATOM 2674 C C . PHE B 1 108 ? 8.891 -23.719 -10.227 1 98.25 108 PHE B C 1
ATOM 2676 O O . PHE B 1 108 ? 9 -23.953 -11.43 1 98.25 108 PHE B O 1
ATOM 2683 N N . LEU B 1 109 ? 9.75 -22.984 -9.531 1 97.5 109 LEU B N 1
ATOM 2684 C CA . LEU B 1 109 ? 10.914 -22.422 -10.195 1 97.5 109 LEU B CA 1
ATOM 2685 C C . LEU B 1 109 ? 11.805 -23.516 -10.766 1 97.5 109 LEU B C 1
ATOM 2687 O O . LEU B 1 109 ? 12.375 -23.359 -11.844 1 97.5 109 LEU B O 1
ATOM 2691 N N . VAL B 1 110 ? 11.961 -24.578 -10.07 1 97.19 110 VAL B N 1
ATOM 2692 C CA . VAL B 1 110 ? 12.75 -25.719 -10.547 1 97.19 110 VAL B CA 1
ATOM 2693 C C . VAL B 1 110 ? 12.125 -26.281 -11.82 1 97.19 110 VAL B C 1
ATOM 2695 O O . VAL B 1 110 ? 12.828 -26.578 -12.789 1 97.19 110 VAL B O 1
ATOM 2698 N N . ALA B 1 111 ? 10.852 -26.406 -11.805 1 98.19 111 ALA B N 1
ATOM 2699 C CA . ALA B 1 111 ? 10.148 -26.906 -12.984 1 98.19 111 ALA B CA 1
ATOM 2700 C C . ALA B 1 111 ? 10.305 -25.938 -14.164 1 98.19 111 ALA B C 1
ATOM 2702 O O . ALA B 1 111 ? 10.5 -26.375 -15.305 1 98.19 111 ALA B O 1
ATOM 2703 N N . LEU B 1 112 ? 10.18 -24.672 -13.883 1 98.25 112 LEU B N 1
ATOM 2704 C CA . LEU B 1 112 ? 10.336 -23.656 -14.922 1 98.25 112 LEU B CA 1
ATOM 2705 C C . LEU B 1 112 ? 11.742 -23.688 -15.5 1 98.25 112 LEU B C 1
ATOM 2707 O O . LEU B 1 112 ? 11.922 -23.547 -16.719 1 98.25 112 LEU B O 1
ATOM 2711 N N . ALA B 1 113 ? 12.695 -23.828 -14.633 1 97.94 113 ALA B N 1
ATOM 2712 C CA . ALA B 1 113 ? 14.086 -23.922 -15.07 1 97.94 113 ALA B CA 1
ATOM 2713 C C . ALA B 1 113 ? 14.281 -25.094 -16.016 1 97.94 113 ALA B C 1
ATOM 2715 O O . ALA B 1 113 ? 14.953 -24.984 -17.047 1 97.94 113 ALA B O 1
ATOM 2716 N N . ARG B 1 114 ? 13.711 -26.203 -15.695 1 97.56 114 ARG B N 1
ATOM 2717 C CA . ARG B 1 114 ? 13.789 -27.391 -16.547 1 97.56 114 ARG B CA 1
ATOM 2718 C C . ARG B 1 114 ? 13.148 -27.125 -17.906 1 97.56 114 ARG B C 1
ATOM 2720 O O . ARG B 1 114 ? 13.711 -27.5 -18.938 1 97.56 114 ARG B O 1
ATOM 2727 N N . LYS B 1 115 ? 12.055 -26.531 -17.844 1 96.94 115 LYS B N 1
ATOM 2728 C CA . LYS B 1 115 ? 11.367 -26.188 -19.094 1 96.94 115 LYS B CA 1
ATOM 2729 C C . LYS B 1 115 ? 12.242 -25.312 -19.984 1 96.94 115 LYS B C 1
ATOM 2731 O O . LYS B 1 115 ? 12.211 -25.438 -21.203 1 96.94 115 LYS B O 1
ATOM 2736 N N . ASN B 1 116 ? 12.984 -24.453 -19.344 1 96.44 116 ASN B N 1
ATOM 2737 C CA . ASN B 1 116 ? 13.836 -23.516 -20.062 1 96.44 116 ASN B CA 1
ATOM 2738 C C . ASN B 1 116 ? 15.219 -24.094 -20.328 1 96.44 116 ASN B C 1
ATOM 2740 O O . ASN B 1 116 ? 16.109 -23.406 -20.812 1 96.44 116 ASN B O 1
ATOM 2744 N N . ASP B 1 117 ? 15.422 -25.312 -20 1 96.25 117 ASP B N 1
ATOM 2745 C CA . ASP B 1 117 ? 16.688 -26 -20.172 1 96.25 117 ASP B CA 1
ATOM 2746 C C . ASP B 1 117 ? 17.828 -25.234 -19.484 1 96.25 117 ASP B C 1
ATOM 2748 O O . ASP B 1 117 ? 18.859 -24.984 -20.094 1 96.25 117 ASP B O 1
ATOM 2752 N N . LYS B 1 118 ? 17.562 -24.797 -18.219 1 95.88 118 LYS B N 1
ATOM 2753 C CA . LYS B 1 118 ? 18.516 -24.094 -17.359 1 95.88 118 LYS B CA 1
ATOM 2754 C C . LYS B 1 118 ? 18.594 -24.703 -15.977 1 95.88 118 LYS B C 1
ATOM 2756 O O . LYS B 1 118 ? 17.578 -25.172 -15.445 1 95.88 118 LYS B O 1
ATOM 2761 N N . PRO B 1 119 ? 19.859 -24.719 -15.406 1 95.56 119 PRO B N 1
ATOM 2762 C CA . PRO B 1 119 ? 19.891 -25.062 -13.984 1 95.56 119 PRO B CA 1
ATOM 2763 C C . PRO B 1 119 ? 19.109 -24.078 -13.125 1 95.56 119 PRO B C 1
ATOM 2765 O O . PRO B 1 119 ? 19.141 -22.875 -13.367 1 95.56 119 PRO B O 1
ATOM 2768 N N . PRO B 1 120 ? 18.391 -24.562 -12.109 1 92.69 120 PRO B N 1
ATOM 2769 C CA . PRO B 1 120 ? 17.609 -23.672 -11.266 1 92.69 120 PRO B CA 1
ATOM 2770 C C . PRO B 1 120 ? 18.422 -22.531 -10.664 1 92.69 120 PRO B C 1
ATOM 2772 O O . PRO B 1 120 ? 17.953 -21.391 -10.594 1 92.69 120 PRO B O 1
ATOM 2775 N N . THR B 1 121 ? 19.656 -22.766 -10.305 1 91.19 121 THR B N 1
ATOM 2776 C CA . THR B 1 121 ? 20.5 -21.781 -9.648 1 91.19 121 THR B CA 1
ATOM 2777 C C . THR B 1 121 ? 20.906 -20.688 -10.625 1 91.19 121 THR B C 1
ATOM 2779 O O . THR B 1 121 ? 21.391 -19.625 -10.211 1 91.19 121 THR B O 1
ATOM 2782 N N . HIS B 1 122 ? 20.656 -20.906 -11.922 1 93.31 122 HIS B N 1
ATOM 2783 C CA . HIS B 1 122 ? 21.047 -19.938 -12.938 1 93.31 122 HIS B CA 1
ATOM 2784 C C . HIS B 1 122 ? 19.844 -19.109 -13.398 1 93.31 122 HIS B C 1
ATOM 2786 O O . HIS B 1 122 ? 20 -18.172 -14.188 1 93.31 122 HIS B O 1
ATOM 2792 N N . MET B 1 123 ? 18.688 -19.5 -12.867 1 94.25 123 MET B N 1
ATOM 2793 C CA . MET B 1 123 ? 17.531 -18.688 -13.18 1 94.25 123 MET B CA 1
ATOM 2794 C C . MET B 1 123 ? 17.656 -17.297 -12.562 1 94.25 123 MET B C 1
ATOM 2796 O O . MET B 1 123 ? 18.031 -17.156 -11.398 1 94.25 123 MET B O 1
ATOM 2800 N N . ASP B 1 124 ? 17.391 -16.234 -13.391 1 93.56 124 ASP B N 1
ATOM 2801 C CA . ASP B 1 124 ? 17.391 -14.859 -12.922 1 93.56 124 ASP B CA 1
ATOM 2802 C C . ASP B 1 124 ? 16.062 -14.172 -13.25 1 93.56 124 ASP B C 1
ATOM 2804 O O . ASP B 1 124 ? 15.211 -14.742 -13.945 1 93.56 124 ASP B O 1
ATOM 2808 N N . LEU B 1 125 ? 15.914 -13 -12.773 1 94.5 125 LEU B N 1
ATOM 2809 C CA . LEU B 1 125 ? 14.672 -12.258 -12.969 1 94.5 125 LEU B CA 1
ATOM 2810 C C . LEU B 1 125 ? 14.352 -12.109 -14.453 1 94.5 125 LEU B C 1
ATOM 2812 O O . LEU B 1 125 ? 13.195 -12.234 -14.852 1 94.5 125 LEU B O 1
ATOM 2816 N N . GLY B 1 126 ? 15.344 -11.898 -15.203 1 92.81 126 GLY B N 1
ATOM 2817 C CA . GLY B 1 126 ? 15.156 -11.68 -16.625 1 92.81 126 GLY B CA 1
ATOM 2818 C C . GLY B 1 126 ? 14.68 -12.922 -17.359 1 92.81 126 GLY B C 1
ATOM 2819 O O . GLY B 1 126 ? 14.234 -12.836 -18.5 1 92.81 126 GLY B O 1
ATOM 2820 N N . ASP B 1 127 ? 14.758 -14.062 -16.75 1 94.94 127 ASP B N 1
ATOM 2821 C CA . ASP B 1 127 ? 14.312 -15.312 -17.359 1 94.94 127 ASP B CA 1
ATOM 2822 C C . ASP B 1 127 ? 12.812 -15.523 -17.156 1 94.94 127 ASP B C 1
ATOM 2824 O O . ASP B 1 127 ? 12.234 -16.438 -17.734 1 94.94 127 ASP B O 1
ATOM 2828 N N . LEU B 1 128 ? 12.148 -14.688 -16.391 1 96.69 128 LEU B N 1
ATOM 2829 C CA . LEU B 1 128 ? 10.734 -14.867 -16.062 1 96.69 128 LEU B CA 1
ATOM 2830 C C . LEU B 1 128 ? 9.875 -13.836 -16.781 1 96.69 128 LEU B C 1
ATOM 2832 O O . LEU B 1 128 ? 10.227 -12.656 -16.828 1 96.69 128 LEU B O 1
ATOM 2836 N N . THR B 1 129 ? 8.812 -14.305 -17.359 1 97 129 THR B N 1
ATOM 2837 C CA . THR B 1 129 ? 7.793 -13.391 -17.859 1 97 129 THR B CA 1
ATOM 2838 C C . THR B 1 129 ? 7.082 -12.688 -16.703 1 97 129 THR B C 1
ATOM 2840 O O . THR B 1 129 ? 7.125 -13.156 -15.57 1 97 129 THR B O 1
ATOM 2843 N N . PRO B 1 130 ? 6.371 -11.602 -16.984 1 97.5 130 PRO B N 1
ATOM 2844 C CA . PRO B 1 130 ? 5.613 -10.945 -15.93 1 97.5 130 PRO B CA 1
ATOM 2845 C C . PRO B 1 130 ? 4.617 -11.875 -15.234 1 97.5 130 PRO B C 1
ATOM 2847 O O . PRO B 1 130 ? 4.457 -11.82 -14.016 1 97.5 130 PRO B O 1
ATOM 2850 N N . GLU B 1 131 ? 4.02 -12.75 -15.961 1 98.44 131 GLU B N 1
ATOM 2851 C CA . GLU B 1 131 ? 3.088 -13.703 -15.359 1 98.44 131 GLU B CA 1
ATOM 2852 C C . GLU B 1 131 ? 3.814 -14.688 -14.453 1 98.44 131 GLU B C 1
ATOM 2854 O O . GLU B 1 131 ? 3.312 -15.047 -13.391 1 98.44 131 GLU B O 1
ATOM 2859 N N . GLU B 1 132 ? 4.961 -15.086 -14.93 1 98.5 132 GLU B N 1
ATOM 2860 C CA . GLU B 1 132 ? 5.742 -16.016 -14.117 1 98.5 132 GLU B CA 1
ATOM 2861 C C . GLU B 1 132 ? 6.25 -15.344 -12.852 1 98.5 132 GLU B C 1
ATOM 2863 O O . GLU B 1 132 ? 6.293 -15.961 -11.781 1 98.5 132 GLU B O 1
ATOM 2868 N N . LEU B 1 133 ? 6.625 -14.062 -12.93 1 97.88 133 LEU B N 1
ATOM 2869 C CA . LEU B 1 133 ? 6.965 -13.297 -11.734 1 97.88 133 LEU B CA 1
ATOM 2870 C C . LEU B 1 133 ? 5.801 -13.273 -10.758 1 97.88 133 LEU B C 1
ATOM 2872 O O . LEU B 1 133 ? 5.992 -13.461 -9.555 1 97.88 133 LEU B O 1
ATOM 2876 N N . PHE B 1 134 ? 4.648 -13.102 -11.305 1 98.75 134 PHE B N 1
ATOM 2877 C CA . PHE B 1 134 ? 3.432 -13.109 -10.5 1 98.75 134 PHE B CA 1
ATOM 2878 C C . PHE B 1 134 ? 3.232 -14.461 -9.828 1 98.75 134 PHE B C 1
ATOM 2880 O O . PHE B 1 134 ? 2.969 -14.531 -8.625 1 98.75 134 PHE B O 1
ATOM 2887 N N . ILE B 1 135 ? 3.355 -15.5 -10.562 1 98.81 135 ILE B N 1
ATOM 2888 C CA . ILE B 1 135 ? 3.123 -16.844 -10.062 1 98.81 135 ILE B CA 1
ATOM 2889 C C . ILE B 1 135 ? 4.117 -17.172 -8.945 1 98.81 135 ILE B C 1
ATOM 2891 O O . ILE B 1 135 ? 3.723 -17.594 -7.859 1 98.81 135 ILE B O 1
ATOM 2895 N N . VAL B 1 136 ? 5.391 -16.891 -9.148 1 98.38 136 VAL B N 1
ATOM 2896 C CA . VAL B 1 136 ? 6.414 -17.156 -8.141 1 98.38 136 VAL B CA 1
ATOM 2897 C C . VAL B 1 136 ? 6.152 -16.297 -6.898 1 98.38 136 VAL B C 1
ATOM 2899 O O . VAL B 1 136 ? 6.227 -16.797 -5.773 1 98.38 136 VAL B O 1
ATOM 2902 N N . GLY B 1 137 ? 5.848 -15.047 -7.152 1 98.19 137 GLY B N 1
ATOM 2903 C CA . GLY B 1 137 ? 5.582 -14.148 -6.035 1 98.19 137 GLY B CA 1
ATOM 2904 C C . GLY B 1 137 ? 4.406 -14.586 -5.184 1 98.19 137 GLY B C 1
ATOM 2905 O O . GLY B 1 137 ? 4.477 -14.547 -3.953 1 98.19 137 GLY B O 1
ATOM 2906 N N . TYR B 1 138 ? 3.312 -14.992 -5.828 1 98.5 138 TYR B N 1
ATOM 2907 C CA . TYR B 1 138 ? 2.119 -15.398 -5.098 1 98.5 138 TYR B CA 1
ATOM 2908 C C . TYR B 1 138 ? 2.359 -16.703 -4.348 1 98.5 138 TYR B C 1
ATOM 2910 O O . TYR B 1 138 ? 1.997 -16.828 -3.174 1 98.5 138 TYR B O 1
ATOM 2918 N N . LEU B 1 139 ? 3.03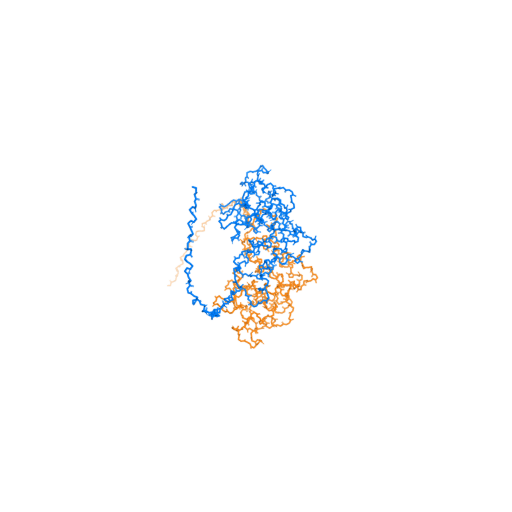3 -17.688 -4.949 1 98.31 139 LEU B N 1
ATOM 2919 C CA . LEU B 1 139 ? 3.414 -18.922 -4.27 1 98.31 139 LEU B CA 1
ATOM 2920 C C . LEU B 1 139 ? 4.277 -18.625 -3.049 1 98.31 139 LEU B C 1
ATOM 2922 O O . LEU B 1 139 ? 4.047 -19.172 -1.969 1 98.31 139 LEU B O 1
ATOM 2926 N N . LEU B 1 140 ? 5.219 -17.766 -3.27 1 97.12 140 LEU B N 1
ATOM 2927 C CA . LEU B 1 140 ? 6.172 -17.438 -2.217 1 97.12 140 LEU B CA 1
ATOM 2928 C C . LEU B 1 140 ? 5.473 -16.75 -1.047 1 97.12 140 LEU B C 1
ATOM 2930 O O . LEU B 1 140 ? 5.805 -17 0.114 1 97.12 140 LEU B O 1
ATOM 2934 N N . ALA B 1 141 ? 4.512 -15.883 -1.363 1 96.75 141 ALA B N 1
ATOM 2935 C CA . ALA B 1 141 ? 3.742 -15.211 -0.32 1 96.75 141 ALA B CA 1
ATOM 2936 C C . ALA B 1 141 ? 3 -16.219 0.553 1 96.75 141 ALA B C 1
ATOM 2938 O O . ALA B 1 141 ? 2.93 -16.062 1.773 1 96.75 141 ALA B O 1
ATOM 2939 N N . LEU B 1 142 ? 2.463 -17.219 -0.06 1 96 142 LEU B N 1
ATOM 2940 C CA . LEU B 1 142 ? 1.692 -18.219 0.681 1 96 142 LEU B CA 1
ATOM 2941 C C . LEU B 1 142 ? 2.611 -19.219 1.354 1 96 142 LEU B C 1
ATOM 2943 O O . LEU B 1 142 ? 2.242 -19.828 2.363 1 96 142 LEU B O 1
ATOM 2947 N N . ASP B 1 143 ? 3.854 -19.406 0.84 1 95.5 143 ASP B N 1
ATOM 2948 C CA . ASP B 1 143 ? 4.828 -20.281 1.481 1 95.5 143 ASP B CA 1
ATOM 2949 C C . ASP B 1 143 ? 5.145 -19.812 2.898 1 95.5 143 ASP B C 1
ATOM 2951 O O . ASP B 1 143 ? 5.352 -20.625 3.799 1 95.5 143 ASP B O 1
ATOM 2955 N N . ASP B 1 144 ? 5.215 -18.516 3.016 1 91.56 144 ASP B N 1
ATOM 2956 C CA . ASP B 1 144 ? 5.473 -17.875 4.297 1 91.56 144 ASP B CA 1
ATOM 2957 C C . ASP B 1 144 ? 4.727 -16.547 4.406 1 91.56 144 ASP B C 1
ATOM 2959 O O . ASP B 1 144 ? 5.312 -15.477 4.223 1 91.56 144 ASP B O 1
ATOM 2963 N N . TYR B 1 145 ? 3.488 -16.672 4.75 1 88.88 145 TYR B N 1
ATOM 2964 C CA . TYR B 1 145 ? 2.59 -15.523 4.727 1 88.88 145 TYR B CA 1
ATOM 2965 C C . TYR B 1 145 ? 2.893 -14.57 5.879 1 88.88 145 TYR B C 1
ATOM 2967 O O . TYR B 1 145 ? 2.447 -13.422 5.875 1 88.88 145 TYR B O 1
ATOM 2975 N N . GLN B 1 146 ? 3.639 -15.039 6.855 1 86.75 146 GLN B N 1
ATOM 2976 C CA . GLN B 1 146 ? 3.914 -14.219 8.031 1 86.75 146 GLN B CA 1
ATOM 2977 C C . GLN B 1 146 ? 5.047 -13.234 7.762 1 86.75 146 GLN B C 1
ATOM 2979 O O . GLN B 1 146 ? 4.949 -12.055 8.109 1 86.75 146 GLN B O 1
ATOM 2984 N N . THR B 1 147 ? 6.066 -13.758 7.09 1 88.06 147 THR B N 1
ATOM 2985 C CA . THR B 1 147 ? 7.258 -12.922 6.973 1 88.06 147 THR B CA 1
ATOM 2986 C C . THR B 1 147 ? 7.383 -12.359 5.562 1 88.06 147 THR B C 1
ATOM 2988 O O . THR B 1 147 ? 8.094 -11.383 5.34 1 88.06 147 THR B O 1
ATOM 2991 N N . LEU B 1 148 ? 6.715 -12.984 4.57 1 92.62 148 LEU B N 1
ATOM 2992 C CA . LEU B 1 148 ? 6.836 -12.602 3.168 1 92.62 148 LEU B CA 1
ATOM 2993 C C . LEU B 1 148 ? 8.305 -12.484 2.762 1 92.62 148 LEU B C 1
ATOM 2995 O O . LEU B 1 148 ? 8.703 -11.5 2.139 1 92.62 148 LEU B O 1
ATOM 2999 N N . GLY B 1 149 ? 9.062 -13.469 3.184 1 92.5 149 GLY B N 1
ATOM 3000 C CA . GLY B 1 149 ? 10.508 -13.477 2.969 1 92.5 149 GLY B CA 1
ATOM 3001 C C . GLY B 1 149 ? 10.898 -13.953 1.582 1 92.5 149 GLY B C 1
ATOM 3002 O O . GLY B 1 149 ? 10.039 -14.367 0.797 1 92.5 149 GLY B O 1
ATOM 3003 N N . PRO B 1 150 ? 12.156 -13.898 1.315 1 94.25 150 PRO B N 1
ATOM 3004 C CA . PRO B 1 150 ? 12.656 -14.25 -0.018 1 94.25 150 PRO B CA 1
ATOM 3005 C C . PRO B 1 150 ? 12.711 -15.758 -0.252 1 94.25 150 PRO B C 1
ATOM 3007 O O . PRO B 1 150 ? 12.531 -16.531 0.687 1 94.25 150 PRO B O 1
ATOM 3010 N N . LEU B 1 151 ? 12.93 -16.094 -1.501 1 91.31 151 LEU B N 1
ATOM 3011 C CA . LEU B 1 151 ? 13.109 -17.484 -1.903 1 91.31 151 LEU B CA 1
ATOM 3012 C C . LEU B 1 151 ? 14.266 -18.125 -1.146 1 91.31 151 LEU B C 1
ATOM 3014 O O . LEU B 1 151 ? 14.188 -19.297 -0.765 1 91.31 151 LEU B O 1
ATOM 3018 N N . SER B 1 152 ? 15.32 -17.312 -1.043 1 90.56 152 SER B N 1
ATOM 3019 C CA . SER B 1 152 ? 16.484 -17.781 -0.307 1 90.56 152 SER B CA 1
ATOM 3020 C C . SER B 1 152 ? 17.062 -16.688 0.588 1 90.56 152 SER B C 1
ATOM 3022 O O . SER B 1 152 ? 17.297 -15.57 0.137 1 90.56 152 SER B O 1
ATOM 3024 N N . THR B 1 153 ? 17.328 -17.125 1.786 1 84.81 153 THR B N 1
ATOM 3025 C CA . THR B 1 153 ? 17.969 -16.203 2.715 1 84.81 153 THR B CA 1
ATOM 3026 C C . THR B 1 153 ? 19.484 -16.375 2.676 1 84.81 153 THR B C 1
ATOM 3028 O O . THR B 1 153 ? 20.234 -15.547 3.225 1 84.81 153 THR B O 1
ATOM 3031 N N . GLN B 1 154 ? 19.938 -17.438 2.094 1 81.69 154 GLN B N 1
ATOM 3032 C CA . GLN B 1 154 ? 21.344 -17.797 2.072 1 81.69 154 GLN B CA 1
ATOM 3033 C C . GLN B 1 154 ? 22.062 -17.141 0.903 1 81.69 154 GLN B C 1
ATOM 3035 O O . GLN B 1 154 ? 23.266 -17.312 0.723 1 81.69 154 GLN B O 1
ATOM 3040 N N . GLY B 1 155 ? 21.328 -16.422 0.152 1 76.19 155 GLY B N 1
ATOM 3041 C CA . GLY B 1 155 ? 21.969 -15.734 -0.956 1 76.19 155 GLY B CA 1
ATOM 3042 C C . GLY B 1 155 ? 21.484 -16.203 -2.314 1 76.19 155 GLY B C 1
ATOM 3043 O O . GLY B 1 155 ? 20.406 -16.797 -2.422 1 76.19 155 GLY B O 1
ATOM 3044 N N . GLY B 1 156 ? 22.219 -15.781 -3.312 1 84.12 156 GLY B N 1
ATOM 3045 C CA . GLY B 1 156 ? 21.844 -15.984 -4.703 1 84.12 156 GLY B CA 1
ATOM 3046 C C . GLY B 1 156 ? 21.75 -14.695 -5.496 1 84.12 156 GLY B C 1
ATOM 3047 O O . GLY B 1 156 ? 22.094 -13.625 -4.992 1 84.12 156 GLY B O 1
ATOM 3048 N N . ASN B 1 157 ? 21.375 -15.055 -6.715 1 90.69 157 ASN B N 1
ATOM 3049 C CA . ASN B 1 157 ? 21.219 -13.867 -7.547 1 90.69 157 ASN B CA 1
ATOM 3050 C C . ASN B 1 157 ? 19.938 -13.102 -7.191 1 90.69 157 ASN B C 1
ATOM 3052 O O . ASN B 1 157 ? 19.297 -13.398 -6.184 1 90.69 157 ASN B O 1
ATOM 3056 N N . ASP B 1 158 ? 19.547 -12.133 -7.93 1 90.75 158 ASP B N 1
ATOM 3057 C CA . ASP B 1 158 ? 18.469 -11.219 -7.602 1 90.75 158 ASP B CA 1
ATOM 3058 C C . ASP B 1 158 ? 17.141 -11.969 -7.48 1 90.75 158 ASP B C 1
ATOM 3060 O O . ASP B 1 158 ? 16.328 -11.672 -6.598 1 90.75 158 ASP B O 1
ATOM 3064 N N . LEU B 1 159 ? 16.969 -12.93 -8.25 1 95 159 LEU B N 1
ATOM 3065 C CA . LEU B 1 159 ? 15.727 -13.703 -8.195 1 95 159 LEU B CA 1
ATOM 3066 C C . LEU B 1 159 ? 15.586 -14.414 -6.855 1 95 159 LEU B C 1
ATOM 3068 O O . LEU B 1 159 ? 14.555 -14.305 -6.191 1 95 159 LEU B O 1
ATOM 3072 N N . TRP B 1 160 ? 16.609 -15.016 -6.402 1 94.31 160 TRP B N 1
ATOM 3073 C CA . TRP B 1 160 ? 16.578 -15.836 -5.203 1 94.31 160 TRP B CA 1
ATOM 3074 C C . TRP B 1 160 ? 16.516 -14.977 -3.947 1 94.31 160 TRP B C 1
ATOM 3076 O O . TRP B 1 160 ? 16.062 -15.422 -2.895 1 94.31 160 TRP B O 1
ATOM 3086 N N . ARG B 1 161 ? 16.859 -13.742 -4.094 1 93.19 161 ARG B N 1
ATOM 3087 C CA . ARG B 1 161 ? 16.828 -12.812 -2.969 1 93.19 161 ARG B CA 1
ATOM 3088 C C . ARG B 1 161 ? 15.555 -11.984 -2.979 1 93.19 161 ARG B C 1
ATOM 3090 O O . ARG B 1 161 ? 15.336 -11.156 -2.088 1 93.19 161 ARG B O 1
ATOM 3097 N N . SER B 1 162 ? 14.758 -12.227 -3.893 1 94.44 162 SER B N 1
ATOM 3098 C CA . SER B 1 162 ? 13.555 -11.414 -4.039 1 94.44 162 SER B CA 1
ATOM 3099 C C . SER B 1 162 ? 12.445 -11.883 -3.102 1 94.44 162 SER B C 1
ATOM 3101 O O . SER B 1 162 ? 12.258 -13.086 -2.914 1 94.44 162 SER B O 1
ATOM 3103 N N . THR B 1 163 ? 11.766 -10.922 -2.586 1 95.62 163 THR B N 1
ATOM 3104 C CA . THR B 1 163 ? 10.578 -11.18 -1.773 1 95.62 163 THR B CA 1
ATOM 3105 C C . THR B 1 163 ? 9.336 -11.258 -2.648 1 95.62 163 THR B C 1
ATOM 3107 O O . THR B 1 163 ? 9.359 -10.875 -3.818 1 95.62 163 THR B O 1
ATOM 3110 N N . PRO B 1 164 ? 8.188 -11.758 -2.064 1 96.81 164 PRO B N 1
ATOM 3111 C CA . PRO B 1 164 ? 6.93 -11.766 -2.811 1 96.81 164 PRO B CA 1
ATOM 3112 C C . PRO B 1 164 ? 6.523 -10.367 -3.285 1 96.81 164 PRO B C 1
ATOM 3114 O O . PRO B 1 164 ? 6.098 -10.203 -4.434 1 96.81 164 PRO B O 1
ATOM 3117 N N . VAL B 1 165 ? 6.723 -9.414 -2.449 1 96.88 165 VAL B N 1
ATOM 3118 C CA . VAL B 1 165 ? 6.305 -8.055 -2.777 1 96.88 165 VAL B CA 1
ATOM 3119 C C . VAL B 1 165 ? 7.137 -7.527 -3.943 1 96.88 165 VAL B C 1
ATOM 3121 O O . VAL B 1 165 ? 6.605 -6.891 -4.855 1 96.88 165 VAL B O 1
ATOM 3124 N N . GLN B 1 166 ? 8.406 -7.816 -3.928 1 96.44 166 GLN B N 1
ATOM 3125 C CA . GLN B 1 166 ? 9.273 -7.383 -5.02 1 96.44 166 GLN B CA 1
ATOM 3126 C C . GLN B 1 166 ? 8.867 -8.023 -6.34 1 96.44 166 GLN B C 1
ATOM 3128 O O . GLN B 1 166 ? 8.688 -7.336 -7.344 1 96.44 166 GLN B O 1
ATOM 3133 N N . LEU B 1 167 ? 8.664 -9.297 -6.32 1 97.19 167 LEU B N 1
ATOM 3134 C CA . LEU B 1 167 ? 8.312 -10.039 -7.531 1 97.19 167 LEU B CA 1
ATOM 3135 C C . LEU B 1 167 ? 6.957 -9.594 -8.062 1 97.19 167 LEU B C 1
ATOM 3137 O O . LEU B 1 167 ? 6.816 -9.305 -9.258 1 97.19 167 LEU B O 1
ATOM 3141 N N . MET B 1 168 ? 6.031 -9.461 -7.223 1 97.75 168 MET B N 1
ATOM 3142 C CA . MET B 1 168 ? 4.676 -9.125 -7.645 1 97.75 168 MET B CA 1
ATOM 3143 C C . MET B 1 168 ? 4.578 -7.664 -8.07 1 97.75 168 MET B C 1
ATOM 3145 O O . MET B 1 168 ? 3.758 -7.312 -8.914 1 97.75 168 MET B O 1
ATOM 3149 N N . SER B 1 169 ? 5.395 -6.812 -7.461 1 97.81 169 SER B N 1
ATOM 3150 C CA . SER B 1 169 ? 5.418 -5.418 -7.898 1 97.81 169 SER B CA 1
ATOM 3151 C C . SER B 1 169 ? 5.965 -5.293 -9.312 1 97.81 169 SER B C 1
ATOM 3153 O O . SER B 1 169 ? 5.445 -4.516 -10.117 1 97.81 169 SER B O 1
ATOM 3155 N N . LYS B 1 170 ? 6.961 -6.082 -9.609 1 97.69 170 LYS B N 1
ATOM 3156 C CA . LYS B 1 170 ? 7.469 -6.094 -10.984 1 97.69 170 LYS B CA 1
ATOM 3157 C C . LYS B 1 170 ? 6.402 -6.594 -11.953 1 97.69 170 LYS B C 1
ATOM 3159 O O . LYS B 1 170 ? 6.223 -6.02 -13.031 1 97.69 170 LYS B O 1
ATOM 3164 N N . ALA B 1 171 ? 5.746 -7.641 -11.57 1 98.38 171 ALA B N 1
ATOM 3165 C CA . ALA B 1 171 ? 4.66 -8.156 -12.398 1 98.38 171 ALA B CA 1
ATOM 3166 C C . ALA B 1 171 ? 3.576 -7.105 -12.602 1 98.38 171 ALA B C 1
ATOM 3168 O O . ALA B 1 171 ? 3.098 -6.902 -13.727 1 98.38 171 ALA B O 1
ATOM 3169 N N . ALA B 1 172 ? 3.213 -6.434 -11.555 1 98.5 172 ALA B N 1
ATOM 3170 C CA . ALA B 1 172 ? 2.148 -5.434 -11.602 1 98.5 172 ALA B CA 1
ATOM 3171 C C . ALA B 1 172 ? 2.549 -4.246 -12.469 1 98.5 172 ALA B C 1
ATOM 3173 O O . ALA B 1 172 ? 1.71 -3.668 -13.164 1 98.5 172 ALA B O 1
ATOM 3174 N N . TYR B 1 173 ? 3.812 -3.893 -12.359 1 97.94 173 TYR B N 1
ATOM 3175 C CA . TYR B 1 173 ? 4.32 -2.814 -13.195 1 97.94 173 TYR B CA 1
ATOM 3176 C C . TYR B 1 173 ? 4.211 -3.176 -14.672 1 97.94 173 TYR B C 1
ATOM 3178 O O . TYR B 1 173 ? 3.805 -2.348 -15.492 1 97.94 173 TYR B O 1
ATOM 3186 N N . ALA B 1 174 ? 4.527 -4.395 -14.969 1 97.62 174 ALA B N 1
ATOM 3187 C CA . ALA B 1 174 ? 4.551 -4.859 -16.359 1 97.62 174 ALA B CA 1
ATOM 3188 C C . ALA B 1 174 ? 3.137 -5.117 -16.875 1 97.62 174 ALA B C 1
ATOM 3190 O O . ALA B 1 174 ? 2.896 -5.102 -18.078 1 97.62 174 ALA B O 1
ATOM 3191 N N . LEU B 1 175 ? 2.197 -5.363 -16 1 98 175 LEU B N 1
ATOM 3192 C CA . LEU B 1 175 ? 0.833 -5.715 -16.375 1 98 175 LEU B CA 1
ATOM 3193 C C . LEU B 1 175 ? -0.175 -4.816 -15.664 1 98 175 LEU B C 1
ATOM 3195 O O . LEU B 1 175 ? -1.028 -5.305 -14.922 1 98 175 LEU B O 1
ATOM 3199 N N . PRO B 1 176 ? -0.177 -3.551 -15.914 1 97.31 176 PRO B N 1
ATOM 3200 C CA . PRO B 1 176 ? -0.996 -2.607 -15.148 1 97.31 176 PRO B CA 1
ATOM 3201 C C . PRO B 1 176 ? -2.492 -2.803 -15.383 1 97.31 176 PRO B C 1
ATOM 3203 O O . PRO B 1 176 ? -3.307 -2.439 -14.531 1 97.31 176 PRO B O 1
ATOM 3206 N N . GLU B 1 177 ? -2.895 -3.486 -16.484 1 97.62 177 GLU B N 1
ATOM 3207 C CA . GLU B 1 177 ? -4.312 -3.639 -16.797 1 97.62 177 GLU B CA 1
ATOM 3208 C C . GLU B 1 177 ? -4.816 -5.027 -16.422 1 97.62 177 GLU B C 1
ATOM 3210 O O . GLU B 1 177 ? -5.973 -5.363 -16.672 1 97.62 177 GLU B O 1
ATOM 3215 N N . ASN B 1 178 ? -3.912 -5.82 -15.891 1 98.69 178 ASN B N 1
ATOM 3216 C CA . ASN B 1 178 ? -4.309 -7.16 -15.469 1 98.69 178 ASN B CA 1
ATOM 3217 C C . ASN B 1 178 ? -4.887 -7.156 -14.062 1 98.69 178 ASN B C 1
ATOM 3219 O O . ASN B 1 178 ? -4.141 -7.059 -13.078 1 98.69 178 ASN B O 1
ATOM 3223 N N . PHE B 1 179 ? -6.137 -7.328 -13.961 1 98.81 179 PHE B N 1
ATOM 3224 C CA . PHE B 1 179 ? -6.836 -7.215 -12.688 1 98.81 179 PHE B CA 1
ATOM 3225 C C . PHE B 1 179 ? -6.34 -8.273 -11.703 1 98.81 179 PHE B C 1
ATOM 3227 O O . PHE B 1 179 ? -6.145 -7.98 -10.523 1 98.81 179 PHE B O 1
ATOM 3234 N N . THR B 1 180 ? -6.168 -9.469 -12.125 1 98.94 180 THR B N 1
ATOM 3235 C CA . THR B 1 180 ? -5.738 -10.539 -11.234 1 98.94 180 THR B CA 1
ATOM 3236 C C . THR B 1 180 ? -4.406 -10.195 -10.57 1 98.94 180 THR B C 1
ATOM 3238 O O . THR B 1 180 ? -4.262 -10.336 -9.352 1 98.94 180 THR B O 1
ATOM 3241 N N . VAL B 1 181 ? -3.496 -9.711 -11.359 1 98.88 181 VAL B N 1
ATOM 3242 C CA . VAL B 1 181 ? -2.184 -9.336 -10.852 1 98.88 181 VAL B CA 1
ATOM 3243 C C . VAL B 1 181 ? -2.334 -8.211 -9.82 1 98.88 181 VAL B C 1
ATOM 3245 O O . VAL B 1 181 ? -1.811 -8.312 -8.711 1 98.88 181 VAL B O 1
ATOM 3248 N N . GLN B 1 182 ? -3.094 -7.227 -10.188 1 98.75 182 GLN B N 1
ATOM 3249 C CA . GLN B 1 182 ? -3.256 -6.07 -9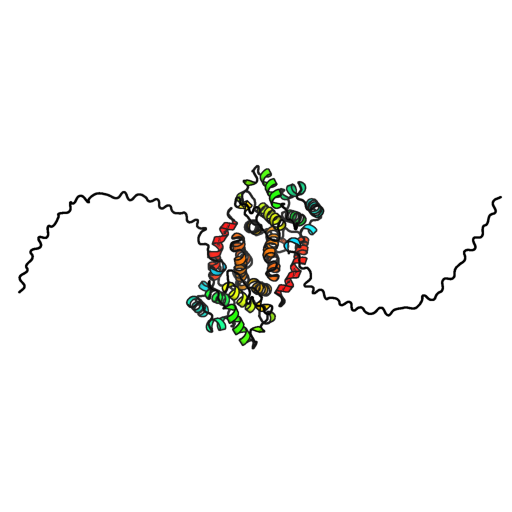.312 1 98.75 182 GLN B CA 1
ATOM 3250 C C . GLN B 1 182 ? -3.979 -6.457 -8.023 1 98.75 182 GLN B C 1
ATOM 3252 O O . GLN B 1 182 ? -3.586 -6.035 -6.934 1 98.75 182 GLN B O 1
ATOM 3257 N N . PHE B 1 183 ? -5.004 -7.27 -8.102 1 98.75 183 PHE B N 1
ATOM 3258 C CA . PHE B 1 183 ? -5.832 -7.633 -6.957 1 98.75 183 PHE B CA 1
ATOM 3259 C C . PHE B 1 183 ? -5.07 -8.531 -5.996 1 98.75 183 PHE B C 1
ATOM 3261 O O . PHE B 1 183 ? -5.023 -8.273 -4.793 1 98.75 183 PHE B O 1
ATOM 3268 N N . VAL B 1 184 ? -4.449 -9.547 -6.5 1 98.69 184 VAL B N 1
ATOM 3269 C CA . VAL B 1 184 ? -3.719 -10.469 -5.641 1 98.69 184 VAL B CA 1
ATOM 3270 C C . VAL B 1 184 ? -2.527 -9.758 -5.004 1 98.69 184 VAL B C 1
ATOM 3272 O O . VAL B 1 184 ? -2.221 -9.977 -3.832 1 98.69 184 VAL B O 1
ATOM 3275 N N . ARG B 1 185 ? -1.827 -8.898 -5.754 1 98.31 185 ARG B N 1
ATOM 3276 C CA . ARG B 1 185 ? -0.765 -8.094 -5.148 1 98.31 185 ARG B CA 1
ATOM 3277 C C . ARG B 1 185 ? -1.295 -7.277 -3.977 1 98.31 185 ARG B C 1
ATOM 3279 O O . ARG B 1 185 ? -0.625 -7.148 -2.949 1 98.31 185 ARG B O 1
ATOM 3286 N N . SER B 1 186 ? -2.482 -6.73 -4.156 1 97.75 186 SER B N 1
ATOM 3287 C CA . SER B 1 186 ? -3.043 -5.906 -3.09 1 97.75 186 SER B CA 1
ATOM 3288 C C . SER B 1 186 ? -3.316 -6.738 -1.839 1 97.75 186 SER B C 1
ATOM 3290 O O . SER B 1 186 ? -3.221 -6.23 -0.719 1 97.75 186 SER B O 1
ATOM 3292 N N . LEU B 1 187 ? -3.633 -8.008 -2.018 1 97.25 187 LEU B N 1
ATOM 3293 C CA . LEU B 1 187 ? -3.785 -8.898 -0.871 1 97.25 187 LEU B CA 1
ATOM 3294 C C . LEU B 1 187 ? -2.445 -9.125 -0.178 1 97.25 187 LEU B C 1
ATOM 3296 O O . LEU B 1 187 ? -2.363 -9.086 1.052 1 97.25 187 LEU B O 1
ATOM 3300 N N . VAL B 1 188 ? -1.454 -9.305 -0.97 1 96.62 188 VAL B N 1
ATOM 3301 C CA . VAL B 1 188 ? -0.12 -9.578 -0.445 1 96.62 188 VAL B CA 1
ATOM 3302 C C . VAL B 1 188 ? 0.427 -8.328 0.243 1 96.62 188 VAL B C 1
ATOM 3304 O O . VAL B 1 188 ? 0.94 -8.406 1.361 1 96.62 188 VAL B O 1
ATOM 3307 N N . THR B 1 189 ? 0.292 -7.152 -0.397 1 95.62 189 THR B N 1
ATOM 3308 C CA . THR B 1 189 ? 0.752 -5.918 0.226 1 95.62 189 THR B CA 1
ATOM 3309 C C . THR B 1 189 ? -0.122 -5.559 1.424 1 95.62 189 THR B C 1
ATOM 3311 O O . THR B 1 189 ? 0.363 -4.988 2.404 1 95.62 189 THR B O 1
ATOM 3314 N N . GLY B 1 190 ? -1.392 -5.891 1.325 1 94.31 190 GLY B N 1
ATOM 3315 C CA . GLY B 1 190 ? -2.258 -5.719 2.48 1 94.31 190 GLY B CA 1
ATOM 3316 C C . GLY B 1 190 ? -1.799 -6.508 3.693 1 94.31 190 GLY B C 1
ATOM 3317 O O . GLY B 1 190 ? -1.921 -6.039 4.828 1 94.31 190 GLY B O 1
ATOM 3318 N N . GLN B 1 191 ? -1.269 -7.676 3.434 1 92.19 191 GLN B N 1
ATOM 3319 C CA . GLN B 1 191 ? -0.75 -8.523 4.5 1 92.19 191 GLN B CA 1
ATOM 3320 C C . GLN B 1 191 ? 0.327 -7.805 5.305 1 92.19 191 GLN B C 1
ATOM 3322 O O . GLN B 1 191 ? 0.461 -8.023 6.508 1 92.19 191 GLN B O 1
ATOM 3327 N N . ALA B 1 192 ? 0.995 -6.945 4.664 1 88.44 192 ALA B N 1
ATOM 3328 C CA . ALA B 1 192 ? 2.062 -6.203 5.328 1 88.44 192 ALA B CA 1
ATOM 3329 C C . ALA B 1 192 ? 1.498 -5.25 6.379 1 88.44 192 ALA B C 1
ATOM 3331 O O . ALA B 1 192 ? 2.223 -4.793 7.266 1 88.44 192 ALA B O 1
ATOM 3332 N N . TRP B 1 193 ? 0.225 -4.918 6.305 1 91.75 193 TRP B N 1
ATOM 3333 C CA . TRP B 1 193 ? -0.414 -3.996 7.234 1 91.75 193 TRP B CA 1
ATOM 3334 C C . TRP B 1 193 ? -1.067 -4.754 8.391 1 91.75 193 TRP B C 1
ATOM 3336 O O . TRP B 1 193 ? -1.59 -4.141 9.32 1 91.75 193 TRP B O 1
ATOM 3346 N N . PHE B 1 194 ? -0.989 -6.07 8.289 1 88.94 194 PHE B N 1
ATOM 3347 C CA . PHE B 1 194 ? -1.592 -6.891 9.328 1 88.94 194 PHE B CA 1
ATOM 3348 C C . PHE B 1 194 ? -0.998 -6.559 10.695 1 88.94 194 PHE B C 1
ATOM 3350 O O . PHE B 1 194 ? 0.222 -6.594 10.867 1 88.94 194 PHE B O 1
ATOM 3357 N N . GLY B 1 195 ? -1.882 -6.176 11.633 1 84.69 195 GLY B N 1
ATOM 3358 C CA . GLY B 1 195 ? -1.437 -5.812 12.969 1 84.69 195 GLY B CA 1
ATOM 3359 C C . GLY B 1 195 ? -0.962 -4.375 13.07 1 84.69 195 GLY B C 1
ATOM 3360 O O . GLY B 1 195 ? -0.62 -3.9 14.156 1 84.69 195 GLY B O 1
ATOM 3361 N N . ILE B 1 196 ? -0.923 -3.693 11.969 1 87.88 196 ILE B N 1
ATOM 3362 C CA . ILE B 1 196 ? -0.458 -2.311 11.953 1 87.88 196 ILE B CA 1
ATOM 3363 C C . ILE B 1 196 ? -1.632 -1.376 11.672 1 87.88 196 ILE B C 1
ATOM 3365 O O . ILE B 1 196 ? -1.902 -0.458 12.453 1 87.88 196 ILE B O 1
ATOM 3369 N N . SER B 1 197 ? -2.377 -1.637 10.719 1 92.81 197 SER B N 1
ATOM 3370 C CA . SER B 1 197 ? -3.543 -0.843 10.344 1 92.81 197 SER B CA 1
ATOM 3371 C C . SER B 1 197 ? -4.562 -1.683 9.586 1 92.81 197 SER B C 1
ATOM 3373 O O . SER B 1 197 ? -4.375 -1.985 8.406 1 92.81 197 SER B O 1
ATOM 3375 N N . TRP B 1 198 ? -5.668 -1.869 10.211 1 93.44 198 TRP B N 1
ATOM 3376 C CA . TRP B 1 198 ? -6.73 -2.656 9.602 1 93.44 198 TRP B CA 1
ATOM 3377 C C . TRP B 1 198 ? -7.398 -1.881 8.469 1 93.44 198 TRP B C 1
ATOM 3379 O O . TRP B 1 198 ? -7.777 -2.461 7.449 1 93.44 198 TRP B O 1
ATOM 3389 N N . CYS B 1 199 ? -7.523 -0.607 8.625 1 96.12 199 CYS B N 1
ATOM 3390 C CA . CYS B 1 199 ? -8.102 0.223 7.574 1 96.12 199 CYS B CA 1
ATOM 3391 C C . CYS B 1 199 ? -7.199 0.246 6.344 1 96.12 199 CYS B C 1
ATOM 3393 O O . CYS B 1 199 ? -7.684 0.146 5.215 1 96.12 199 CYS B O 1
ATOM 3395 N N . ALA B 1 200 ? -5.871 0.358 6.559 1 96.38 200 ALA B N 1
ATOM 3396 C CA . ALA B 1 200 ? -4.953 0.303 5.426 1 96.38 200 ALA B CA 1
ATOM 3397 C C . ALA B 1 200 ? -5.051 -1.038 4.703 1 96.38 200 ALA B C 1
ATOM 3399 O O . ALA B 1 200 ? -5.02 -1.092 3.471 1 96.38 200 ALA B O 1
ATOM 3400 N N . LEU B 1 201 ? -5.137 -2.066 5.469 1 95.75 201 LEU B N 1
ATOM 3401 C CA . LEU B 1 201 ? -5.297 -3.408 4.918 1 95.75 201 LEU B CA 1
ATOM 3402 C C . LEU B 1 201 ? -6.535 -3.49 4.035 1 95.75 201 LEU B C 1
ATOM 3404 O O . LEU B 1 201 ? -6.48 -4.023 2.926 1 95.75 201 LEU B O 1
ATOM 3408 N N . TYR B 1 202 ? -7.621 -2.965 4.5 1 96.38 202 TYR B N 1
ATOM 3409 C CA . TYR B 1 202 ? -8.875 -2.963 3.752 1 96.38 202 TYR B CA 1
ATOM 3410 C C . TYR B 1 202 ? -8.742 -2.141 2.477 1 96.38 202 TYR B C 1
ATOM 3412 O O . TYR B 1 202 ? -9.258 -2.531 1.424 1 96.38 202 TYR B O 1
ATOM 3420 N N . LEU B 1 203 ? -8.086 -1.056 2.529 1 97.44 203 LEU B N 1
ATOM 3421 C CA . LEU B 1 203 ? -8.047 -0.106 1.423 1 97.44 203 LEU B CA 1
ATOM 3422 C C . LEU B 1 203 ? -7.227 -0.655 0.262 1 97.44 203 LEU B C 1
ATOM 3424 O O . LEU B 1 203 ? -7.473 -0.312 -0.896 1 97.44 203 LEU B O 1
ATOM 3428 N N . GLU B 1 204 ? -6.234 -1.572 0.521 1 97.06 204 GLU B N 1
ATOM 3429 C CA . GLU B 1 204 ? -5.379 -2.076 -0.549 1 97.06 204 GLU B CA 1
ATOM 3430 C C . GLU B 1 204 ? -6.203 -2.732 -1.652 1 97.06 204 GLU B C 1
ATOM 3432 O O . GLU B 1 204 ? -6.207 -2.266 -2.793 1 97.06 204 GLU B O 1
ATOM 3437 N N . PRO B 1 205 ? -7.016 -3.732 -1.333 1 97.75 205 PRO B N 1
ATOM 3438 C CA . PRO B 1 205 ? -7.824 -4.332 -2.4 1 97.75 205 PRO B CA 1
ATOM 3439 C C . PRO B 1 205 ? -9.008 -3.461 -2.803 1 97.75 205 PRO B C 1
ATOM 3441 O O . PRO B 1 205 ? -9.422 -3.475 -3.965 1 97.75 205 PRO B O 1
ATOM 3444 N N . ALA B 1 206 ? -9.578 -2.654 -1.907 1 97.31 206 ALA B N 1
ATOM 3445 C CA . ALA B 1 206 ? -10.703 -1.779 -2.227 1 97.31 206 ALA B CA 1
ATOM 3446 C C . ALA B 1 206 ? -10.32 -0.763 -3.301 1 97.31 206 ALA B C 1
ATOM 3448 O O . ALA B 1 206 ? -11.109 -0.468 -4.195 1 97.31 206 ALA B O 1
ATOM 3449 N N . ASN B 1 207 ? -9.109 -0.277 -3.186 1 96.62 207 ASN B N 1
ATOM 3450 C CA . ASN B 1 207 ? -8.633 0.688 -4.172 1 96.62 207 ASN B CA 1
ATOM 3451 C C . ASN B 1 207 ? -8.461 0.048 -5.547 1 96.62 207 ASN B C 1
ATOM 3453 O O . ASN B 1 207 ? -8.711 0.687 -6.566 1 96.62 207 ASN B O 1
ATOM 3457 N N . VAL B 1 208 ? -7.992 -1.186 -5.59 1 97.88 208 VAL B N 1
ATOM 3458 C CA . VAL B 1 208 ? -7.887 -1.891 -6.863 1 97.88 208 VAL B CA 1
ATOM 3459 C C . VAL B 1 208 ? -9.266 -2.029 -7.496 1 97.88 208 VAL B C 1
ATOM 3461 O O . VAL B 1 208 ? -9.438 -1.779 -8.688 1 97.88 208 VAL B O 1
ATOM 3464 N N . LEU B 1 209 ? -10.258 -2.383 -6.688 1 97.88 209 LEU B N 1
ATOM 3465 C CA . LEU B 1 209 ? -11.609 -2.564 -7.199 1 97.88 209 LEU B CA 1
ATOM 3466 C C . LEU B 1 209 ? -12.156 -1.259 -7.766 1 97.88 209 LEU B C 1
ATOM 3468 O O . LEU B 1 209 ? -12.859 -1.264 -8.781 1 97.88 209 LEU B O 1
ATOM 3472 N N . ALA B 1 210 ? -11.812 -0.227 -7.125 1 95 210 ALA B N 1
ATOM 3473 C CA . ALA B 1 210 ? -12.297 1.077 -7.57 1 95 210 ALA B CA 1
ATOM 3474 C C . ALA B 1 210 ? -11.734 1.427 -8.945 1 95 210 ALA B C 1
ATOM 3476 O O . ALA B 1 210 ? -12.383 2.141 -9.727 1 95 210 ALA B O 1
ATOM 3477 N N . ASN B 1 211 ? -10.648 0.813 -9.305 1 93.88 211 ASN B N 1
ATOM 3478 C CA . ASN B 1 211 ? -9.961 1.159 -10.547 1 93.88 211 ASN B CA 1
ATOM 3479 C C . ASN B 1 211 ? -10.242 0.134 -11.648 1 93.88 211 ASN B C 1
ATOM 3481 O O . ASN B 1 211 ? -9.875 0.341 -12.805 1 93.88 211 ASN B O 1
ATOM 3485 N N . PHE B 1 212 ? -10.82 -0.949 -11.266 1 97.69 212 PHE B N 1
ATOM 3486 C CA . PHE B 1 212 ? -11.109 -2.016 -12.211 1 97.69 212 PHE B CA 1
ATOM 3487 C C . PHE B 1 212 ? -12.602 -2.33 -12.242 1 97.69 212 PHE B C 1
ATOM 3489 O O . PHE B 1 212 ? -13.07 -3.193 -11.492 1 97.69 212 PHE B O 1
ATOM 3496 N N . PRO B 1 213 ? -13.297 -1.711 -13.164 1 96.25 213 PRO B N 1
ATOM 3497 C CA . PRO B 1 213 ? -14.711 -2.092 -13.281 1 96.25 213 PRO B CA 1
ATOM 3498 C C . PRO B 1 213 ? -14.891 -3.57 -13.609 1 96.25 213 PRO B C 1
ATOM 3500 O O . PRO B 1 213 ? -13.984 -4.203 -14.156 1 96.25 213 PRO B O 1
ATOM 3503 N N . PRO B 1 214 ? -16.031 -4.094 -13.312 1 97.31 214 PRO B N 1
ATOM 3504 C CA . PRO B 1 214 ? -16.25 -5.539 -13.414 1 97.31 214 PRO B CA 1
ATOM 3505 C C . PRO B 1 214 ? -15.898 -6.09 -14.797 1 97.31 214 PRO B C 1
ATOM 3507 O O . PRO B 1 214 ? -15.32 -7.176 -14.906 1 97.31 214 PRO B O 1
ATOM 3510 N N . GLU B 1 215 ? -16.125 -5.316 -15.797 1 97.19 215 GLU B N 1
ATOM 3511 C CA . GLU B 1 215 ? -15.945 -5.797 -17.156 1 97.19 215 GLU B CA 1
ATOM 3512 C C . GLU B 1 215 ? -14.461 -5.91 -17.516 1 97.19 215 GLU B C 1
ATOM 3514 O O . GLU B 1 215 ? -14.102 -6.551 -18.5 1 97.19 215 GLU B O 1
ATOM 3519 N N . LYS B 1 216 ? -13.57 -5.379 -16.719 1 97.5 216 LYS B N 1
ATOM 3520 C CA . LYS B 1 216 ? -12.141 -5.395 -17 1 97.5 216 LYS B CA 1
ATOM 3521 C C . LYS B 1 216 ? -11.414 -6.406 -16.109 1 97.5 216 LYS B C 1
ATOM 3523 O O . LYS B 1 216 ? -10.195 -6.539 -16.172 1 97.5 216 LYS B O 1
ATOM 3528 N N . ARG B 1 217 ? -12.195 -7.082 -15.352 1 98.44 217 ARG B N 1
ATOM 3529 C CA . ARG B 1 217 ? -11.594 -8.023 -14.406 1 98.44 217 ARG B CA 1
ATOM 3530 C C . ARG B 1 217 ? -11.453 -9.406 -15.031 1 98.44 217 ARG B C 1
ATOM 3532 O O . ARG B 1 217 ? -12.398 -9.922 -15.633 1 98.44 217 ARG B O 1
ATOM 3539 N N . ASN B 1 218 ? -10.258 -9.953 -14.953 1 98.69 218 ASN B N 1
ATOM 3540 C CA . ASN B 1 218 ? -10.008 -11.289 -15.5 1 98.69 218 ASN B CA 1
ATOM 3541 C C . ASN B 1 218 ? -9.977 -12.344 -14.398 1 98.69 218 ASN B C 1
ATOM 3543 O O . ASN B 1 218 ? -9.297 -13.359 -14.531 1 98.69 218 ASN B O 1
ATOM 3547 N N . LEU B 1 219 ? -10.586 -12.055 -13.266 1 98.69 219 LEU B N 1
ATOM 3548 C CA . LEU B 1 219 ? -10.93 -12.953 -12.164 1 98.69 219 LEU B CA 1
ATOM 3549 C C . LEU B 1 219 ? -12.445 -13.141 -12.078 1 98.69 219 LEU B C 1
ATOM 3551 O O . LEU B 1 219 ? -13.203 -12.18 -12.25 1 98.69 219 LEU B O 1
ATOM 3555 N N . ARG B 1 220 ? -12.891 -14.375 -11.859 1 98.56 220 ARG B N 1
ATOM 3556 C CA . ARG B 1 220 ? -14.328 -14.594 -11.773 1 98.56 220 ARG B CA 1
ATOM 3557 C C . ARG B 1 220 ? -14.953 -13.703 -10.703 1 98.56 220 ARG B C 1
ATOM 3559 O O . ARG B 1 220 ? -14.391 -13.531 -9.617 1 98.56 220 ARG B O 1
ATOM 3566 N N . PRO B 1 221 ? -16.156 -13.18 -10.977 1 98.5 221 PRO B N 1
ATOM 3567 C CA . PRO B 1 221 ? -16.797 -12.281 -10.016 1 98.5 221 PRO B CA 1
ATOM 3568 C C . PRO B 1 221 ? -17 -12.93 -8.648 1 98.5 221 PRO B C 1
ATOM 3570 O O . PRO B 1 221 ? -16.844 -12.273 -7.617 1 98.5 221 PRO B O 1
ATOM 3573 N N . GLN B 1 222 ? -17.297 -14.188 -8.672 1 98.56 222 GLN B N 1
ATOM 3574 C CA . GLN B 1 222 ? -17.516 -14.883 -7.406 1 98.56 222 GLN B CA 1
ATOM 3575 C C . GLN B 1 222 ? -16.219 -14.938 -6.582 1 98.56 222 GLN B C 1
ATOM 3577 O O . GLN B 1 222 ? -16.266 -14.883 -5.352 1 98.56 222 GLN B O 1
ATOM 3582 N N . ALA B 1 223 ? -15.086 -15.062 -7.207 1 98.69 223 ALA B N 1
ATOM 3583 C CA . ALA B 1 223 ? -13.812 -15.055 -6.492 1 98.69 223 ALA B CA 1
ATOM 3584 C C . ALA B 1 223 ? -13.57 -13.711 -5.812 1 98.69 223 ALA B C 1
ATOM 3586 O O . ALA B 1 223 ? -13.141 -13.664 -4.656 1 98.69 223 ALA B O 1
ATOM 3587 N N . VAL B 1 224 ? -13.852 -12.656 -6.543 1 98.62 224 VAL B N 1
ATOM 3588 C CA . VAL B 1 224 ? -13.727 -11.312 -5.992 1 98.62 224 VAL B CA 1
ATOM 3589 C C . VAL B 1 224 ? -14.664 -11.148 -4.797 1 98.62 224 VAL B C 1
ATOM 3591 O O . VAL B 1 224 ? -14.266 -10.648 -3.746 1 98.62 224 VAL B O 1
ATOM 3594 N N . GLN B 1 225 ? -15.875 -11.641 -4.949 1 98.12 225 GLN B N 1
ATOM 3595 C CA . GLN B 1 225 ? -16.859 -11.547 -3.885 1 98.12 225 GLN B CA 1
ATOM 3596 C C . GLN B 1 225 ? -16.406 -12.312 -2.646 1 98.12 225 GLN B C 1
ATOM 3598 O O . GLN B 1 225 ? -16.484 -11.797 -1.53 1 98.12 225 GLN B O 1
ATOM 3603 N N . ASN B 1 226 ? -15.953 -13.484 -2.848 1 97.81 226 ASN B N 1
ATOM 3604 C CA . ASN B 1 226 ? -15.477 -14.297 -1.73 1 97.81 226 ASN B CA 1
ATOM 3605 C C . ASN B 1 226 ? -14.344 -13.602 -0.978 1 97.81 226 ASN B C 1
ATOM 3607 O O . ASN B 1 226 ? -14.352 -13.555 0.253 1 97.81 226 ASN B O 1
ATOM 3611 N N . ALA B 1 227 ? -13.43 -13.102 -1.741 1 97.38 227 ALA B N 1
ATOM 3612 C CA . ALA B 1 227 ? -12.289 -12.414 -1.133 1 97.38 227 ALA B CA 1
ATOM 3613 C C . ALA B 1 227 ? -12.734 -11.195 -0.341 1 97.38 227 ALA B C 1
ATOM 3615 O O . ALA B 1 227 ? -12.336 -11.008 0.81 1 97.38 227 ALA B O 1
ATOM 3616 N N . MET B 1 228 ? -13.648 -10.438 -0.909 1 97.31 228 MET B N 1
ATOM 3617 C CA . MET B 1 228 ? -14.047 -9.172 -0.293 1 97.31 228 MET B CA 1
ATOM 3618 C C . MET B 1 228 ? -14.977 -9.414 0.887 1 97.31 228 MET B C 1
ATOM 3620 O O . MET B 1 228 ? -15.047 -8.602 1.809 1 97.31 228 MET B O 1
ATOM 3624 N N . GLU B 1 229 ? -15.633 -10.516 0.873 1 96.12 229 GLU B N 1
ATOM 3625 C CA . GLU B 1 229 ? -16.453 -10.852 2.035 1 96.12 229 GLU B CA 1
ATOM 3626 C C . GLU B 1 229 ? -15.609 -10.898 3.307 1 96.12 229 GLU B C 1
ATOM 3628 O O . GLU B 1 229 ? -16.031 -10.422 4.359 1 96.12 229 GLU B O 1
ATOM 3633 N N . TYR B 1 230 ? -14.492 -11.398 3.195 1 94.25 230 TYR B N 1
ATOM 3634 C CA . TYR B 1 230 ? -13.594 -11.445 4.34 1 94.25 230 TYR B CA 1
ATOM 3635 C C . TYR B 1 230 ? -12.977 -10.078 4.605 1 94.25 230 TYR B C 1
ATOM 3637 O O . TYR B 1 230 ? -12.984 -9.602 5.738 1 94.25 230 TYR B O 1
ATOM 3645 N N . LEU B 1 231 ? -12.516 -9.453 3.566 1 95.44 231 LEU B N 1
ATOM 3646 C CA . LEU B 1 231 ? -11.789 -8.195 3.703 1 95.44 231 LEU B CA 1
ATOM 3647 C C . LEU B 1 231 ? -12.703 -7.09 4.215 1 95.44 231 LEU B C 1
ATOM 3649 O O . LEU B 1 231 ? -12.258 -6.172 4.902 1 95.44 231 LEU B O 1
ATOM 3653 N N . ASN B 1 232 ? -13.984 -7.156 3.941 1 94.75 232 ASN B N 1
ATOM 3654 C CA . ASN B 1 232 ? -14.961 -6.16 4.359 1 94.75 232 ASN B CA 1
ATOM 3655 C C . ASN B 1 232 ? -15.117 -6.129 5.875 1 94.75 232 ASN B C 1
ATOM 3657 O O . ASN B 1 232 ? -15.625 -5.148 6.43 1 94.75 232 ASN B O 1
ATOM 3661 N N . LEU B 1 233 ? -14.672 -7.191 6.543 1 92.38 233 LEU B N 1
ATOM 3662 C CA . LEU B 1 233 ? -14.695 -7.215 8 1 92.38 233 LEU B CA 1
ATOM 3663 C C . LEU B 1 233 ? -13.82 -6.109 8.578 1 92.38 233 LEU B C 1
ATOM 3665 O O . LEU B 1 233 ? -14.055 -5.645 9.695 1 92.38 233 LEU B O 1
ATOM 3669 N N . TYR B 1 234 ? -12.867 -5.703 7.785 1 92.62 234 TYR B N 1
ATOM 3670 C CA . TYR B 1 234 ? -11.922 -4.703 8.273 1 92.62 234 TYR B CA 1
ATOM 3671 C C . TYR B 1 234 ? -12.391 -3.295 7.926 1 92.62 234 TYR B C 1
ATOM 3673 O O . TYR B 1 234 ? -11.812 -2.309 8.391 1 92.62 234 TYR B O 1
ATOM 3681 N N . GLU B 1 235 ? -13.414 -3.158 7.16 1 94.62 235 GLU B N 1
ATOM 3682 C CA . GLU B 1 235 ? -13.883 -1.848 6.719 1 94.62 235 GLU B CA 1
ATOM 3683 C C . GLU B 1 235 ? -14.32 -0.992 7.902 1 94.62 235 GLU B C 1
ATOM 3685 O O . GLU B 1 235 ? -14.141 0.228 7.895 1 94.62 235 GLU B O 1
ATOM 3690 N N . SER B 1 236 ? -14.836 -1.608 8.93 1 93.12 236 SER B N 1
ATOM 3691 C CA . SER B 1 236 ? -15.359 -0.878 10.078 1 93.12 236 SER B CA 1
ATOM 3692 C C . SER B 1 236 ? -14.266 -0.083 10.781 1 93.12 236 SER B C 1
ATOM 3694 O O . SER B 1 236 ? -14.531 0.946 11.398 1 93.12 236 SER B O 1
ATOM 3696 N N . TYR B 1 237 ? -13.023 -0.534 10.672 1 92.81 237 TYR B N 1
ATOM 3697 C CA . TYR B 1 237 ? -11.898 0.157 11.297 1 92.81 237 TYR B CA 1
ATOM 3698 C C . TYR B 1 237 ? -11.602 1.468 10.578 1 92.81 237 TYR B C 1
ATOM 3700 O O . TYR B 1 237 ? -10.852 2.307 11.086 1 92.81 237 TYR B O 1
ATOM 3708 N N . CYS B 1 238 ? -12.188 1.623 9.414 1 95.19 238 CYS B N 1
ATOM 3709 C CA . CYS B 1 238 ? -12.023 2.877 8.688 1 95.19 238 CYS B CA 1
ATOM 3710 C C . CYS B 1 238 ? -13.07 3.896 9.117 1 95.19 238 CYS B C 1
ATOM 3712 O O . CYS B 1 238 ? -12.891 5.098 8.914 1 95.19 238 CYS B O 1
ATOM 3714 N N . LEU B 1 239 ? -14.148 3.473 9.562 1 88.38 239 LEU B N 1
ATOM 3715 C CA . LEU B 1 239 ? -15.305 4.289 9.906 1 88.38 239 LEU B CA 1
ATOM 3716 C C . LEU B 1 239 ? -15.242 4.738 11.359 1 88.38 239 LEU B C 1
ATOM 3718 O O . LEU B 1 239 ? -15.508 5.906 11.672 1 88.38 239 LEU B O 1
ATOM 3722 N N . GLU B 1 240 ? -15.016 3.766 12.203 1 72.81 240 GLU B N 1
ATOM 3723 C CA . GLU B 1 240 ? -15.227 3.965 13.633 1 72.81 240 GLU B CA 1
ATOM 3724 C C . GLU B 1 240 ? -13.953 4.438 14.32 1 72.81 240 GLU B C 1
ATOM 3726 O O . GLU B 1 240 ? -12.914 4.594 13.672 1 72.81 240 GLU B O 1
ATOM 3731 N N . GLY B 1 241 ? -14.125 4.898 15.516 1 64.12 241 GLY B N 1
ATOM 3732 C CA . GLY B 1 241 ? -13.07 5.449 16.344 1 64.12 241 GLY B CA 1
ATOM 3733 C C . GLY B 1 241 ? -12.031 4.418 16.75 1 64.12 241 GLY B C 1
ATOM 3734 O O . GLY B 1 241 ? -11.102 4.727 17.5 1 64.12 241 GLY B O 1
ATOM 3735 N N . ASP B 1 242 ? -12.188 3.1 16.25 1 62.88 242 ASP B N 1
ATOM 3736 C CA . ASP B 1 242 ? -11.18 2.115 16.641 1 62.88 242 ASP B CA 1
ATOM 3737 C C . ASP B 1 242 ? -10.047 2.076 15.617 1 62.88 242 ASP B C 1
ATOM 3739 O O . ASP B 1 242 ? -10.234 2.428 14.453 1 62.88 242 ASP B O 1
ATOM 3743 N N . ILE B 1 243 ? -8.727 1.9 16.203 1 68.19 243 ILE B N 1
ATOM 3744 C CA . ILE B 1 243 ? -7.57 1.911 15.32 1 68.19 243 ILE B CA 1
ATOM 3745 C C . ILE B 1 243 ? -7.152 0.477 15 1 68.19 243 ILE B C 1
ATOM 3747 O O . ILE B 1 243 ? -7.367 -0.434 15.797 1 68.19 243 ILE B O 1
#

pLDDT: mean 82.83, std 25.72, range [19.47, 98.94]

Nearest PDB structures (foldseek):
  4xi0-assembly1_E  TM=3.750E-01  e=6.721E-01  Solidesulfovibrio magneticus RS-1
  3cvl-assembly1_A  TM=5.447E-01  e=4.329E+00  Trypanosoma brucei
  2vix-assembly1_A  TM=2.565E-01  e=5.845E-01  Shigella flexneri
  7zub-assembly1_C  TM=2.869E-01  e=1.290E+00  Homo sapiens
  4ynw-assembly2_B  TM=2.686E-01  e=2.983E+00  Thermochaetoides thermophila DSM 1495

Secondary structure (DSSP, 8-state):
-----------------TT------------------S---TTS-HHHH---GGGGTTSHHHHHHHHH-S--HHHHHHHHTT--HHHHHHHHHHH---TT---HHHHHHHHHHHHTT--GGG--GGGS-HHHHHHHHHHHHHHTTTT---S-SS--STTTT--HHHHHHHHHHH-TT-HHHHHHHHHHHHHTTTTT-H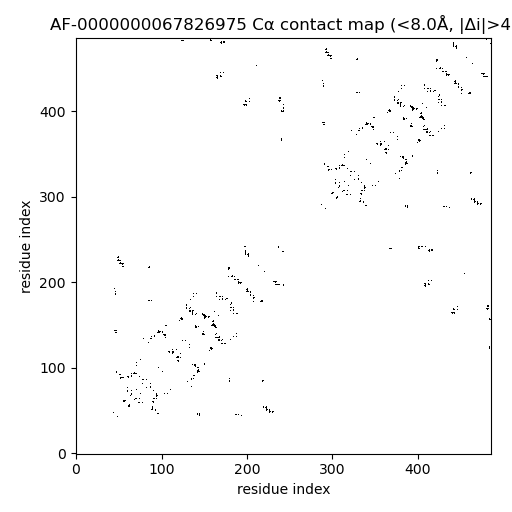HHHHHHHHHHHHHS-GGG--S-HHHHHHHHHHHGGGTHHHHSS--/----------------STT------------------TTSSTTS-HHHH---GGGGTTSHHHHHHHHH-S--HHHHHHHHTT--HHHHHHHHHHH---TT---HHHHHHHHHHHHTT--GGG--GGGS-HHHHHHHHHHHHHHTTTT---S-SS--STTTT--HHHHHHHHHHH-TT-HHHHHHHHHHHHHTTTTT-HHHHHHHHHHHHHHS-GGG--S-HHHHHHHHHHHGGGTHHHHSS--

Sequence (486 aa):
MVKSESGISMQTHLLPKKVASWITSLGLAGLSILALDPLASRADSPLTSTDLAGAYSDIAAVEWAQQYRIMSPLIVDFLLGDRPLGEKAAVINALGWNIDGSNNAEQFLVALARKNDKPPTHMDLGDLTPEELFIVGYLLALDDYQTLGPLSTQGGNDLWRSTPVQLMSKAAYALPENFTVQFVRSLVTGQAWFGISWCALYLEPANVLANFPPEKRNLRPQAVQNAMEYLNLYESYCLEGDIMVKSESGISMQTHLLPKKVASWITSLGLAGLSILALDPLASRADSPLTSTDLAGAYSDIAAVEWAQQYRIMSPLIVDFLLGDRPLGEKAAVINALGWNIDGSNNAEQFLVALARKNDKPPTHMDLGDLTPEELFIVGYLLALDDYQTLGPLSTQGGNDLWRSTPVQLMSKAAYALPENFTVQFVRSLVTGQAWFGISWCALYLEPANVLANFPPEKRNLRPQAVQNAMEYLNLYESYCLEGDI

Organism: Synechocystis sp. (strain ATCC 27184 / PCC 6803 / Kazusa) (NCBI:txid1111708)

Radius of gyration: 34.37 Å; Cα contacts (8 Å, |Δi|>4): 661; chains: 2; bounding box: 108×158×77 Å

Foldseek 3Di:
DCPPPVVPPPPPPPPDPPPDDPDDPPPCPPPPPPVPVVVPCCVDQLLQQQQQLVVVCVDPLSVVLLVPLDDDPVLLCVLPDDDFLQNNLNSLSSNAADPVFDLNLLVSLCVVCVVVVHHSLPDDPVSDDLSNLLNSLSNLCRRPVQPQFFLDPVDGDPNRRDGSLRSLVSSCVVPVLALVSQQSSLSSVLSVCVVPALCSSLVSNVVSPVVADPVSYSHPPVSVVRSNVSSVVSNVSVVDPHD/DDPPVPPPPPPPPPPDDPPDDPDDPPDCPPPPPPVPVVVPPLVDQLLQQQQQQVVVCVDPLSVVCLVPLDDDPVLLCVLPDDDQLLNNLNSLSSNAADPVFDLNLLVSLCVLCVVVVHHSLPDDPVSDDLSNLLNSLSNLCRRPVQPQFFLDPVDGDPNRRDGSLRSLVSSCVVPVLALVSQQSSLSSVLSVCVVPALCSSLVSNVVSPVVADPVSYPHDPVSVVRSNVSSVVSNVSVVDPHD

Solvent-accessible surface area (backbone atoms only — not comparable to full-atom values): 26867 Å² total; per-residue (Å²): 132,92,68,81,71,75,76,75,78,76,78,77,75,78,75,81,73,80,75,64,73,83,69,71,78,70,71,80,68,71,71,67,67,68,68,65,55,79,82,53,82,74,76,65,50,61,58,78,60,40,43,40,23,73,64,40,54,87,38,67,61,26,41,50,16,56,72,66,46,58,89,40,71,67,49,48,51,52,66,72,47,89,63,58,64,35,58,46,50,16,29,50,50,24,37,43,66,40,98,89,44,55,59,55,26,59,53,46,46,43,52,50,20,54,75,66,74,41,60,52,90,71,56,42,47,79,74,47,52,50,66,50,29,32,52,41,12,53,36,30,26,33,18,35,68,86,72,41,50,41,77,29,90,91,46,72,55,49,43,32,52,29,27,19,62,41,31,26,30,26,18,28,66,72,34,76,75,39,37,44,53,47,41,54,43,20,38,56,60,17,43,72,25,63,97,72,19,51,28,43,28,32,43,37,40,51,53,44,50,74,72,40,55,75,91,56,44,59,43,60,67,60,18,55,49,45,28,44,60,54,45,54,69,29,46,55,41,35,74,47,60,51,113,138,75,82,75,74,78,78,79,80,79,77,77,77,78,75,80,74,83,70,66,72,85,72,72,79,69,70,77,68,70,71,66,67,68,72,64,57,82,77,68,77,73,71,63,50,64,60,79,59,40,43,40,22,74,64,40,54,88,39,67,60,25,40,49,16,56,72,68,46,58,90,40,71,69,48,48,51,52,66,71,48,89,63,58,64,36,57,47,50,15,28,50,49,25,37,43,67,41,97,89,43,55,59,55,25,58,54,47,46,42,52,52,19,54,75,66,74,42,60,54,89,70,58,42,48,80,75,46,51,49,66,52,28,32,50,41,13,53,34,30,27,31,18,34,66,86,73,40,50,41,78,28,89,88,48,71,56,49,42,32,51,31,27,19,62,40,32,28,31,26,16,28,65,72,35,75,76,40,38,46,53,47,41,52,41,20,37,55,58,18,43,72,24,64,97,72,20,49,27,42,28,32,44,38,42,52,53,46,50,73,73,42,54,77,90,57,43,60,44,60,68,59,18,54,49,44,28,44,62,53,43,54,68,30,45,54,40,33,74,46,61,52,114